Protein 4K84 (pdb70)

Radius of gyration: 23.3 Å; Cα contacts (8 Å, |Δi|>4): 494; chains: 2; bounding box: 47×51×69 Å

Organism: Homo sapiens (NCBI:txid9606)

CATH classification: 1.10.3520.10

Solvent-accessible surface area: 20834 Å² total; per-residue (Å²): 109,25,79,94,20,3,24,20,0,105,111,0,30,47,187,145,91,17,0,35,0,73,25,1,12,55,1,12,84,2,18,11,148,64,30,90,95,66,27,125,88,12,36,83,45,8,148,76,14,38,49,26,6,137,13,1,68,154,46,55,64,24,139,80,30,125,78,3,102,2,0,54,32,1,0,58,11,2,62,86,79,205,56,18,22,101,160,174,107,47,159,58,57,91,9,0,0,20,0,0,1,56,5,2,28,22,0,35,48,18,24,37,11,6,61,22,0,74,56,14,76,84,131,14,147,0,19,23,24,4,28,92,10,5,100,50,10,25,13,91,110,51,82,162,97,52,85,102,44,9,48,86,2,14,89,72,24,51,63,18,99,79,18,0,115,80,13,129,27,35,76,42,107,88,0,25,109,10,0,26,47,0,21,74,77,0,88,134,0,32,69,20,0,20,53,16,0,9,94,76,102,2,58,117,5,36,159,57,21,77,92,16,2,31,20,0,99,113,0,28,47,181,149,63,18,0,36,1,70,27,1,9,56,3,14,76,3,20,10,96,63,29,86,77,71,27,122,77,12,38,86,44,8,146,71,13,30,54,27,5,34,16,0,58,128,46,64,20,3,64,81,13,111,79,6,94,2,0,53,32,0,2,57,17,2,61,84,77,202,53,15,21,98,164,173,108,46,160,58,56,93,8,0,0,21,1,0,1,55,3,2,27,20,0,50,46,17,27,55,10,5,72,23,0,80,96,14,91,75,127,10,138,0,21,26,23,2,34,95,7,8,102,76,8,25,11,89,110,52,82,163,99,50,82,105,43,9,60,79,1,16,87,76,28,52,70,20,97,80,17,0,109,78,9,134,31,33,71,34,103,87,0,24,115,9,0,28,50,0,14,70,66,0,86,125,0,28,77,23,0,55,126,17,0,42,117,83,101,2,60,117,4,35

Structure (mmCIF, N/CA/C/O backbone):
data_4K84
#
_entry.id   4K84
#
_cell.length_a   62.604
_cell.length_b   50.291
_cell.length_c   62.870
_cell.angle_alpha   90.00
_cell.angle_beta   100.11
_cell.angle_gamma   90.00
#
_symmetry.space_group_name_H-M   'P 1 21 1'
#
loop_
_entity.id
_entity.type
_entity.pdbx_description
1 polymer 'Glycolipid transfer protein domain-containing protein 1'
2 non-polymer '(2S,3R,4E)-2-(hexadecanoylamino)-3-hydroxyoctadec-4-en-1-yl dihydrogen phosphate'
3 water water
#
loop_
_atom_site.group_PDB
_atom_site.id
_atom_site.type_symbol
_atom_site.label_atom_id
_atom_site.label_alt_id
_atom_site.label_comp_id
_atom_site.label_asym_id
_atom_site.label_entity_id
_atom_site.label_seq_id
_atom_site.pdbx_PDB_ins_code
_atom_site.Cartn_x
_atom_site.Cartn_y
_atom_site.Cartn_z
_atom_site.occupancy
_atom_site.B_iso_or_equiv
_atom_site.auth_seq_id
_atom_site.auth_comp_id
_atom_site.auth_asym_id
_atom_site.auth_atom_id
_atom_site.pdbx_PDB_model_num
ATOM 1 N N . ASN A 1 10 ? 1.152 53.086 70.895 1.00 41.80 9 ASN A N 1
ATOM 2 C CA . ASN A 1 10 ? 1.687 53.462 69.594 1.00 36.52 9 ASN A CA 1
ATOM 3 C C . ASN A 1 10 ? 2.102 52.260 68.743 1.00 35.52 9 ASN A C 1
ATOM 4 O O . ASN A 1 10 ? 2.843 51.390 69.199 1.00 31.81 9 ASN A O 1
ATOM 9 N N . LEU A 1 11 ? 1.640 52.224 67.499 1.00 33.66 10 LEU A N 1
ATOM 10 C CA . LEU A 1 11 ? 1.964 51.121 66.600 1.00 33.69 10 LEU A CA 1
ATOM 11 C C . LEU A 1 11 ? 3.392 51.213 66.072 1.00 33.50 10 LEU A C 1
ATOM 12 O O . LEU A 1 11 ? 4.037 50.195 65.811 1.00 27.95 10 LEU A O 1
ATOM 17 N N . LYS A 1 12 ? 3.875 52.435 65.893 1.00 33.23 11 LYS A N 1
ATOM 18 C CA . LYS A 1 12 ? 5.226 52.645 65.393 1.00 28.38 11 LYS A CA 1
ATOM 19 C C . LYS A 1 12 ? 6.245 52.080 66.380 1.00 29.60 11 LYS A C 1
ATOM 20 O O . LYS A 1 12 ? 7.196 51.405 65.985 1.00 19.88 11 LYS A O 1
ATOM 26 N N . VAL A 1 13 ? 6.035 52.360 67.662 1.00 25.88 12 VAL A N 1
ATOM 27 C CA . VAL A 1 13 ? 6.909 51.863 68.713 1.00 23.65 12 VAL A CA 1
ATOM 28 C C . VAL A 1 13 ? 6.978 50.332 68.724 1.00 21.97 12 VAL A C 1
ATOM 29 O O . VAL A 1 13 ? 8.057 49.757 68.871 1.00 15.21 12 VAL A O 1
ATOM 33 N N . VAL A 1 14 ? 5.833 49.676 68.551 1.00 20.10 13 VAL A N 1
ATOM 34 C CA . VAL A 1 14 ? 5.804 48.212 68.490 1.00 17.70 13 VAL A CA 1
ATOM 35 C C . VAL A 1 14 ? 6.579 47.685 67.282 1.00 18.72 13 VAL A C 1
ATOM 36 O O . VAL A 1 14 ? 7.455 46.825 67.418 1.00 15.60 13 VAL A O 1
ATOM 40 N N . LEU A 1 15 ? 6.281 48.217 66.104 1.00 14.26 14 LEU A N 1
ATOM 41 C CA . LEU A 1 15 ? 6.905 47.721 64.885 1.00 15.09 14 LEU A CA 1
ATOM 42 C C . LEU A 1 15 ? 8.421 47.952 64.870 1.00 21.14 14 LEU A C 1
ATOM 43 O O . LEU A 1 15 ? 9.176 47.073 64.454 1.00 20.08 14 LEU A O 1
ATOM 48 N N . VAL A 1 16 ? 8.877 49.118 65.329 1.00 15.84 15 VAL A N 1
ATOM 49 C CA . VAL A 1 16 ? 10.314 49.395 65.313 1.00 16.67 15 VAL A CA 1
ATOM 50 C C . VAL A 1 16 ? 11.065 48.702 66.457 1.00 14.95 15 VAL A C 1
ATOM 51 O O . VAL A 1 16 ? 12.293 48.601 66.445 1.00 19.82 15 VAL A O 1
ATOM 55 N N . SER A 1 17 ? 10.335 48.248 67.461 1.00 16.60 16 SER A N 1
ATOM 56 C CA . SER A 1 17 ? 10.964 47.544 68.569 1.00 15.35 16 SER A CA 1
ATOM 57 C C . SER A 1 17 ? 11.628 46.235 68.105 1.00 14.65 16 SER A C 1
ATOM 58 O O . SER A 1 17 ? 12.431 45.668 68.837 1.00 14.83 16 SER A O 1
ATOM 61 N N . PHE A 1 18 ? 11.307 45.761 66.900 1.00 12.37 17 PHE A N 1
ATOM 62 C CA . PHE A 1 18 ? 12.022 44.590 66.373 1.00 14.65 17 PHE A CA 1
ATOM 63 C C . PHE A 1 18 ? 13.517 44.864 66.189 1.00 14.29 17 PHE A C 1
ATOM 64 O O . PHE A 1 18 ? 14.326 43.928 66.134 1.00 15.94 17 PHE A O 1
ATOM 72 N N . LYS A 1 19 ? 13.879 46.145 66.128 1.00 14.20 18 LYS A N 1
ATOM 73 C CA . LYS A 1 19 ? 15.288 46.537 66.066 1.00 16.77 18 LYS A CA 1
ATOM 74 C C . LYS A 1 19 ? 16.102 45.969 67.225 1.00 20.60 18 LYS A C 1
ATOM 75 O O . LYS A 1 19 ? 17.307 45.741 67.091 1.00 20.13 18 LYS A O 1
ATOM 81 N N . GLN A 1 20 ? 15.449 45.740 68.362 1.00 13.85 19 GLN A N 1
ATOM 82 C CA . GLN A 1 20 ? 16.142 45.282 69.564 1.00 17.48 19 GLN A CA 1
ATOM 83 C C . GLN A 1 20 ? 16.430 43.767 69.566 1.00 19.97 19 GLN A C 1
ATOM 84 O O . GLN A 1 20 ? 17.128 43.262 70.442 1.00 18.11 19 GLN A O 1
ATOM 90 N N . CYS A 1 21 ? 15.891 43.045 68.594 1.00 14.32 20 CYS A N 1
ATOM 91 C CA . CYS A 1 21 ? 16.045 41.591 68.567 1.00 14.11 20 CYS A CA 1
ATOM 92 C C . CYS A 1 21 ? 17.415 41.118 68.107 1.00 17.47 20 CYS A C 1
ATOM 93 O O . CYS A 1 21 ? 17.812 40.007 68.420 1.00 17.98 20 CYS A O 1
ATOM 96 N N . LEU A 1 22 ? 18.132 41.943 67.356 1.00 11.74 21 LEU A N 1
ATOM 97 C CA . LEU A 1 22 ? 19.431 41.518 66.831 1.00 13.50 21 LEU A CA 1
ATOM 98 C C . LEU A 1 22 ? 20.589 42.165 67.585 1.00 17.00 21 LEU A C 1
ATOM 99 O O . LEU A 1 22 ? 20.449 43.244 68.163 1.00 15.82 21 LEU A O 1
ATOM 104 N N . ASP A 1 23 ? 21.733 41.496 67.592 1.00 14.93 22 ASP A N 1
ATOM 105 C CA . ASP A 1 23 ? 22.939 42.094 68.154 1.00 14.39 22 ASP A CA 1
ATOM 106 C C . ASP A 1 23 ? 24.095 41.999 67.168 1.00 16.49 22 ASP A C 1
ATOM 107 O O . ASP A 1 23 ? 23.925 41.514 66.056 1.00 15.16 22 ASP A O 1
ATOM 112 N N . GLU A 1 24 ? 25.274 42.463 67.569 1.00 12.01 23 GLU A N 1
ATOM 113 C CA . GLU A 1 24 ? 26.420 42.461 66.652 1.00 17.02 23 GLU A CA 1
ATOM 114 C C . GLU A 1 24 ? 26.803 41.090 66.096 1.00 21.60 23 GLU A C 1
ATOM 115 O O . GLU A 1 24 ? 27.421 41.002 65.042 1.00 26.07 23 GLU A O 1
ATOM 121 N N . LYS A 1 25 ? 26.464 40.028 66.815 1.00 24.43 24 LYS A N 1
ATOM 122 C CA . LYS A 1 25 ? 26.725 38.671 66.339 1.00 30.74 24 LYS A CA 1
ATOM 123 C C . LYS A 1 25 ? 25.561 38.147 65.492 1.00 30.32 24 LYS A C 1
ATOM 124 O O . LYS A 1 25 ? 25.540 36.983 65.105 1.00 28.55 24 LYS A O 1
ATOM 130 N N . GLU A 1 26 ? 24.610 39.024 65.198 1.00 21.54 25 GLU A N 1
ATOM 131 C CA . GLU A 1 26 ? 23.322 38.654 64.582 1.00 23.53 25 GLU A CA 1
ATOM 132 C C . GLU A 1 26 ? 22.623 37.454 65.236 1.00 20.57 25 GLU A C 1
ATOM 133 O O . GLU A 1 26 ? 22.011 36.622 64.570 1.00 19.55 25 GLU A O 1
ATOM 139 N N . GLU A 1 27 ? 22.701 37.392 66.561 1.00 12.88 26 GLU A N 1
ATOM 140 C CA . GLU A 1 27 ? 21.857 36.488 67.321 1.00 13.07 26 GLU A CA 1
ATOM 141 C C . GLU A 1 27 ? 20.474 37.094 67.334 1.00 12.93 26 GLU A C 1
ATOM 142 O O . GLU A 1 27 ? 20.346 38.320 67.412 1.00 13.91 26 GLU A O 1
ATOM 148 N N . VAL A 1 28 ? 19.441 36.260 67.280 1.00 8.77 27 VAL A N 1
ATOM 149 C CA . VAL A 1 28 ? 18.073 36.765 67.473 1.00 9.15 27 VAL A CA 1
ATOM 150 C C . VAL A 1 28 ? 17.748 36.549 68.935 1.00 8.34 27 VAL A C 1
ATOM 151 O O . VAL A 1 28 ? 17.574 35.412 69.372 1.00 10.33 27 VAL A O 1
ATOM 155 N N . LEU A 1 29 ? 17.686 37.636 69.691 1.00 6.78 28 LEU A N 1
ATOM 156 C CA . LEU A 1 29 ? 17.555 37.543 71.143 1.00 10.61 28 LEU A CA 1
ATOM 157 C C . LEU A 1 29 ? 16.098 37.305 71.516 1.00 12.03 28 LEU A C 1
ATOM 158 O O . LEU A 1 29 ? 15.214 38.005 71.035 1.00 9.68 28 LEU A O 1
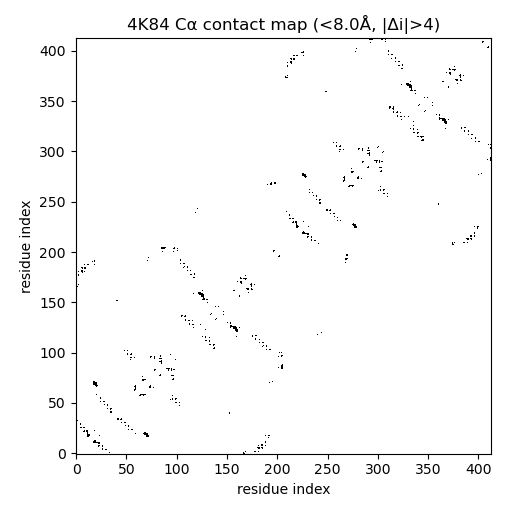ATOM 163 N N . LEU A 1 30 ? 15.841 36.316 72.368 1.00 10.43 29 LEU A N 1
ATOM 164 C CA . LEU A 1 30 ? 14.461 35.930 72.644 1.00 12.57 29 LEU A CA 1
ATOM 165 C C . LEU A 1 30 ? 13.663 36.940 73.501 1.00 11.39 29 LEU A C 1
ATOM 166 O O . LEU A 1 30 ? 12.479 37.179 73.247 1.00 11.18 29 LEU A O 1
ATOM 171 N N . ASP A 1 31 ? 14.294 37.517 74.514 1.00 12.76 30 ASP A N 1
ATOM 172 C CA . ASP A 1 31 ? 13.602 38.496 75.359 1.00 14.35 30 ASP A CA 1
ATOM 173 C C . ASP A 1 31 ? 12.958 39.622 74.533 1.00 11.71 30 ASP A C 1
ATOM 174 O O . ASP A 1 31 ? 11.760 39.878 74.672 1.00 12.95 30 ASP A O 1
ATOM 179 N N . PRO A 1 32 ? 13.748 40.286 73.667 1.00 10.78 31 PRO A N 1
ATOM 180 C CA . PRO A 1 32 ? 13.210 41.354 72.817 1.00 11.13 31 PRO A CA 1
ATOM 181 C C . PRO A 1 32 ? 12.200 40.818 71.804 1.00 13.92 31 PRO A C 1
ATOM 182 O O . PRO A 1 32 ? 11.264 41.524 71.443 1.00 9.25 31 PRO A O 1
ATOM 186 N N . TYR A 1 33 ? 12.384 39.577 71.364 1.00 10.12 32 TYR A N 1
ATOM 187 C CA . TYR A 1 33 ? 11.467 38.971 70.398 1.00 11.76 32 TYR A CA 1
ATOM 188 C C . TYR A 1 33 ? 10.087 38.780 71.043 1.00 10.91 32 TYR A C 1
ATOM 189 O O . TYR A 1 33 ? 9.053 39.086 70.442 1.00 10.25 32 TYR A O 1
ATOM 198 N N . ILE A 1 34 ? 10.076 38.295 72.281 1.00 8.36 33 ILE A N 1
ATOM 199 C CA . ILE A 1 34 ? 8.826 38.148 73.022 1.00 9.83 33 ILE A CA 1
ATOM 200 C C . ILE A 1 34 ? 8.210 39.524 73.308 1.00 10.18 33 ILE A C 1
ATOM 201 O O . ILE A 1 34 ? 6.999 39.708 73.184 1.00 12.92 33 ILE A O 1
ATOM 206 N N . ALA A 1 35 ? 9.042 40.493 73.670 1.00 9.37 34 ALA A N 1
ATOM 207 C CA . ALA A 1 35 ? 8.559 41.856 73.906 1.00 10.76 34 ALA A CA 1
ATOM 208 C C . ALA A 1 35 ? 7.821 42.423 72.689 1.00 12.94 34 ALA A C 1
ATOM 209 O O . ALA A 1 35 ? 6.735 43.005 72.819 1.00 12.24 34 ALA A O 1
ATOM 211 N N . SER A 1 36 ? 8.424 42.271 71.514 1.00 11.43 35 SER A N 1
ATOM 212 C CA . SER A 1 36 ? 7.818 42.778 70.287 1.00 12.60 35 SER A CA 1
ATOM 213 C C . SER A 1 36 ? 6.494 42.084 70.013 1.00 13.01 35 SER A C 1
ATOM 214 O O . SER A 1 36 ? 5.514 42.741 69.663 1.00 12.37 35 SER A O 1
ATOM 217 N N . TRP A 1 37 ? 6.460 40.759 70.168 1.00 13.12 36 TRP A N 1
ATOM 218 C CA . TRP A 1 37 ? 5.214 40.014 69.960 1.00 11.16 36 TRP A CA 1
ATOM 219 C C . TRP A 1 37 ? 4.128 40.423 70.957 1.00 13.08 36 TRP A C 1
ATOM 220 O O . TRP A 1 37 ? 2.951 40.449 70.622 1.00 14.09 36 TRP A O 1
ATOM 231 N N . LYS A 1 38 ? 4.518 40.738 72.186 1.00 12.55 37 LYS A N 1
ATOM 232 C CA . LYS A 1 38 ? 3.534 41.214 73.158 1.00 11.58 37 LYS A CA 1
ATOM 233 C C . LYS A 1 38 ? 2.902 42.520 72.683 1.00 12.33 37 LYS A C 1
ATOM 234 O O . LYS A 1 38 ? 1.698 42.734 72.857 1.00 15.79 37 LYS A O 1
ATOM 240 N N . GLY A 1 39 ? 3.711 43.376 72.063 1.00 14.89 38 GLY A N 1
ATOM 241 C CA . GLY A 1 39 ? 3.215 44.579 71.405 1.00 14.61 38 GLY A CA 1
ATOM 242 C C . GLY A 1 39 ? 2.178 44.282 70.334 1.00 19.01 38 GLY A C 1
ATOM 243 O O . GLY A 1 39 ? 1.144 44.961 70.241 1.00 16.53 38 GLY A O 1
ATOM 244 N N . LEU A 1 40 ? 2.445 43.262 69.522 1.00 15.13 39 LEU A N 1
ATOM 245 C CA . LEU A 1 40 ? 1.518 42.862 68.468 1.00 13.59 39 LEU A CA 1
ATOM 246 C C . LEU A 1 40 ? 0.234 42.289 69.073 1.00 17.36 39 LEU A C 1
ATOM 247 O O . LEU A 1 40 ? -0.868 42.554 68.582 1.00 17.19 39 LEU A O 1
ATOM 252 N N . VAL A 1 41 ? 0.368 41.531 70.158 1.00 15.05 40 VAL A N 1
ATOM 253 C CA . VAL A 1 41 ? -0.805 41.052 70.880 1.00 14.24 40 VAL A CA 1
ATOM 254 C C . VAL A 1 41 ? -1.663 42.220 71.384 1.00 16.17 40 VAL A C 1
ATOM 255 O O . VAL A 1 41 ? -2.882 42.175 71.278 1.00 16.92 40 VAL A O 1
ATOM 259 N N . ARG A 1 42 ? -1.035 43.260 71.928 1.00 17.04 41 ARG A N 1
ATOM 260 C CA . ARG A 1 42 ? -1.794 44.430 72.392 1.00 19.16 41 ARG A CA 1
ATOM 261 C C . ARG A 1 42 ? -2.577 45.051 71.230 1.00 16.68 41 ARG A C 1
ATOM 262 O O . ARG A 1 42 ? -3.736 45.462 71.377 1.00 17.51 41 ARG A O 1
ATOM 270 N N . PHE A 1 43 ? -1.951 45.116 70.065 1.00 15.39 42 PHE A N 1
ATOM 271 C CA . PHE A 1 43 ? -2.677 45.580 68.887 1.00 20.92 42 PHE A CA 1
ATOM 272 C C . PHE A 1 43 ? -3.894 44.697 68.614 1.00 22.18 42 PHE A C 1
ATOM 273 O O . PHE A 1 43 ? -5.004 45.204 68.419 1.00 22.29 42 PHE A O 1
ATOM 281 N N . LEU A 1 44 ? -3.681 43.379 68.598 1.00 19.02 43 LEU A N 1
ATOM 282 C CA . LEU A 1 44 ? -4.747 42.427 68.289 1.00 18.63 43 LEU A CA 1
ATOM 283 C C . LEU A 1 44 ? -5.915 42.538 69.249 1.00 22.75 43 LEU A C 1
ATOM 284 O O . LEU A 1 44 ? -7.077 42.453 68.844 1.00 24.07 43 LEU A O 1
ATOM 289 N N . ASN A 1 45 ? -5.601 42.699 70.530 1.00 20.53 44 ASN A N 1
ATOM 290 C CA . ASN A 1 45 ? -6.626 42.837 71.547 1.00 19.48 44 ASN A CA 1
ATOM 291 C C . ASN A 1 45 ? -7.431 44.104 71.316 1.00 23.28 44 ASN A C 1
ATOM 292 O O . ASN A 1 45 ? -8.649 44.126 71.500 1.00 21.70 44 ASN A O 1
ATOM 297 N N . SER A 1 46 ? -6.739 45.158 70.908 1.00 19.79 45 SER A N 1
ATOM 298 C CA . SER A 1 46 ? -7.392 46.426 70.614 1.00 30.33 45 SER A CA 1
ATOM 299 C C . SER A 1 46 ? -8.426 46.290 69.499 1.00 30.65 45 SER A C 1
ATOM 300 O O . SER A 1 46 ? -9.517 46.856 69.589 1.00 32.30 45 SER A O 1
ATOM 303 N N . LEU A 1 47 ? -8.087 45.533 68.459 1.00 25.36 46 LEU A N 1
ATOM 304 C CA . LEU A 1 47 ? -8.998 45.340 67.330 1.00 24.85 46 LEU A CA 1
ATOM 305 C C . LEU A 1 47 ? -10.362 44.778 67.741 1.00 29.07 46 LEU A C 1
ATOM 306 O O . LEU A 1 47 ? -11.358 45.018 67.063 1.00 28.16 46 LEU A O 1
ATOM 311 N N . GLY A 1 48 ? -10.410 44.022 68.834 1.00 27.58 47 GLY A N 1
ATOM 312 C CA . GLY A 1 48 ? -11.687 43.568 69.365 1.00 27.63 47 GLY A CA 1
ATOM 313 C C . GLY A 1 48 ? -11.903 42.067 69.428 1.00 26.04 47 GLY A C 1
ATOM 314 O O . GLY A 1 48 ? -11.024 41.284 69.068 1.00 25.38 47 GLY A O 1
ATOM 315 N N . THR A 1 49 ? -13.094 41.662 69.868 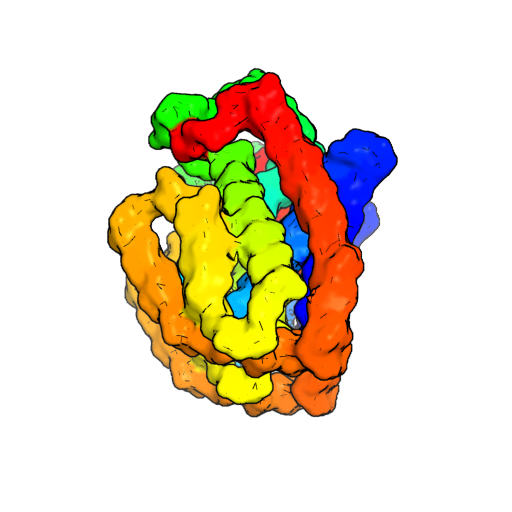1.00 26.67 48 THR A N 1
ATOM 316 C CA . THR A 1 49 ? -13.365 40.253 70.165 1.00 23.23 48 THR A CA 1
ATOM 317 C C . THR A 1 49 ? -13.330 39.345 68.940 1.00 22.81 48 THR A C 1
ATOM 318 O O . THR A 1 49 ? -13.098 38.143 69.053 1.00 22.00 48 THR A O 1
ATOM 322 N N . ILE A 1 50 ? -13.569 39.919 67.769 1.00 24.46 49 ILE A N 1
ATOM 323 C CA . ILE A 1 50 ? -13.558 39.148 66.529 1.00 20.49 49 ILE A CA 1
ATOM 324 C C . ILE A 1 50 ? -12.184 38.536 66.235 1.00 22.25 49 ILE A C 1
ATOM 325 O O . ILE A 1 50 ? -12.074 37.510 65.548 1.00 19.73 49 ILE A O 1
ATOM 330 N N . PHE A 1 51 ? -11.141 39.157 66.776 1.00 16.58 50 PHE A N 1
ATOM 331 C CA . PHE A 1 51 ? -9.774 38.677 66.561 1.00 18.44 50 PHE A CA 1
ATOM 332 C C . PHE A 1 51 ? -9.206 37.923 67.762 1.00 17.38 50 PHE A C 1
ATOM 333 O O . PHE A 1 51 ? -8.008 37.614 67.810 1.00 17.23 50 PHE A O 1
ATOM 341 N N . SER A 1 52 ? -10.064 37.634 68.732 1.00 18.92 51 SER A N 1
ATOM 342 C CA . SER A 1 52 ? -9.615 37.060 69.997 1.00 19.42 51 SER A CA 1
ATOM 343 C C . SER A 1 52 ? -9.004 35.672 69.826 1.00 17.67 51 SER A C 1
ATOM 344 O O . SER A 1 52 ? -8.059 35.313 70.542 1.00 13.87 51 SER A O 1
ATOM 347 N N . PHE A 1 53 ? -9.521 34.896 68.878 1.00 18.95 52 PHE A N 1
ATOM 348 C CA . PHE A 1 53 ? -8.955 33.565 68.655 1.00 18.76 52 PHE A CA 1
ATOM 349 C C . PHE A 1 53 ? -7.487 33.637 68.199 1.00 17.69 52 PHE A C 1
ATOM 350 O O . PHE A 1 53 ? -6.684 32.759 68.525 1.00 14.80 52 PHE A O 1
ATOM 358 N N . ILE A 1 54 ? -7.148 34.692 67.460 1.00 14.65 53 ILE A N 1
ATOM 359 C CA . ILE A 1 54 ? -5.771 34.903 67.011 1.00 15.53 53 ILE A CA 1
ATOM 360 C C . ILE A 1 54 ? -4.868 35.342 68.170 1.00 14.76 53 ILE A C 1
ATOM 361 O O . ILE A 1 54 ? -3.763 34.824 68.353 1.00 13.86 53 ILE A O 1
ATOM 366 N N . SER A 1 55 ? -5.336 36.313 68.942 1.00 14.91 54 SER A N 1
ATOM 367 C CA . SER A 1 55 ? -4.601 36.732 70.120 1.00 16.11 54 SER A CA 1
ATOM 368 C C . SER A 1 55 ? -4.324 35.542 71.037 1.00 17.06 54 SER A C 1
ATOM 369 O O . SER A 1 55 ? -3.195 35.365 71.498 1.00 14.88 54 SER A O 1
ATOM 372 N N . LYS A 1 56 ? -5.352 34.733 71.297 1.00 13.14 55 LYS A N 1
ATOM 373 C CA . LYS A 1 56 ? -5.218 33.585 72.195 1.00 14.02 55 LYS A CA 1
ATOM 374 C C . LYS A 1 56 ? -4.151 32.597 71.715 1.00 15.96 55 LYS A C 1
ATOM 375 O O . LYS A 1 56 ? -3.400 32.035 72.521 1.00 14.06 55 LYS A O 1
ATOM 381 N N . ASP A 1 57 ? -4.079 32.369 70.409 1.00 13.16 56 ASP A N 1
ATOM 382 C CA . ASP A 1 57 ? -3.062 31.451 69.917 1.00 13.19 56 ASP A CA 1
ATOM 383 C C . ASP A 1 57 ? -1.660 32.021 70.092 1.00 12.15 56 ASP A C 1
ATOM 384 O O . ASP A 1 57 ? -0.722 31.287 70.434 1.00 12.62 56 ASP A O 1
ATOM 389 N N . VAL A 1 58 ? -1.512 33.320 69.841 1.00 13.31 57 VAL A N 1
ATOM 390 C CA . VAL A 1 58 ? -0.220 33.972 69.995 1.00 12.98 57 VAL A CA 1
ATOM 391 C C . VAL A 1 58 ? 0.193 33.928 71.459 1.00 14.65 57 VAL A C 1
ATOM 392 O O . VAL A 1 58 ? 1.311 33.532 71.789 1.00 14.08 57 VAL A O 1
ATOM 396 N N . VAL A 1 59 ? -0.726 34.310 72.339 1.00 11.44 58 VAL A N 1
ATOM 397 C CA . VAL A 1 59 ? -0.435 34.324 73.758 1.00 12.90 58 VAL A CA 1
ATOM 398 C C . VAL A 1 59 ? -0.023 32.941 74.240 1.00 13.82 58 VAL A C 1
ATOM 399 O O . VAL A 1 59 ? 0.917 32.810 75.023 1.00 13.92 58 VAL A O 1
ATOM 403 N N . SER A 1 60 ? -0.715 31.914 73.753 1.00 11.87 59 SER A N 1
ATOM 404 C CA . SER A 1 60 ? -0.409 30.539 74.120 1.00 13.07 59 SER A CA 1
ATOM 405 C C . SER A 1 60 ? 1.047 30.193 73.799 1.00 14.40 59 SER A C 1
ATOM 406 O O . SER A 1 60 ? 1.758 29.582 74.603 1.00 12.51 59 SER A O 1
ATOM 409 N N . LYS A 1 61 ? 1.486 30.599 72.616 1.00 13.02 60 LYS A N 1
ATOM 410 C CA . LYS A 1 61 ? 2.860 30.370 72.180 1.00 9.97 60 LYS A CA 1
ATOM 411 C C . LYS A 1 61 ? 3.880 31.232 72.927 1.00 10.80 60 LYS A C 1
ATOM 412 O O . LYS A 1 61 ? 4.946 30.745 73.271 1.00 11.78 60 LYS A O 1
ATOM 418 N N . LEU A 1 62 ? 3.571 32.509 73.162 1.00 11.58 61 LEU A N 1
ATOM 419 C CA . LEU A 1 62 ? 4.453 33.344 73.982 1.00 9.99 61 LEU A CA 1
ATOM 420 C C . LEU A 1 62 ? 4.626 32.760 75.393 1.00 13.66 61 LEU A C 1
ATOM 421 O O . LEU A 1 62 ? 5.715 32.829 75.973 1.00 12.14 61 LEU A O 1
ATOM 426 N N . ARG A 1 63 ? 3.559 32.193 75.954 1.00 9.84 62 ARG A N 1
ATOM 427 C CA . ARG A 1 63 ? 3.674 31.578 77.283 1.00 14.95 62 ARG A CA 1
ATOM 428 C C . ARG A 1 63 ? 4.612 30.375 77.319 1.00 11.45 62 ARG A C 1
ATOM 429 O O . ARG A 1 63 ? 5.349 30.179 78.292 1.00 12.98 62 ARG A O 1
ATOM 437 N N . ILE A 1 64 ? 4.547 29.544 76.284 1.00 11.78 63 ILE A N 1
ATOM 438 C CA . ILE A 1 64 ? 5.487 28.443 76.139 1.00 11.22 63 ILE A CA 1
ATOM 439 C C . ILE A 1 64 ? 6.917 28.978 76.165 1.00 13.40 63 ILE A C 1
ATOM 440 O O . ILE A 1 64 ? 7.777 28.441 76.869 1.00 11.16 63 ILE A O 1
ATOM 445 N N . MET A 1 65 ? 7.168 30.031 75.386 1.00 11.00 64 MET A N 1
ATOM 446 C CA . MET A 1 65 ? 8.518 30.589 75.265 1.00 11.18 64 MET A CA 1
ATOM 447 C C . MET A 1 65 ? 8.977 31.246 76.564 1.00 10.41 64 MET A C 1
ATOM 448 O O . MET A 1 65 ? 10.139 31.107 76.958 1.00 9.48 64 MET A O 1
ATOM 453 N N . GLU A 1 66 ? 8.069 31.949 77.233 1.00 9.09 65 GLU A N 1
ATOM 454 C CA . GLU A 1 66 ? 8.418 32.563 78.519 1.00 14.22 65 GLU A CA 1
ATOM 455 C C . GLU A 1 66 ? 8.732 31.521 79.587 1.00 13.14 65 GLU A C 1
ATOM 456 O O . GLU A 1 66 ? 9.594 31.751 80.440 1.00 15.62 65 GLU A O 1
ATOM 462 N N . ARG A 1 67 ? 8.033 30.391 79.558 1.00 12.10 66 ARG A N 1
ATOM 463 C CA . ARG A 1 67 ? 8.310 29.330 80.537 1.00 13.90 66 ARG A CA 1
ATOM 464 C C . ARG A 1 67 ? 9.697 28.723 80.309 1.00 14.25 66 ARG A C 1
ATOM 465 O O . ARG A 1 67 ? 10.426 28.447 81.256 1.00 11.75 66 ARG A O 1
ATOM 473 N N . LEU A 1 68 ? 10.048 28.512 79.045 1.00 10.64 67 LEU A N 1
ATOM 474 C CA . LEU A 1 68 ? 11.368 27.993 78.686 1.00 11.24 67 LEU A CA 1
ATOM 475 C C . LEU A 1 68 ? 12.464 29.002 79.033 1.00 10.38 67 LEU A C 1
ATOM 476 O O . LEU A 1 68 ? 13.523 28.654 79.583 1.00 12.22 67 LEU A O 1
ATOM 481 N N . ARG A 1 69 ? 12.225 30.260 78.687 1.00 10.43 68 ARG A N 1
ATOM 482 C CA . ARG A 1 69 ? 13.217 31.298 78.932 1.00 11.65 68 ARG A CA 1
ATOM 483 C C . ARG A 1 69 ? 13.395 31.608 80.431 1.00 16.53 68 ARG A C 1
ATOM 484 O O . ARG A 1 69 ? 14.485 31.999 80.863 1.00 12.11 68 ARG A O 1
ATOM 492 N N . GLY A 1 70 ? 12.345 31.395 81.224 1.00 14.50 69 GLY A N 1
ATOM 493 C CA . GLY A 1 70 ? 12.405 31.688 82.649 1.00 15.34 69 GLY A CA 1
ATOM 494 C C . GLY A 1 70 ? 12.819 30.531 83.546 1.00 13.05 69 GLY A C 1
ATOM 495 O O . GLY A 1 70 ? 13.148 30.731 84.706 1.00 16.11 69 GLY A O 1
ATOM 496 N N . GLY A 1 71 ? 12.821 29.317 83.013 1.00 13.95 70 GLY A N 1
ATOM 497 C CA . GLY A 1 71 ? 13.023 28.141 83.841 1.00 11.00 70 GLY A CA 1
ATOM 498 C C . GLY A 1 71 ? 14.485 27.776 84.046 1.00 12.71 70 GLY A C 1
ATOM 499 O O . GLY A 1 71 ? 15.373 28.593 83.831 1.00 12.29 70 GLY A O 1
ATOM 500 N N . PRO A 1 72 ? 14.731 26.538 84.488 1.00 11.87 71 PRO A N 1
ATOM 501 C CA . PRO A 1 72 ? 16.084 26.059 84.778 1.00 16.41 71 PRO A CA 1
ATOM 502 C C . PRO A 1 72 ? 17.012 26.128 83.556 1.00 17.70 71 PRO A C 1
ATOM 503 O O . PRO A 1 72 ? 18.217 26.276 83.740 1.00 16.09 71 PRO A O 1
ATOM 507 N N . GLN A 1 73 ? 16.453 26.052 82.349 1.00 15.12 72 GLN A N 1
ATOM 508 C CA . GLN A 1 73 ? 17.243 26.063 81.113 1.00 15.29 72 GLN A CA 1
ATOM 509 C C . GLN A 1 73 ? 17.412 27.446 80.504 1.00 14.30 72 GLN A C 1
ATOM 510 O O . GLN A 1 73 ? 17.837 27.557 79.351 1.00 11.53 72 GLN A O 1
ATOM 516 N N . SER A 1 74 ? 17.080 28.484 81.269 1.00 12.31 73 SER A N 1
ATOM 517 C CA . SER A 1 74 ? 17.000 29.858 80.762 1.00 13.55 73 SER A CA 1
ATOM 518 C C . SER A 1 74 ? 18.126 30.263 79.825 1.00 13.23 73 SER A C 1
ATOM 519 O O . SER A 1 74 ? 17.869 30.860 78.778 1.00 13.47 73 SER A O 1
ATOM 522 N N . GLU A 1 75 ? 19.366 29.943 80.202 1.00 10.25 74 GLU A N 1
ATOM 523 C CA . GLU A 1 75 ? 20.538 30.352 79.426 1.00 14.70 74 GLU A CA 1
ATOM 524 C C . GLU A 1 75 ? 20.475 29.842 77.978 1.00 15.40 74 GLU A C 1
ATOM 525 O O . GLU A 1 75 ? 20.859 30.550 77.049 1.00 14.03 74 GLU A O 1
ATOM 531 N N . HIS A 1 76 ? 19.965 28.627 77.797 1.00 11.99 75 HIS A N 1
ATOM 532 C CA . HIS A 1 76 ? 19.860 28.026 76.461 1.00 13.18 75 HIS A CA 1
ATOM 533 C C . HIS A 1 76 ? 18.850 28.720 75.548 1.00 12.31 75 HIS A C 1
ATOM 534 O O . HIS A 1 76 ? 18.840 28.489 74.335 1.00 13.24 75 HIS A O 1
ATOM 541 N N . TYR A 1 77 ? 18.012 29.571 76.132 1.00 9.93 76 TYR A N 1
ATOM 542 C CA . TYR A 1 77 ? 16.966 30.265 75.388 1.00 8.09 76 TYR A CA 1
ATOM 543 C C . TYR A 1 77 ? 17.214 31.765 75.241 1.00 10.25 76 TYR A C 1
ATOM 544 O O . TYR A 1 77 ? 16.304 32.511 74.883 1.00 9.22 76 TYR A O 1
ATOM 553 N N . ARG A 1 78 ? 18.453 32.192 75.468 1.00 8.98 77 ARG A N 1
ATOM 554 C CA . ARG A 1 78 ? 18.795 33.607 75.370 1.00 12.22 77 ARG A CA 1
ATOM 555 C C . ARG A 1 78 ? 18.643 34.066 73.923 1.00 12.98 77 ARG A C 1
ATOM 556 O O . ARG A 1 78 ? 18.263 35.206 73.659 1.00 10.51 77 ARG A O 1
ATOM 564 N N . SER A 1 79 ? 18.956 33.172 72.989 1.00 9.06 78 SER A N 1
ATOM 565 C CA . SER A 1 79 ? 18.806 33.458 71.571 1.00 8.57 78 SER A CA 1
ATOM 566 C C . SER A 1 79 ? 18.192 32.265 70.854 1.00 8.99 78 SER A C 1
ATOM 567 O O . SER A 1 79 ? 18.196 31.125 71.364 1.00 8.68 78 SER A O 1
ATOM 570 N N . LEU A 1 80 ? 17.657 32.527 69.667 1.00 5.53 79 LEU A N 1
ATOM 571 C CA . LEU A 1 80 ? 17.125 31.454 68.830 1.00 7.21 79 LEU A CA 1
ATOM 572 C C . LEU A 1 80 ? 18.242 30.492 68.449 1.00 9.10 79 LEU A C 1
ATOM 573 O O . LEU A 1 80 ? 18.032 29.285 68.390 1.00 11.15 79 LEU A O 1
ATOM 578 N N . GLN A 1 81 ? 19.436 31.027 68.211 1.00 9.23 80 GLN A N 1
ATOM 579 C CA . GLN A 1 81 ? 20.600 30.193 67.885 1.00 10.53 80 GLN A CA 1
ATOM 580 C C . GLN A 1 81 ? 20.938 29.219 69.026 1.00 10.84 80 GLN A C 1
ATOM 581 O O . GLN A 1 81 ? 21.197 28.027 68.809 1.00 7.53 80 GLN A O 1
ATOM 587 N N . ALA A 1 82 ? 20.939 29.725 70.247 1.00 9.96 81 ALA A N 1
ATOM 588 C CA . ALA A 1 82 ? 21.202 28.872 71.399 1.00 11.55 81 ALA A CA 1
ATOM 589 C C . ALA A 1 82 ? 20.095 27.840 71.595 1.00 8.15 81 ALA A C 1
ATOM 590 O O . ALA A 1 82 ? 20.363 26.679 71.938 1.00 9.07 81 ALA A O 1
ATOM 592 N N . MET A 1 83 ? 18.851 28.259 71.369 1.00 6.83 82 MET A N 1
ATOM 593 C CA . MET A 1 83 ? 17.713 27.362 71.520 1.00 9.79 82 MET A CA 1
ATOM 594 C C . MET A 1 83 ? 17.794 26.172 70.543 1.00 10.20 82 MET A C 1
ATOM 595 O O . MET A 1 83 ? 17.575 25.017 70.923 1.00 7.45 82 MET A O 1
ATOM 600 N N . VAL A 1 84 ? 18.116 26.456 69.281 1.00 7.50 83 VAL A N 1
ATOM 601 C CA . VAL A 1 84 ? 18.230 25.394 68.293 1.00 8.32 83 VAL A CA 1
ATOM 602 C C . VAL A 1 84 ? 19.349 24.399 68.638 1.00 9.25 83 VAL A C 1
ATOM 603 O O . VAL A 1 84 ? 19.143 23.191 68.620 1.00 9.54 83 VAL A O 1
ATOM 607 N N . ALA A 1 85 ? 20.530 24.905 68.963 1.00 10.28 84 ALA A N 1
ATOM 608 C CA . ALA A 1 85 ? 21.637 24.036 69.328 1.00 14.12 84 ALA A CA 1
ATOM 609 C C . ALA A 1 85 ? 21.253 23.190 70.549 1.00 13.13 84 ALA A C 1
ATOM 610 O O . ALA A 1 85 ? 21.505 21.988 70.596 1.00 9.53 84 ALA A O 1
ATOM 612 N N . HIS A 1 86 ? 20.619 23.821 71.532 1.00 10.56 85 HIS A N 1
ATOM 613 C CA . HIS A 1 86 ? 20.265 23.117 72.758 1.00 9.16 85 HIS A CA 1
ATOM 614 C C . HIS A 1 86 ? 19.200 22.047 72.502 1.00 8.97 85 HIS A C 1
ATOM 615 O O . HIS A 1 86 ? 19.361 20.892 72.890 1.00 8.81 85 HIS A O 1
ATOM 622 N N . GLU A 1 87 ? 18.102 22.422 71.856 1.00 7.55 86 GLU A N 1
ATOM 623 C CA . GLU A 1 87 ? 17.011 21.456 71.680 1.00 11.41 86 GLU A CA 1
ATOM 624 C C . GLU A 1 87 ? 17.399 20.302 70.759 1.00 11.60 86 GLU A C 1
ATOM 625 O O . GLU A 1 87 ? 16.954 19.169 70.947 1.00 12.35 86 GLU A O 1
ATOM 631 N N . LEU A 1 88 ? 18.238 20.581 69.771 1.00 10.34 87 LEU A N 1
ATOM 632 C CA . LEU A 1 88 ? 18.734 19.501 68.916 1.00 11.11 87 LEU A CA 1
ATOM 633 C C . LEU A 1 88 ? 19.706 18.591 69.677 1.00 14.37 87 LEU A C 1
ATOM 634 O O . LEU A 1 88 ? 19.59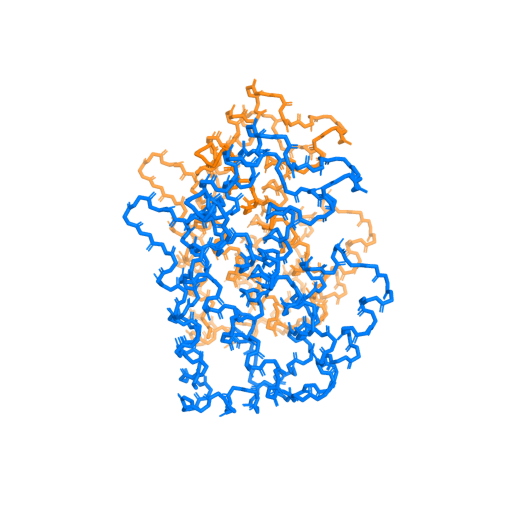7 17.369 69.605 1.00 12.90 87 LEU A O 1
ATOM 639 N N . SER A 1 89 ? 20.626 19.183 70.433 1.00 13.42 88 SER A N 1
ATOM 640 C CA . SER A 1 89 ? 21.627 18.401 71.174 1.00 13.94 88 SER A CA 1
ATOM 641 C C . SER A 1 89 ? 20.979 17.501 72.206 1.00 14.53 88 SER A C 1
ATOM 642 O O . SER A 1 89 ? 21.456 16.386 72.476 1.00 13.17 88 SER A O 1
ATOM 645 N N . ASN A 1 90 ? 19.905 18.004 72.805 1.00 11.54 89 ASN A N 1
ATOM 646 C CA . ASN A 1 90 ? 19.271 17.319 73.919 1.00 14.01 89 ASN A CA 1
ATOM 647 C C . ASN A 1 90 ? 18.053 16.507 73.516 1.00 11.18 89 ASN A C 1
ATOM 648 O O . ASN A 1 90 ? 17.361 15.974 74.376 1.00 11.89 89 ASN A O 1
ATOM 653 N N . ARG A 1 91 ? 17.813 16.416 72.208 1.00 9.47 90 ARG A N 1
ATOM 654 C CA . ARG A 1 91 ? 16.750 15.589 71.650 1.00 13.98 90 ARG A CA 1
ATOM 655 C C . ARG A 1 91 ? 15.380 16.034 72.168 1.00 18.12 90 ARG A C 1
ATOM 656 O O . ARG A 1 91 ? 14.588 15.229 72.657 1.00 12.73 90 ARG A O 1
ATOM 664 N N . LEU A 1 92 ? 15.110 17.335 72.059 1.00 11.43 91 LEU A N 1
ATOM 665 C CA . LEU A 1 92 ? 13.876 17.903 72.578 1.00 12.03 91 LEU A CA 1
ATOM 666 C C . LEU A 1 92 ? 12.926 18.353 71.469 1.00 12.59 91 LEU A C 1
ATOM 667 O O . LEU A 1 92 ? 11.940 19.024 71.743 1.00 11.74 91 LEU A O 1
ATOM 672 N N . VAL A 1 93 ? 13.228 17.970 70.230 1.00 15.98 92 VAL A N 1
ATOM 673 C CA . VAL A 1 93 ? 12.425 18.375 69.072 1.00 15.74 92 VAL A CA 1
ATOM 674 C C . VAL A 1 93 ? 11.826 17.178 68.343 1.00 15.58 92 VAL A C 1
ATOM 675 O O . VAL A 1 93 ? 12.544 16.245 67.984 1.00 16.45 92 VAL A O 1
ATOM 679 N N . ASP A 1 94 ? 10.515 17.189 68.123 1.00 14.26 93 ASP A N 1
ATOM 680 C CA . ASP A 1 94 ? 9.888 16.133 67.328 1.00 15.45 93 ASP A CA 1
ATOM 681 C C . ASP A 1 94 ? 9.975 16.511 65.843 1.00 15.92 93 ASP A C 1
ATOM 682 O O . ASP A 1 94 ? 9.344 17.470 65.411 1.00 15.99 93 ASP A O 1
ATOM 687 N N . LEU A 1 95 ? 10.757 15.773 65.065 1.00 14.48 94 LEU A N 1
ATOM 688 C CA . LEU A 1 95 ? 11.015 16.182 63.683 1.00 18.04 94 LEU A CA 1
ATOM 689 C C . LEU A 1 95 ? 9.910 15.799 62.704 1.00 21.79 94 LEU A C 1
ATOM 690 O O . LEU A 1 95 ? 9.678 16.501 61.716 1.00 25.29 94 LEU A O 1
ATOM 695 N N . GLU A 1 96 ? 9.218 14.701 62.978 1.00 26.23 95 GLU A N 1
ATOM 696 C CA . GLU A 1 96 ? 8.299 14.134 61.991 1.00 30.61 95 GLU A CA 1
ATOM 697 C C . GLU A 1 96 ? 6.831 14.202 62.417 1.00 23.58 95 GLU A C 1
ATOM 698 O O . GLU A 1 96 ? 5.973 14.620 61.643 1.00 29.90 95 GLU A O 1
ATOM 704 N N . ARG A 1 97 ? 6.545 13.776 63.641 1.00 20.84 96 ARG A N 1
ATOM 705 C CA . ARG A 1 97 ? 5.217 13.951 64.211 1.00 26.72 96 ARG A CA 1
ATOM 706 C C . ARG A 1 97 ? 5.325 14.277 65.695 1.00 20.06 96 ARG A C 1
ATOM 707 O O . ARG A 1 97 ? 6.268 13.863 66.363 1.00 21.18 96 ARG A O 1
ATOM 715 N N . ARG A 1 98 ? 4.363 15.033 66.213 1.00 18.02 97 ARG A N 1
ATOM 716 C CA . ARG A 1 98 ? 4.409 15.419 67.619 1.00 23.53 97 ARG A CA 1
ATOM 717 C C . ARG A 1 98 ? 4.048 14.370 68.648 1.00 27.15 97 ARG A C 1
ATOM 718 O O . ARG A 1 98 ? 2.885 13.986 68.788 1.00 26.91 97 ARG A O 1
ATOM 726 N N . SER A 1 99 ? 5.062 13.935 69.382 1.00 18.24 98 SER A N 1
ATOM 727 C CA . SER A 1 99 ? 4.911 12.898 70.376 1.00 26.42 98 SER A CA 1
ATOM 728 C C . SER A 1 99 ? 5.228 13.368 71.786 1.00 23.01 98 SER A C 1
ATOM 729 O O . SER A 1 99 ? 4.358 13.884 72.488 1.00 23.95 98 SER A O 1
ATOM 732 N N . HIS A 1 100 ? 6.474 13.188 72.204 1.00 20.60 99 HIS A N 1
ATOM 733 C CA . HIS A 1 100 ? 6.851 13.527 73.571 1.00 24.29 99 HIS A CA 1
ATOM 734 C C . HIS A 1 100 ? 7.262 14.986 73.708 1.00 20.83 99 HIS A C 1
ATOM 735 O O . HIS A 1 100 ? 7.382 15.495 74.821 1.00 22.45 99 HIS A O 1
ATOM 742 N N . HIS A 1 101 ? 7.436 15.666 72.580 1.00 15.89 100 HIS A N 1
ATOM 743 C CA . HIS A 1 101 ? 7.880 17.066 72.604 1.00 19.73 100 HIS A CA 1
ATOM 744 C C . HIS A 1 101 ? 7.000 17.982 71.761 1.00 19.47 100 HIS A C 1
ATOM 745 O O . HIS A 1 101 ? 7.493 18.675 70.870 1.00 18.18 100 HIS A O 1
ATOM 752 N N . PRO A 1 102 ? 5.694 18.008 72.070 1.00 19.69 101 PRO A N 1
ATOM 753 C CA . PRO A 1 102 ? 4.657 18.739 71.331 1.00 17.75 101 PRO A CA 1
ATOM 754 C C . PRO A 1 102 ? 4.903 20.237 71.329 1.00 16.46 101 PRO A C 1
ATOM 755 O O . PRO A 1 102 ? 4.443 20.942 70.429 1.00 16.24 101 PRO A O 1
ATOM 759 N N . GLU A 1 103 ? 5.586 20.728 72.355 1.00 15.75 102 GLU A N 1
ATOM 760 C CA . GLU A 1 103 ? 5.708 22.169 72.533 1.00 15.31 102 GLU A CA 1
ATOM 761 C C . GLU A 1 103 ? 7.150 22.660 72.685 1.00 16.01 102 GLU A C 1
ATOM 762 O O . GLU A 1 103 ? 7.438 23.555 73.500 1.00 14.36 102 GLU A O 1
ATOM 768 N N . SER A 1 104 ? 8.049 22.091 71.884 1.00 12.00 103 SER A N 1
ATOM 769 C CA . SER A 1 104 ? 9.436 22.566 71.850 1.00 14.35 103 SER A CA 1
ATOM 770 C C . SER A 1 104 ? 9.479 24.053 71.500 1.00 11.67 103 SER A C 1
ATOM 771 O O . SER A 1 104 ? 8.584 24.563 70.828 1.00 9.42 103 SER A O 1
ATOM 774 N N . GLY A 1 105 ? 10.520 24.735 71.962 1.00 11.54 104 GLY A N 1
ATOM 775 C CA . GLY A 1 105 ? 10.756 26.111 71.567 1.00 10.36 104 GLY A CA 1
ATOM 776 C C . GLY A 1 105 ? 10.886 26.196 70.063 1.00 8.96 104 GLY A C 1
ATOM 777 O O . GLY A 1 105 ? 10.351 27.116 69.450 1.00 10.92 104 GLY A O 1
ATOM 778 N N . CYS A 1 106 ? 11.584 25.229 69.458 1.00 10.49 105 CYS A N 1
ATOM 779 C CA . CYS A 1 106 ? 11.789 25.232 67.999 1.00 11.35 105 CYS A CA 1
ATOM 780 C C . CYS A 1 106 ? 10.473 25.232 67.212 1.00 12.14 105 CYS A C 1
ATOM 781 O O . CYS A 1 106 ? 10.261 26.072 66.329 1.00 9.23 105 CYS A O 1
ATOM 784 N N . ARG A 1 107 ? 9.570 24.312 67.529 1.00 9.46 106 ARG A N 1
ATOM 785 C CA . ARG A 1 107 ? 8.332 24.247 66.751 1.00 8.81 106 ARG A CA 1
ATOM 786 C C . ARG A 1 107 ? 7.415 25.436 67.072 1.00 10.08 106 ARG A C 1
ATOM 787 O O . ARG A 1 107 ? 6.605 25.861 66.247 1.00 8.73 106 ARG A O 1
ATOM 795 N N . THR A 1 108 ? 7.545 25.955 68.285 1.00 7.79 107 THR A N 1
ATOM 796 C CA . THR A 1 108 ? 6.698 27.047 68.744 1.00 10.02 107 THR A CA 1
ATOM 797 C C . THR A 1 108 ? 7.083 28.355 68.055 1.00 11.17 107 THR A C 1
ATOM 798 O O . THR A 1 108 ? 6.229 29.055 67.498 1.00 10.36 107 THR A O 1
ATOM 802 N N . VAL A 1 109 ? 8.376 28.663 68.075 1.00 6.99 108 VAL A N 1
ATOM 803 C CA . VAL A 1 109 ? 8.895 29.862 67.409 1.00 11.65 108 VAL A CA 1
ATOM 804 C C . VAL A 1 109 ? 8.649 29.802 65.893 1.00 13.01 108 VAL A C 1
ATOM 805 O O . VAL A 1 109 ? 8.404 30.829 65.252 1.00 9.90 108 VAL A O 1
ATOM 809 N N . LEU A 1 110 ? 8.675 28.599 65.322 1.00 10.61 109 LEU A N 1
ATOM 810 C CA . LEU A 1 110 ? 8.428 28.459 63.895 1.00 10.41 109 LEU A CA 1
ATOM 811 C C . LEU A 1 110 ? 7.066 29.064 63.507 1.00 10.45 109 LEU A C 1
ATOM 812 O O . LEU A 1 110 ? 6.943 29.728 62.479 1.00 9.59 109 LEU A O 1
ATOM 817 N N . ARG A 1 111 ? 6.049 28.835 64.328 1.00 10.47 110 ARG A N 1
ATOM 818 C CA . ARG A 1 111 ? 4.721 29.395 64.051 1.00 9.88 110 ARG A CA 1
ATOM 819 C C . ARG A 1 111 ? 4.692 30.927 64.098 1.00 13.65 110 ARG A C 1
ATOM 820 O O . ARG A 1 111 ? 4.015 31.562 63.282 1.00 11.37 110 ARG A O 1
ATOM 828 N N . LEU A 1 112 ? 5.398 31.509 65.067 1.00 10.39 111 LEU A N 1
ATOM 829 C CA . LEU A 1 112 ? 5.527 32.964 65.135 1.00 10.56 111 LEU A CA 1
ATOM 830 C C . LEU A 1 112 ? 6.340 33.493 63.966 1.00 11.35 111 LEU A C 1
ATOM 831 O O . LEU A 1 112 ? 5.998 34.517 63.379 1.00 11.29 111 LEU A O 1
ATOM 836 N N . HIS A 1 113 ? 7.433 32.801 63.645 1.00 9.79 112 HIS A N 1
ATOM 837 C CA . HIS A 1 113 ? 8.246 33.126 62.472 1.00 9.32 112 HIS A CA 1
ATOM 838 C C . HIS A 1 113 ? 7.448 33.205 61.160 1.00 11.69 112 HIS A C 1
ATOM 839 O O . HIS A 1 113 ? 7.569 34.174 60.397 1.00 10.49 112 HIS A O 1
ATOM 846 N N . ARG A 1 114 ? 6.639 32.182 60.886 1.00 10.41 113 ARG A N 1
ATOM 847 C CA . ARG A 1 114 ? 5.811 32.181 59.684 1.00 10.72 113 ARG A CA 1
ATOM 848 C C . ARG A 1 114 ? 4.865 33.372 59.689 1.00 11.08 113 ARG A C 1
ATOM 849 O O . ARG A 1 114 ? 4.637 33.979 58.651 1.00 11.66 113 ARG A O 1
ATOM 857 N N . ALA A 1 115 ? 4.323 33.712 60.853 1.00 11.37 114 ALA A N 1
ATOM 858 C CA . ALA A 1 115 ? 3.390 34.841 60.944 1.00 16.91 114 ALA A CA 1
ATOM 859 C C . ALA A 1 115 ? 4.103 36.177 60.722 1.00 15.81 114 ALA A C 1
ATOM 860 O O . ALA A 1 115 ? 3.491 37.149 60.279 1.00 12.80 114 ALA A O 1
ATOM 862 N N . LEU A 1 116 ? 5.402 36.226 61.011 1.00 13.25 115 LEU A N 1
ATOM 863 C CA . LEU A 1 116 ? 6.178 37.435 60.742 1.00 15.15 115 LEU A CA 1
ATOM 864 C C . LEU A 1 116 ? 6.312 37.678 59.242 1.00 14.26 115 LEU A C 1
ATOM 865 O O . LEU A 1 116 ? 6.330 38.818 58.782 1.00 15.83 115 LEU A O 1
ATOM 870 N N . HIS A 1 117 ? 6.454 36.606 58.480 1.00 11.54 116 HIS A N 1
ATOM 871 C CA . HIS A 1 117 ? 6.485 36.738 57.030 1.00 14.74 116 HIS A CA 1
ATOM 872 C C . HIS A 1 117 ? 5.155 37.322 56.535 1.00 14.57 116 HIS A C 1
ATOM 873 O O . HIS A 1 117 ? 5.136 38.244 55.721 1.00 12.42 116 HIS A O 1
ATOM 880 N N . TRP A 1 118 ? 4.048 36.794 57.046 1.00 15.52 117 TRP A N 1
ATOM 881 C CA . TRP A 1 118 ? 2.742 37.360 56.714 1.00 14.18 117 TRP A CA 1
ATOM 882 C C . TRP A 1 118 ? 2.683 38.856 57.067 1.00 14.66 117 TRP A C 1
ATOM 883 O O . TRP A 1 118 ? 2.203 39.666 56.272 1.00 13.26 117 TRP A O 1
ATOM 894 N N . LEU A 1 119 ? 3.170 39.215 58.254 1.00 13.13 118 LEU A N 1
ATOM 895 C CA . LEU A 1 119 ? 3.107 40.608 58.710 1.00 18.02 118 LEU A CA 1
ATOM 896 C C . LEU A 1 119 ? 3.880 41.520 57.765 1.00 17.82 118 LEU A C 1
ATOM 897 O O . LEU A 1 119 ? 3.425 42.618 57.412 1.00 13.61 118 LEU A O 1
ATOM 902 N N . GLN A 1 120 ? 5.053 41.053 57.354 1.00 14.66 119 GLN A N 1
ATOM 903 C CA . GLN A 1 120 ? 5.838 41.732 56.334 1.00 17.96 119 GLN A CA 1
ATOM 904 C C . GLN A 1 120 ? 5.020 41.963 55.072 1.00 14.67 119 GLN A C 1
ATOM 905 O O . GLN A 1 120 ? 4.973 43.077 54.550 1.00 19.29 119 GLN A O 1
ATOM 911 N N . LEU A 1 121 ? 4.404 40.900 54.560 1.00 16.19 120 LEU A N 1
ATOM 912 C CA . LEU A 1 121 ? 3.654 40.986 53.312 1.00 16.71 120 LEU A CA 1
ATOM 913 C C . LEU A 1 121 ? 2.497 41.961 53.451 1.00 19.89 120 LEU A C 1
ATOM 914 O O . LEU A 1 121 ? 2.218 42.750 52.541 1.00 19.50 120 LEU A O 1
ATOM 919 N N . PHE A 1 122 ? 1.817 41.900 54.588 1.00 12.23 121 PHE A N 1
ATOM 920 C CA . PHE A 1 122 ? 0.694 42.805 54.845 1.00 15.25 121 PHE A CA 1
ATOM 921 C C . PHE A 1 122 ? 1.136 44.265 54.918 1.00 13.14 121 PHE A C 1
ATOM 922 O O . PHE A 1 122 ? 0.515 45.133 54.299 1.00 16.53 121 PHE A O 1
ATOM 930 N N . LEU A 1 123 ? 2.197 44.547 55.670 1.00 15.32 122 LEU A N 1
ATOM 931 C CA . LEU A 1 123 ? 2.732 45.913 55.748 1.00 17.20 122 LEU A CA 1
ATOM 932 C C . LEU A 1 123 ? 3.166 46.464 54.388 1.00 17.82 122 LEU A C 1
ATOM 933 O O . LEU A 1 123 ? 2.954 47.638 54.105 1.00 18.34 122 LEU A O 1
ATOM 938 N N . GLU A 1 124 ? 3.787 45.638 53.549 1.00 15.86 123 GLU A N 1
ATOM 939 C CA A GLU A 1 124 ? 4.154 46.109 52.216 0.44 21.22 123 GLU A CA 1
ATOM 940 C CA B GLU A 1 124 ? 4.156 46.051 52.195 0.56 21.19 123 GLU A CA 1
ATOM 941 C C . GLU A 1 124 ? 2.917 46.328 51.338 1.00 20.18 123 GLU A C 1
ATOM 942 O O . GLU A 1 124 ? 2.878 47.275 50.545 1.00 20.03 123 GLU A O 1
ATOM 953 N N . GLY A 1 125 ? 1.900 45.487 51.501 1.00 23.11 124 GLY A N 1
ATOM 954 C CA . GLY A 1 125 ? 0.634 45.674 50.807 1.00 21.32 124 GLY A CA 1
ATOM 955 C C . GLY A 1 125 ? -0.028 46.991 51.176 1.00 22.63 124 GLY A C 1
ATOM 956 O O . GLY A 1 125 ? -0.475 47.734 50.298 1.00 20.26 124 GLY A O 1
ATOM 957 N N . LEU A 1 126 ? -0.090 47.283 52.474 1.00 14.21 125 LEU A N 1
ATOM 958 C CA . LEU A 1 126 ? -0.592 48.573 52.947 1.00 18.13 125 LEU A CA 1
ATOM 959 C C . LEU A 1 126 ? 0.193 49.729 52.333 1.00 23.65 125 LEU A C 1
ATOM 960 O O . LEU A 1 126 ? -0.381 50.740 51.910 1.00 21.38 125 LEU A O 1
ATOM 965 N N . ARG A 1 127 ? 1.513 49.595 52.321 1.00 16.20 126 ARG A N 1
ATOM 966 C CA . ARG A 1 127 ? 2.373 50.643 51.777 1.00 21.89 126 ARG A CA 1
ATOM 967 C C . ARG A 1 127 ? 2.147 50.930 50.290 1.00 23.95 126 ARG A C 1
ATOM 968 O O . ARG A 1 127 ? 2.175 52.088 49.867 1.00 29.53 126 ARG A O 1
ATOM 976 N N . THR A 1 128 ? 1.926 49.887 49.498 1.00 22.84 127 THR A N 1
ATOM 977 C CA . THR A 1 128 ? 1.919 50.037 48.045 1.00 28.04 127 THR A CA 1
ATOM 978 C C . THR A 1 128 ? 0.516 50.082 47.455 1.00 32.90 127 THR A C 1
ATOM 979 O O . THR A 1 128 ? 0.345 50.218 46.241 1.00 35.51 127 THR A O 1
ATOM 983 N N . SER A 1 129 ? -0.478 49.978 48.327 1.00 23.76 128 SER A N 1
ATOM 984 C CA . SER A 1 129 ? -1.872 49.851 47.925 1.00 32.57 128 SER A CA 1
ATOM 985 C C . SER A 1 129 ? -2.481 51.167 47.425 1.00 34.69 128 SER A C 1
ATOM 986 O O . SER A 1 129 ? -2.097 52.242 47.882 1.00 28.73 128 SER A O 1
ATOM 989 N N . PRO A 1 130 ? -3.447 51.076 46.490 1.00 34.72 129 PRO A N 1
ATOM 990 C CA . PRO A 1 130 ? -4.257 52.226 46.072 1.00 34.50 129 PRO A CA 1
ATOM 991 C C . PRO A 1 130 ? -4.919 52.914 47.262 1.00 35.80 129 PRO A C 1
ATOM 992 O O . PRO A 1 130 ? -5.140 52.286 48.301 1.00 34.53 129 PRO A O 1
ATOM 996 N N . GLU A 1 131 ? -5.246 54.192 47.106 1.00 34.40 130 GLU A N 1
ATOM 997 C CA . GLU A 1 131 ? -5.833 54.959 48.198 1.00 30.39 130 GLU A CA 1
ATOM 998 C C . GLU A 1 131 ? -7.203 54.412 48.582 1.00 31.89 130 GLU A C 1
ATOM 999 O O . GLU A 1 131 ? -7.623 54.530 49.737 1.00 32.38 130 GLU A O 1
ATOM 1001 N N . ASP A 1 132 ? -7.890 53.804 47.617 1.00 34.48 131 ASP A N 1
ATOM 1002 C CA . ASP A 1 132 ? -9.249 53.310 47.840 1.00 32.85 131 ASP A CA 1
ATOM 1003 C C . ASP A 1 132 ? -9.325 51.800 48.081 1.00 34.88 131 ASP A C 1
ATOM 1004 O O . ASP A 1 132 ? -10.318 51.161 47.738 1.00 40.78 131 ASP A O 1
ATOM 1009 N N . ALA A 1 133 ? -8.285 51.228 48.680 1.00 36.61 132 ALA A N 1
ATOM 1010 C CA . ALA A 1 133 ? -8.268 49.786 48.938 1.00 25.72 132 ALA A CA 1
ATOM 1011 C C . ALA A 1 133 ? -9.008 49.397 50.216 1.00 17.39 132 ALA A C 1
ATOM 1012 O O . ALA A 1 133 ? -9.162 50.205 51.127 1.00 24.05 132 ALA A O 1
ATOM 1014 N N . ARG A 1 134 ? -9.467 48.149 50.266 1.00 23.39 133 ARG A N 1
ATOM 1015 C CA . ARG A 1 134 ? -10.077 47.588 51.463 1.00 27.40 133 ARG A CA 1
ATOM 1016 C C . ARG A 1 134 ? -9.028 46.778 52.222 1.00 20.59 133 ARG A C 1
ATOM 1017 O O . ARG A 1 134 ? -8.307 45.972 51.626 1.00 18.91 133 ARG A O 1
ATOM 1025 N N . THR A 1 135 ? -8.938 46.987 53.531 1.00 19.83 134 THR A N 1
ATOM 1026 C CA . THR A 1 135 ? -7.951 46.252 54.327 1.00 19.78 134 THR A CA 1
ATOM 1027 C C . THR A 1 135 ? -8.224 44.740 54.325 1.00 18.29 134 THR A C 1
ATOM 1028 O O . THR A 1 135 ? -7.298 43.934 54.456 1.00 17.43 134 THR A O 1
ATOM 1032 N N . SER A 1 136 ? -9.491 44.362 54.157 1.00 18.83 135 SER A N 1
ATOM 1033 C CA . SER A 1 136 ? -9.860 42.948 54.087 1.00 19.44 135 SER A CA 1
ATOM 1034 C C . SER A 1 136 ? -9.157 42.252 52.941 1.00 19.70 135 SER A C 1
ATOM 1035 O O . SER A 1 136 ? -8.645 41.140 53.095 1.00 18.85 135 SER A O 1
ATOM 1038 N N . ALA A 1 137 ? -9.145 42.913 51.787 1.00 20.49 136 ALA A N 1
ATOM 1039 C CA . ALA A 1 137 ? -8.492 42.386 50.602 1.00 21.85 136 ALA A CA 1
ATOM 1040 C C . ALA A 1 137 ? -6.970 42.331 50.767 1.00 26.20 136 ALA A C 1
ATOM 1041 O O . ALA A 1 137 ? -6.329 41.382 50.320 1.00 19.71 136 ALA A O 1
ATOM 1043 N N . LEU A 1 138 ? -6.394 43.351 51.403 1.00 16.51 137 LEU A N 1
ATOM 1044 C CA . LEU A 1 138 ? -4.950 43.371 51.617 1.00 18.50 137 LEU A CA 1
ATOM 1045 C C . LEU A 1 138 ? -4.517 42.229 52.533 1.00 17.40 137 LEU A C 1
ATOM 1046 O O . LEU A 1 138 ? -3.462 41.614 52.323 1.00 18.80 137 LEU A O 1
ATOM 1051 N N . CYS A 1 139 ? -5.331 41.957 53.549 1.00 16.50 138 CYS A N 1
ATOM 1052 C CA . CYS A 1 139 ? -5.100 40.833 54.452 1.00 19.84 138 CYS A CA 1
ATOM 1053 C C . CYS A 1 139 ? -5.276 39.496 53.743 1.00 18.40 138 CYS A C 1
ATOM 1054 O O . CYS A 1 139 ? -4.435 38.606 53.859 1.00 17.93 138 CYS A O 1
ATOM 1057 N N . ALA A 1 140 ? -6.381 39.363 53.023 1.00 20.08 139 ALA A N 1
ATOM 1058 C CA . ALA A 1 140 ? -6.676 38.131 52.295 1.00 18.88 139 ALA A CA 1
ATOM 1059 C C . ALA A 1 140 ? -5.568 37.787 51.311 1.00 27.61 139 ALA A C 1
ATOM 1060 O O . ALA A 1 140 ? -5.094 36.655 51.290 1.00 26.48 139 ALA A O 1
ATOM 1062 N N . ASP A 1 141 ? -5.161 38.759 50.495 1.00 25.04 140 ASP A N 1
ATOM 1063 C CA . ASP A 1 141 ? -4.112 38.533 49.502 1.00 24.16 140 ASP A CA 1
ATOM 1064 C C . ASP A 1 141 ? -2.811 38.099 50.167 1.00 26.70 140 ASP A C 1
ATOM 1065 O O . ASP A 1 141 ? -2.216 37.095 49.776 1.00 23.72 140 ASP A O 1
ATOM 1070 N N . SER A 1 142 ? -2.373 38.846 51.179 1.00 21.18 141 SER A N 1
ATOM 1071 C CA . SER A 1 142 ? -1.151 38.499 51.899 1.00 20.15 141 SER A CA 1
ATOM 1072 C C . SER A 1 142 ? -1.253 37.137 52.608 1.00 18.95 141 SER A C 1
ATOM 1073 O O . SER A 1 142 ? -0.300 36.360 52.590 1.00 22.73 141 SER A O 1
ATOM 1076 N N . TYR A 1 143 ? -2.409 36.853 53.210 1.00 15.86 142 TYR A N 1
ATOM 1077 C CA . TYR A 1 143 ? -2.640 35.584 53.927 1.00 19.58 142 TYR A CA 1
ATOM 1078 C C . TYR A 1 143 ? -2.665 34.401 52.970 1.00 19.67 142 TYR A C 1
ATOM 1079 O O . TYR A 1 143 ? -2.003 33.385 53.189 1.00 16.67 142 TYR A O 1
ATOM 1088 N N . ASN A 1 144 ? -3.440 34.537 51.900 1.00 21.30 143 ASN A N 1
ATOM 1089 C CA . ASN A 1 144 ? -3.560 33.467 50.920 1.00 23.01 143 ASN A CA 1
ATOM 1090 C C . ASN A 1 144 ? -2.231 33.191 50.253 1.00 25.85 143 ASN A C 1
ATOM 1091 O O . ASN A 1 144 ? -2.014 32.113 49.700 1.00 30.99 143 ASN A O 1
ATOM 1096 N N . ALA A 1 145 ? -1.330 34.166 50.322 1.00 24.45 144 ALA A N 1
ATOM 1097 C CA . ALA A 1 145 ? -0.015 34.031 49.715 1.00 26.67 144 ALA A CA 1
ATOM 1098 C C . ALA A 1 145 ? 1.018 33.428 50.677 1.00 30.09 144 ALA A C 1
ATOM 1099 O O . ALA A 1 145 ? 2.074 32.970 50.240 1.00 29.89 144 ALA A O 1
ATOM 1101 N N . SER A 1 146 ? 0.723 33.430 51.977 1.00 24.22 145 SER A N 1
ATOM 1102 C CA . SER A 1 146 ? 1.690 32.944 52.966 1.00 20.27 145 SER A CA 1
ATOM 1103 C C . SER A 1 146 ? 1.163 31.917 53.980 1.00 24.15 145 SER A C 1
ATOM 1104 O O . SER A 1 146 ? 1.234 30.708 53.738 1.00 24.84 145 SER A O 1
ATOM 1107 N N . LEU A 1 147 ? 0.626 32.400 55.101 1.00 18.70 146 LEU A N 1
ATOM 1108 C CA . LEU A 1 147 ? 0.156 31.539 56.187 1.00 17.92 146 LEU A CA 1
ATOM 1109 C C . LEU A 1 147 ? -0.907 30.509 55.784 1.00 19.25 146 LEU A C 1
ATOM 1110 O O . LEU A 1 147 ? -0.961 29.420 56.352 1.00 18.95 146 LEU A O 1
ATOM 1115 N N . ALA A 1 148 ? -1.760 30.861 54.823 1.00 19.78 147 ALA A N 1
ATOM 1116 C CA . ALA A 1 148 ? -2.841 29.974 54.398 1.00 20.16 147 ALA A CA 1
ATOM 1117 C C . ALA A 1 148 ? -2.352 28.555 54.115 1.00 21.52 147 ALA A C 1
ATOM 1118 O O . ALA A 1 148 ? -3.082 27.583 54.317 1.00 22.36 147 ALA A O 1
ATOM 1120 N N . ALA A 1 149 ? -1.119 28.444 53.640 1.00 23.27 148 ALA A N 1
ATOM 1121 C CA . ALA A 1 149 ? -0.569 27.152 53.250 1.00 23.48 148 ALA A CA 1
ATOM 1122 C C . ALA A 1 149 ? -0.396 26.199 54.436 1.00 24.34 148 ALA A C 1
ATOM 1123 O O . ALA A 1 149 ? -0.259 24.993 54.245 1.00 22.51 148 ALA A O 1
ATOM 1125 N N . TYR A 1 150 ? -0.407 26.735 55.655 1.00 18.05 149 TYR A N 1
ATOM 1126 C CA . TYR A 1 150 ? -0.149 25.919 56.839 1.00 13.17 149 TYR A CA 1
ATOM 1127 C C . TYR A 1 150 ? -1.403 25.704 57.674 1.00 20.70 149 TYR A C 1
ATOM 1128 O O . TYR A 1 150 ? -1.360 25.026 58.700 1.00 18.33 149 TYR A O 1
ATOM 1137 N N . HIS A 1 151 ? -2.514 26.300 57.254 1.00 17.61 150 HIS A N 1
ATOM 1138 C CA . HIS A 1 151 ? -3.744 26.229 58.034 1.00 16.50 150 HIS A CA 1
ATOM 1139 C C . HIS A 1 151 ? -4.789 25.367 57.346 1.00 19.42 150 HIS A C 1
ATOM 1140 O O . HIS A 1 151 ? -4.936 25.435 56.137 1.00 20.47 150 HIS A O 1
ATOM 1147 N N . PRO A 1 152 ? -5.520 24.555 58.122 1.00 18.10 151 PRO A N 1
ATOM 1148 C CA . PRO A 1 152 ? -6.633 23.779 57.567 1.00 22.30 151 PRO A CA 1
ATOM 1149 C C . PRO A 1 152 ? -7.817 24.678 57.177 1.00 21.61 151 PRO A C 1
ATOM 1150 O O . PRO A 1 152 ? -7.884 25.837 57.596 1.00 15.77 151 PRO A O 1
ATOM 1154 N N . TRP A 1 153 ? -8.734 24.140 56.376 1.00 19.97 152 TRP A N 1
ATOM 1155 C CA . TRP A 1 153 ? -9.844 24.921 55.835 1.00 20.99 152 TRP A CA 1
ATOM 1156 C C . TRP A 1 153 ? -10.636 25.672 56.898 1.00 17.46 152 TRP A C 1
ATOM 1157 O O . TRP A 1 153 ? -10.990 26.850 56.709 1.00 19.97 152 TRP A O 1
ATOM 1168 N N . VAL A 1 154 ? -10.921 25.016 58.020 1.00 16.44 153 VAL A N 1
ATOM 1169 C CA . VAL A 1 154 ? -11.780 25.642 59.021 1.00 16.95 153 VAL A CA 1
ATOM 1170 C C . VAL A 1 154 ? -11.104 26.869 59.628 1.00 15.84 153 VAL A C 1
ATOM 1171 O O . VAL A 1 154 ? -11.769 27.845 59.965 1.00 15.38 153 VAL A O 1
ATOM 1175 N N . VAL A 1 155 ? -9.781 26.818 59.757 1.00 17.28 154 VAL A N 1
ATOM 1176 C CA . VAL A 1 155 ? -9.029 27.964 60.270 1.00 15.04 154 VAL A CA 1
ATOM 1177 C C . VAL A 1 155 ? -8.976 29.057 59.219 1.00 12.62 154 VAL A C 1
ATOM 1178 O O . VAL A 1 155 ? -9.199 30.223 59.527 1.00 17.28 154 VAL A O 1
ATOM 1182 N N . ARG A 1 156 ? -8.708 28.680 57.972 1.00 12.78 155 ARG A N 1
ATOM 1183 C CA . ARG A 1 156 ? -8.726 29.650 56.879 1.00 20.72 155 ARG A CA 1
ATOM 1184 C C . ARG A 1 156 ? -10.075 30.393 56.776 1.00 19.97 155 ARG A C 1
ATOM 1185 O O . ARG A 1 156 ? -10.104 31.592 56.508 1.00 15.24 155 ARG A O 1
ATOM 1193 N N . ARG A 1 157 ? -11.179 29.689 57.017 1.00 19.37 156 ARG A N 1
ATOM 1194 C CA . ARG A 1 157 ? -12.503 30.313 57.007 1.00 20.54 156 ARG A CA 1
ATOM 11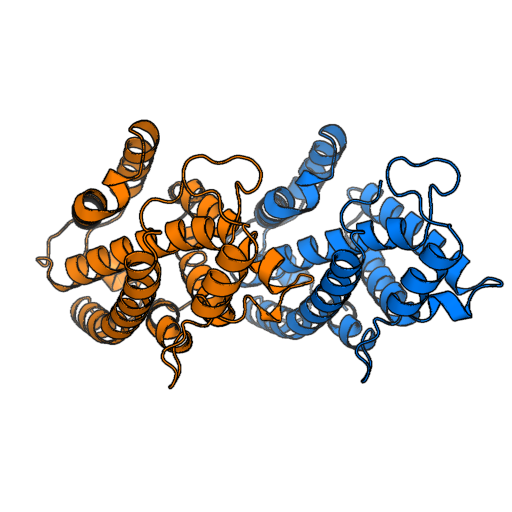95 C C . ARG A 1 157 ? -12.695 31.310 58.153 1.00 16.62 156 ARG A C 1
ATOM 1196 O O . ARG A 1 157 ? -13.154 32.420 57.938 1.00 20.00 156 ARG A O 1
ATOM 1204 N N . ALA A 1 158 ? -12.350 30.906 59.370 1.00 14.11 157 ALA A N 1
ATOM 1205 C CA . ALA A 1 158 ? -12.428 31.795 60.518 1.00 17.44 157 ALA A CA 1
ATOM 1206 C C . ALA A 1 158 ? -11.597 33.068 60.308 1.00 16.57 157 ALA A C 1
ATOM 1207 O O . ALA A 1 158 ? -12.044 34.167 60.637 1.00 15.52 157 ALA A O 1
ATOM 1209 N N . VAL A 1 159 ? -10.391 32.904 59.772 1.00 14.34 158 VAL A N 1
ATOM 1210 C CA . VAL A 1 159 ? -9.519 34.029 59.459 1.00 19.42 158 VAL A CA 1
ATOM 1211 C C . VAL A 1 159 ? -10.152 34.960 58.421 1.00 20.95 158 VAL A C 1
ATOM 1212 O O . VAL A 1 159 ? -10.206 36.180 58.602 1.00 18.02 158 VAL A O 1
ATOM 1216 N N . THR A 1 160 ? -10.635 34.373 57.336 1.00 19.09 159 THR A N 1
ATOM 1217 C CA . THR A 1 160 ? -11.288 35.137 56.283 1.00 22.54 159 THR A CA 1
ATOM 1218 C C . THR A 1 160 ? -12.462 35.945 56.826 1.00 24.33 159 THR A C 1
ATOM 1219 O O . THR A 1 160 ? -12.610 37.134 56.515 1.00 23.06 159 THR A O 1
ATOM 1223 N N . VAL A 1 161 ? -13.290 35.301 57.645 1.00 21.36 160 VAL A N 1
ATOM 1224 C CA . VAL A 1 161 ? -14.412 35.977 58.278 1.00 22.00 160 VAL A CA 1
ATOM 1225 C C . VAL A 1 161 ? -13.948 37.183 59.091 1.00 22.43 160 VAL A C 1
ATOM 1226 O O . VAL A 1 161 ? -14.526 38.269 59.000 1.00 25.74 160 VAL A O 1
ATOM 1230 N N . ALA A 1 162 ? -12.899 36.997 59.886 1.00 16.32 161 ALA A N 1
ATOM 1231 C CA . ALA A 1 162 ? -12.361 38.095 60.680 1.00 20.45 161 ALA A CA 1
ATOM 1232 C C . ALA A 1 162 ? -11.894 39.244 59.791 1.00 19.50 161 ALA A C 1
ATOM 1233 O O . ALA A 1 162 ? -12.213 40.409 60.054 1.00 15.62 161 ALA A O 1
ATOM 1235 N N . PHE A 1 163 ? -11.133 38.906 58.750 1.00 18.90 162 PHE A N 1
ATOM 1236 C CA . PHE A 1 163 ? -10.616 39.888 57.796 1.00 21.23 162 PHE A CA 1
ATOM 1237 C C . PHE A 1 163 ? -11.698 40.789 57.224 1.00 21.53 162 PHE A C 1
ATOM 1238 O O . PHE A 1 163 ? -11.471 41.976 57.023 1.00 19.38 162 PHE A O 1
ATOM 1246 N N . CYS A 1 164 ? -12.863 40.216 56.943 1.00 19.78 163 CYS A N 1
ATOM 1247 C CA . CYS A 1 164 ? -13.930 40.955 56.266 1.00 23.19 163 CYS A CA 1
ATOM 1248 C C . CYS A 1 164 ? -14.544 42.046 57.129 1.00 19.74 163 CYS A C 1
ATOM 1249 O O . CYS A 1 164 ? -15.273 42.902 56.627 1.00 23.04 163 CYS A O 1
ATOM 1252 N N . THR A 1 165 ? -14.246 42.016 58.423 1.00 16.57 164 THR A N 1
ATOM 1253 C CA . THR A 1 165 ? -14.745 43.045 59.332 1.00 18.32 164 THR A CA 1
ATOM 1254 C C . THR A 1 165 ? -13.829 44.273 59.373 1.00 18.40 164 THR A C 1
ATOM 1255 O O . THR A 1 165 ? -14.187 45.301 59.945 1.00 19.62 164 THR A O 1
ATOM 1259 N N . LEU A 1 166 ? -12.647 44.162 58.775 1.00 15.95 165 LEU A N 1
ATOM 1260 C CA . LEU A 1 166 ? -11.699 45.272 58.758 1.00 15.98 165 LEU A CA 1
ATOM 1261 C C . LEU A 1 166 ? -12.198 46.431 57.881 1.00 19.73 165 LEU A C 1
ATOM 1262 O O . LEU A 1 166 ? -12.981 46.217 56.963 1.00 18.57 165 LEU A O 1
ATOM 1267 N N . PRO A 1 167 ? -11.738 47.664 58.160 1.00 20.41 166 PRO A N 1
ATOM 1268 C CA . PRO A 1 167 ? -12.233 48.830 57.428 1.00 17.93 166 PRO A CA 1
ATOM 1269 C C . PRO A 1 167 ? -11.399 49.127 56.181 1.00 20.19 166 PRO A C 1
ATOM 1270 O O . PRO A 1 167 ? -10.508 48.356 55.825 1.00 16.38 166 PRO A O 1
ATOM 1274 N N . THR A 1 168 ? -11.666 50.257 55.533 1.00 14.92 167 THR A N 1
ATOM 1275 C CA . THR A 1 168 ? -10.883 50.631 54.365 1.00 19.50 167 THR A CA 1
ATOM 1276 C C . THR A 1 168 ? -9.443 50.886 54.798 1.00 16.47 167 THR A C 1
ATOM 1277 O O . THR A 1 168 ? -9.177 51.136 55.976 1.00 14.33 167 THR A O 1
ATOM 1281 N N . ARG A 1 169 ? -8.531 50.839 53.833 1.00 15.52 168 ARG A N 1
ATOM 1282 C CA . ARG A 1 169 ? -7.121 51.134 54.071 1.00 15.37 168 ARG A CA 1
ATOM 1283 C C . ARG A 1 169 ? -6.954 52.527 54.649 1.00 21.29 168 ARG A C 1
ATOM 1284 O O . ARG A 1 169 ? -6.132 52.755 55.541 1.00 18.81 168 ARG A O 1
ATOM 1292 N N . GLU A 1 170 ? -7.721 53.470 54.117 1.00 20.05 169 GLU A N 1
ATOM 1293 C CA . GLU A 1 170 ? -7.644 54.844 54.587 1.00 18.57 169 GLU A CA 1
ATOM 1294 C C . GLU A 1 170 ? -7.887 54.898 56.096 1.00 20.96 169 GLU A C 1
ATOM 1295 O O . GLU A 1 170 ? -7.076 55.449 56.852 1.00 23.45 169 GLU A O 1
ATOM 1301 N N . VAL A 1 171 ? -8.993 54.305 56.535 1.00 15.82 170 VAL A N 1
ATOM 1302 C CA . VAL A 1 171 ? -9.325 54.243 57.958 1.00 16.27 170 VAL A CA 1
ATOM 1303 C C . VAL A 1 171 ? -8.264 53.512 58.785 1.00 18.26 170 VAL A C 1
ATOM 1304 O O . VAL A 1 171 ? -7.890 53.952 59.878 1.00 19.19 170 VAL A O 1
ATOM 1308 N N . PHE A 1 172 ? -7.793 52.383 58.270 1.00 20.14 171 PHE A N 1
ATOM 1309 C CA . PHE A 1 172 ? -6.799 51.579 58.977 1.00 18.68 171 PHE A CA 1
ATOM 1310 C C . PHE A 1 172 ? -5.490 52.365 59.203 1.00 15.90 171 PHE A C 1
ATOM 1311 O O . PHE A 1 172 ? -4.901 52.326 60.283 1.00 23.01 171 PHE A O 1
ATOM 1319 N N . LEU A 1 173 ? -5.046 53.079 58.183 1.00 18.57 172 LEU A N 1
ATOM 1320 C CA . LEU A 1 173 ? -3.849 53.900 58.305 1.00 22.01 172 LEU A CA 1
ATOM 1321 C C . LEU A 1 173 ? -4.085 55.065 59.272 1.00 25.27 172 LEU A C 1
ATOM 1322 O O . LEU A 1 173 ? -3.321 55.268 60.214 1.00 23.75 172 LEU A O 1
ATOM 1327 N N . GLU A 1 174 ? -5.165 55.806 59.049 1.00 25.76 173 GLU A N 1
ATOM 1328 C CA . GLU A 1 174 ? -5.515 56.944 59.895 1.00 23.44 173 GLU A CA 1
ATOM 1329 C C . GLU A 1 174 ? -5.587 56.525 61.373 1.00 25.77 173 GLU A C 1
ATOM 1330 O O . GLU A 1 174 ? -5.193 57.279 62.262 1.00 25.78 173 GLU A O 1
ATOM 1336 N N . ALA A 1 175 ? -6.051 55.304 61.634 1.00 21.63 174 ALA A N 1
ATOM 1337 C CA . ALA A 1 175 ? -6.160 54.806 63.009 1.00 20.91 174 ALA A CA 1
ATOM 1338 C C . ALA A 1 175 ? -4.809 54.584 63.704 1.00 31.71 174 ALA A C 1
ATOM 1339 O O . ALA A 1 175 ? -4.742 54.533 64.934 1.00 33.48 174 ALA A O 1
ATOM 1341 N N . MET A 1 176 ? -3.739 54.446 62.925 1.00 26.93 175 MET A N 1
ATOM 1342 C CA . MET A 1 176 ? -2.401 54.263 63.497 1.00 27.78 175 MET A CA 1
ATOM 1343 C C . MET A 1 176 ? -1.904 55.537 64.191 1.00 29.11 175 MET A C 1
ATOM 1344 O O . MET A 1 176 ? -0.926 55.508 64.943 1.00 28.02 175 MET A O 1
ATOM 1349 N N . ASN A 1 177 ? -2.573 56.654 63.920 1.00 25.83 176 ASN A N 1
ATOM 1350 C CA . ASN A 1 177 ? -2.288 57.914 64.598 1.00 24.87 176 ASN A CA 1
ATOM 1351 C C . ASN A 1 177 ? -0.837 58.365 64.427 1.00 30.44 176 ASN A C 1
ATOM 1352 O O . ASN A 1 177 ? -0.162 58.702 65.401 1.00 32.60 176 ASN A O 1
ATOM 1357 N N . VAL A 1 178 ? -0.364 58.356 63.187 1.00 30.32 177 VAL A N 1
ATOM 1358 C CA . VAL A 1 178 ? 0.956 58.883 62.860 1.00 35.45 177 VAL A CA 1
ATOM 1359 C C . VAL A 1 178 ? 0.863 59.857 61.684 1.00 39.71 177 VAL A C 1
ATOM 1360 O O . VAL A 1 178 ? 1.813 60.011 60.918 1.00 36.02 177 VAL A O 1
ATOM 1364 N N . GLY A 1 179 ? -0.294 60.507 61.548 1.00 32.62 178 GLY A N 1
ATOM 1365 C CA . GLY A 1 179 ? -0.501 61.507 60.515 1.00 34.88 178 GLY A CA 1
ATOM 1366 C C . GLY A 1 179 ? -1.279 61.003 59.310 1.00 43.26 178 GLY A C 1
ATOM 1367 O O . GLY A 1 179 ? -1.939 59.963 59.376 1.00 40.94 178 GLY A O 1
ATOM 1368 N N . PRO A 1 180 ? -1.212 61.749 58.196 1.00 41.98 179 PRO A N 1
ATOM 1369 C CA . PRO A 1 180 ? -1.886 61.365 56.950 1.00 46.68 179 PRO A CA 1
ATOM 1370 C C . PRO A 1 180 ? -1.384 60.009 56.465 1.00 47.77 179 PRO A C 1
ATOM 1371 O O . PRO A 1 180 ? -0.258 59.629 56.791 1.00 40.45 179 PRO A O 1
ATOM 1375 N N . PRO A 1 181 ? -2.210 59.282 55.697 1.00 49.55 180 PRO A N 1
ATOM 1376 C CA . PRO A 1 181 ? -1.778 57.975 55.191 1.00 41.79 180 PRO A CA 1
ATOM 1377 C C . PRO A 1 181 ? -0.378 58.034 54.584 1.00 46.35 180 PRO A C 1
ATOM 1378 O O . PRO A 1 181 ? 0.391 57.089 54.751 1.00 40.84 180 PRO A O 1
ATOM 1382 N N . GLU A 1 182 ? -0.051 59.130 53.904 1.00 42.95 181 GLU A N 1
ATOM 1383 C CA . GLU A 1 182 ? 1.274 59.297 53.317 1.00 45.02 181 GLU A CA 1
ATOM 1384 C C . GLU A 1 182 ? 2.369 59.199 54.377 1.00 48.86 181 GLU A C 1
ATOM 1385 O O . GLU A 1 182 ? 3.477 58.741 54.099 1.00 43.40 181 GLU A O 1
ATOM 1391 N N . GLN A 1 183 ? 2.054 59.624 55.594 1.00 43.87 182 GLN A N 1
ATOM 1392 C CA . GLN A 1 183 ? 3.021 59.574 56.682 1.00 39.75 182 GLN A CA 1
ATOM 1393 C C . GLN A 1 183 ? 3.025 58.205 57.367 1.00 30.68 182 GLN A C 1
ATOM 1394 O O . GLN A 1 183 ? 4.070 57.714 57.799 1.00 22.61 182 GLN A O 1
ATOM 1400 N N . ALA A 1 184 ? 1.851 57.590 57.467 1.00 32.45 183 ALA A N 1
ATOM 1401 C CA . ALA A 1 184 ? 1.759 56.238 58.001 1.00 27.17 183 ALA A CA 1
ATOM 1402 C C . ALA A 1 184 ? 2.521 55.289 57.082 1.00 29.52 183 ALA A C 1
ATOM 1403 O O . ALA A 1 184 ? 3.170 54.346 57.542 1.00 24.85 183 ALA A O 1
ATOM 1405 N N . VAL A 1 185 ? 2.444 55.553 55.782 1.00 21.38 184 VAL A N 1
ATOM 1406 C CA . VAL A 1 185 ? 3.199 54.787 54.799 1.00 30.68 184 VAL A CA 1
ATOM 1407 C C . VAL A 1 185 ? 4.701 54.936 55.026 1.00 26.90 184 VAL A C 1
ATOM 1408 O O . VAL A 1 185 ? 5.434 53.954 54.959 1.00 23.72 184 VAL A O 1
ATOM 1412 N N . GLN A 1 186 ? 5.156 56.158 55.306 1.00 27.09 185 GLN A N 1
ATOM 1413 C CA . GLN A 1 186 ? 6.565 56.401 55.636 1.00 28.06 185 GLN A CA 1
ATOM 1414 C C . GLN A 1 186 ? 6.989 55.611 56.862 1.00 26.44 185 GLN A C 1
ATOM 1415 O O . GLN A 1 186 ? 8.059 54.998 56.884 1.00 23.83 185 GLN A O 1
ATOM 1421 N N . MET A 1 187 ? 6.149 55.663 57.892 1.00 18.34 186 MET A N 1
ATOM 1422 C CA . MET A 1 187 ? 6.408 54.972 59.147 1.00 20.66 186 MET A CA 1
ATOM 1423 C C . MET A 1 187 ? 6.585 53.469 58.930 1.00 25.04 186 MET A C 1
ATOM 1424 O O . MET A 1 187 ? 7.506 52.859 59.471 1.00 21.60 186 MET A O 1
ATOM 1429 N N . LEU A 1 188 ? 5.689 52.867 58.155 1.00 22.38 187 LEU A N 1
ATOM 1430 C CA . LEU A 1 188 ? 5.797 51.440 57.857 1.00 19.64 187 LEU A CA 1
ATOM 1431 C C . LEU A 1 188 ? 7.107 51.155 57.133 1.00 23.81 187 LEU A C 1
ATOM 1432 O O . LEU A 1 188 ? 7.744 50.120 57.357 1.00 21.23 187 LEU A O 1
ATOM 1437 N N . GLY A 1 189 ? 7.517 52.081 56.269 1.00 16.37 188 GLY A N 1
ATOM 1438 C CA . GLY A 1 189 ? 8.756 51.922 55.533 1.00 21.87 188 GLY A CA 1
ATOM 1439 C C . GLY A 1 189 ? 9.967 51.897 56.450 1.00 26.30 188 GLY A C 1
ATOM 1440 O O . GLY A 1 189 ? 10.987 51.293 56.120 1.00 20.05 188 GLY A O 1
ATOM 1441 N N . GLU A 1 190 ? 9.848 52.545 57.606 1.00 21.87 189 GLU A N 1
ATOM 1442 C CA . GLU A 1 190 ? 10.937 52.606 58.573 1.00 21.61 189 GLU A CA 1
ATOM 1443 C C . GLU A 1 190 ? 11.046 51.348 59.426 1.00 24.36 189 GLU A C 1
ATOM 1444 O O . GLU A 1 190 ? 12.151 50.927 59.770 1.00 22.83 189 GLU A O 1
ATOM 1446 N N . ALA A 1 191 ? 9.904 50.765 59.784 1.00 18.02 190 ALA A N 1
ATOM 1447 C CA . ALA A 1 191 ? 9.880 49.553 60.604 1.00 20.90 190 ALA A CA 1
ATOM 1448 C C . ALA A 1 191 ? 10.238 48.306 59.802 1.00 19.23 190 ALA A C 1
ATOM 1449 O O . ALA A 1 191 ? 10.899 47.387 60.304 1.00 14.40 190 ALA A O 1
ATOM 1451 N N . LEU A 1 192 ? 9.796 48.272 58.551 1.00 17.13 191 LEU A N 1
ATOM 1452 C CA . LEU A 1 192 ? 9.912 47.054 57.743 1.00 17.24 191 LEU A CA 1
ATOM 1453 C C . LEU A 1 192 ? 11.308 46.429 57.676 1.00 17.66 191 LEU A C 1
ATOM 1454 O O . LEU A 1 192 ? 11.448 45.215 57.826 1.00 15.66 191 LEU A O 1
ATOM 1459 N N . PRO A 1 193 ? 12.345 47.248 57.450 1.00 14.34 192 PRO A N 1
ATOM 1460 C CA . PRO A 1 193 ? 13.684 46.658 57.379 1.00 15.38 192 PRO A CA 1
ATOM 1461 C C . PRO A 1 193 ? 14.052 45.891 58.651 1.00 14.88 192 PRO A C 1
ATOM 1462 O O . PRO A 1 193 ? 14.755 44.875 58.569 1.00 12.67 192 PRO A O 1
ATOM 1466 N N . PHE A 1 194 ? 13.591 46.351 59.809 1.00 11.81 193 PHE A N 1
ATOM 1467 C CA . PHE A 1 194 ? 13.942 45.666 61.055 1.00 12.90 193 PHE A CA 1
ATOM 1468 C C . PHE A 1 194 ? 13.228 44.313 61.123 1.00 11.70 193 PHE A C 1
ATOM 1469 O O . PHE A 1 194 ? 13.818 43.309 61.499 1.00 11.68 193 PHE A O 1
ATOM 1477 N N . ILE A 1 195 ? 11.950 44.300 60.774 1.00 11.95 194 ILE A N 1
ATOM 1478 C CA . ILE A 1 195 ? 11.193 43.054 60.751 1.00 10.26 194 ILE A CA 1
ATOM 1479 C C . ILE A 1 195 ? 11.779 42.093 59.723 1.00 13.05 194 ILE A C 1
ATOM 1480 O O . ILE A 1 195 ? 11.990 40.921 60.021 1.00 11.65 194 ILE A O 1
ATOM 1485 N N . GLN A 1 196 ? 12.043 42.599 58.515 1.00 10.52 195 GLN A N 1
ATOM 1486 C CA . GLN A 1 196 ? 12.637 41.792 57.449 1.00 14.73 195 GLN A CA 1
ATOM 1487 C C . GLN A 1 196 ? 13.949 41.145 57.889 1.00 11.94 195 GLN A C 1
ATOM 1488 O O . GLN A 1 196 ? 14.197 39.965 57.602 1.00 10.86 195 GLN A O 1
ATOM 1494 N N . ARG A 1 197 ? 14.790 41.910 58.581 1.00 9.64 196 ARG A N 1
ATOM 1495 C CA . ARG A 1 197 ? 16.082 41.388 58.991 1.00 12.04 196 ARG A CA 1
ATOM 1496 C C . ARG A 1 197 ? 15.940 40.299 60.069 1.00 12.70 196 ARG A C 1
ATOM 1497 O O . ARG A 1 197 ? 16.594 39.263 59.993 1.00 9.79 196 ARG A O 1
ATOM 1505 N N . VAL A 1 198 ? 15.086 40.532 61.063 1.00 8.24 197 VAL A N 1
ATOM 1506 C CA . VAL A 1 198 ? 14.840 39.509 62.066 1.00 12.00 197 VAL A CA 1
ATOM 1507 C C . VAL A 1 198 ? 14.310 38.245 61.379 1.00 13.53 197 VAL A C 1
ATOM 1508 O O . VAL A 1 198 ? 14.777 37.137 61.654 1.00 8.48 197 VAL A O 1
ATOM 1512 N N . TYR A 1 199 ? 13.355 38.420 60.477 1.00 9.43 198 TYR A N 1
ATOM 1513 C CA . TYR A 1 199 ? 12.837 37.285 59.698 1.00 12.12 198 TYR A CA 1
ATOM 1514 C C . TYR A 1 199 ? 13.948 36.542 58.936 1.00 12.93 198 TYR A C 1
ATOM 1515 O O . TYR A 1 199 ? 14.080 35.321 59.056 1.00 8.71 198 TYR A O 1
ATOM 1524 N N . ASN A 1 200 ? 14.732 37.279 58.147 1.00 10.83 199 ASN A N 1
ATOM 1525 C CA . ASN A 1 200 ? 15.782 36.675 57.332 1.00 10.98 199 ASN A CA 1
ATOM 1526 C C . ASN A 1 200 ? 16.770 35.865 58.150 1.00 10.87 199 ASN A C 1
ATOM 1527 O O . ASN A 1 200 ? 17.161 34.766 57.746 1.00 11.63 199 ASN A O 1
ATOM 1532 N N . VAL A 1 201 ? 17.183 36.410 59.291 1.00 8.14 200 VAL A N 1
ATOM 1533 C CA . VAL A 1 201 ? 18.169 35.728 60.133 1.00 9.86 200 VAL A CA 1
ATOM 1534 C C . VAL A 1 201 ? 17.559 34.449 60.719 1.00 10.80 200 VAL A C 1
ATOM 1535 O O . VAL A 1 201 ? 18.213 33.394 60.758 1.00 10.32 200 VAL A O 1
ATOM 1539 N N . SER A 1 202 ? 16.306 34.540 61.161 1.00 8.72 201 SER A N 1
ATOM 1540 C CA . SER A 1 202 ? 15.604 33.373 61.722 1.00 9.44 201 SER A CA 1
ATOM 1541 C C . SER A 1 202 ? 15.379 32.311 60.646 1.00 7.56 201 SER A C 1
ATOM 1542 O O . SER A 1 202 ? 15.506 31.114 60.892 1.00 8.91 201 SER A O 1
ATOM 1545 N N . GLN A 1 203 ? 15.020 32.768 59.455 1.00 7.96 202 GLN A N 1
ATOM 1546 C CA . GLN A 1 203 ? 14.734 31.871 58.351 1.00 8.72 202 GLN A CA 1
ATOM 1547 C C . GLN A 1 203 ? 15.965 31.084 57.959 1.00 7.79 202 GLN A C 1
ATOM 1548 O O . GLN A 1 203 ? 15.875 29.888 57.685 1.00 7.15 202 GLN A O 1
ATOM 1554 N N . LYS A 1 204 ? 17.115 31.752 57.917 1.00 8.27 203 LYS A N 1
ATOM 1555 C CA . LYS A 1 204 ? 18.355 31.061 57.568 1.00 13.56 203 LYS A CA 1
ATOM 1556 C C . LYS A 1 204 ? 18.771 30.048 58.643 1.00 10.43 203 LYS A C 1
ATOM 1557 O O . LYS A 1 204 ? 19.254 28.957 58.333 1.00 10.14 203 LYS A O 1
ATOM 1563 N N . LEU A 1 205 ? 18.576 30.422 59.899 1.00 11.33 204 LEU A N 1
ATOM 1564 C CA . LEU A 1 205 ? 18.851 29.522 61.020 1.00 11.42 204 LEU A CA 1
ATOM 1565 C C . LEU A 1 205 ? 18.018 28.230 60.915 1.00 9.67 204 LEU A C 1
ATOM 1566 O O . LEU A 1 205 ? 18.557 27.119 60.955 1.00 11.58 204 LEU A O 1
ATOM 1571 N N . TYR A 1 206 ? 16.707 28.372 60.778 1.00 8.30 205 TYR A N 1
ATOM 1572 C CA . TYR A 1 206 ? 15.829 27.196 60.662 1.00 10.26 205 TYR A CA 1
ATOM 1573 C C . TYR A 1 206 ? 16.142 26.380 59.411 1.00 9.98 205 TYR A C 1
ATOM 1574 O O . TYR A 1 206 ? 16.140 25.139 59.452 1.00 10.57 205 TYR A O 1
ATOM 1583 N N . ALA A 1 207 ? 16.415 27.070 58.306 1.00 10.66 206 ALA A N 1
ATOM 1584 C CA . ALA A 1 207 ? 16.725 26.385 57.038 1.00 13.57 206 ALA A CA 1
ATOM 1585 C C . ALA A 1 207 ? 17.998 25.553 57.126 1.00 13.50 206 ALA A C 1
ATOM 1586 O O . ALA A 1 207 ? 18.046 24.417 56.654 1.00 13.51 206 ALA A O 1
ATOM 1588 N N . GLU A 1 208 ? 19.030 26.127 57.723 1.00 10.45 207 GLU A N 1
ATOM 1589 C CA . GLU A 1 208 ? 20.317 25.445 57.836 1.00 13.22 207 GLU A CA 1
ATOM 1590 C C . GLU A 1 208 ? 20.267 24.237 58.750 1.00 16.90 207 GLU A C 1
ATOM 1591 O O . GLU A 1 208 ? 21.138 23.372 58.676 1.00 14.48 207 GLU A O 1
ATOM 1597 N N . HIS A 1 209 ? 19.257 24.182 59.614 1.00 13.20 208 HIS A N 1
ATOM 1598 C CA . HIS A 1 209 ? 19.055 23.005 60.452 1.00 12.80 208 HIS A CA 1
ATOM 1599 C C . HIS A 1 209 ? 17.903 22.102 59.975 1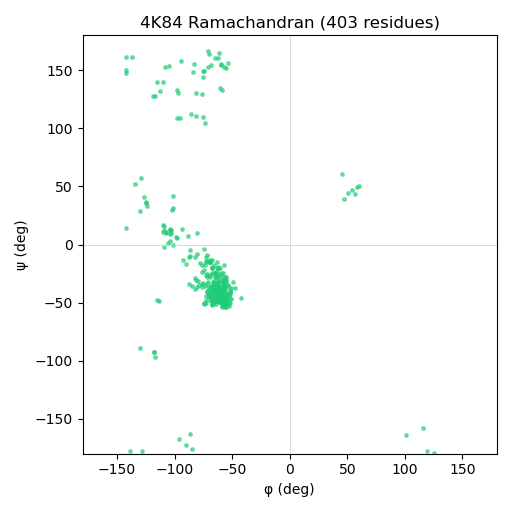.00 11.60 208 HIS A C 1
ATOM 1600 O O . HIS A 1 209 ? 17.492 21.191 60.696 1.00 11.98 208 HIS A O 1
ATOM 1607 N N . SER A 1 210 ? 17.409 22.346 58.761 1.00 11.18 209 SER A N 1
ATOM 1608 C CA . SER A 1 210 ? 16.266 21.609 58.192 1.00 13.79 209 SER A CA 1
ATOM 1609 C C . SER A 1 210 ? 15.055 21.537 59.127 1.00 13.41 209 SER A C 1
ATOM 1610 O O . SER A 1 210 ? 14.426 20.479 59.281 1.00 13.03 209 SER A O 1
ATOM 1613 N N . LEU A 1 211 ? 14.732 22.675 59.741 1.00 13.91 210 LEU A N 1
ATOM 1614 C CA . LEU A 1 211 ? 13.635 22.773 60.699 1.00 9.75 210 LEU A CA 1
ATOM 1615 C C . LEU A 1 211 ? 12.408 23.526 60.170 1.00 12.21 210 LEU A C 1
ATOM 1616 O O . LEU A 1 211 ? 11.500 23.834 60.933 1.00 12.66 210 LEU A O 1
ATOM 1621 N N . LEU A 1 212 ? 12.364 23.809 58.869 1.00 10.50 211 LEU A N 1
ATOM 1622 C CA . LEU A 1 212 ? 11.290 24.646 58.319 1.00 13.33 211 LEU A CA 1
ATOM 1623 C C . LEU A 1 212 ? 9.913 23.985 58.326 1.00 12.74 211 LEU A C 1
ATOM 1624 O O . LEU A 1 212 ? 8.896 24.655 58.157 1.00 14.85 211 LEU A O 1
ATOM 1629 N N . ASP A 1 213 ? 9.876 22.675 58.514 1.00 13.91 212 ASP A N 1
ATOM 1630 C CA . ASP A 1 213 ? 8.593 21.976 58.496 1.00 15.28 212 ASP A CA 1
ATOM 1631 C C . ASP A 1 213 ? 8.297 21.146 59.748 1.00 17.46 212 ASP A C 1
ATOM 1632 O O . ASP A 1 213 ? 7.690 20.070 59.664 1.00 16.48 212 ASP A O 1
ATOM 1637 N N . LEU A 1 214 ? 8.720 21.648 60.904 1.00 13.32 213 LEU A N 1
ATOM 1638 C CA . LEU A 1 214 ? 8.431 20.988 62.175 1.00 15.75 213 LEU A CA 1
ATOM 1639 C C . LEU A 1 214 ? 6.925 20.876 62.428 1.00 18.30 213 LEU A C 1
ATOM 1640 O O . LEU A 1 214 ? 6.178 21.847 62.235 1.00 15.92 213 LEU A O 1
ATOM 1645 N N . PRO A 1 215 ? 6.476 19.691 62.874 1.00 17.54 214 PRO A N 1
ATOM 1646 C CA . PRO A 1 215 ? 5.053 19.457 63.155 1.00 16.66 214 PRO A CA 1
ATOM 1647 C C . PRO A 1 215 ? 4.615 20.138 64.442 1.00 24.59 214 PRO A C 1
ATOM 1648 O O . PRO A 1 215 ? 5.450 20.587 65.250 1.00 17.73 214 PRO A O 1
ATOM 1653 N N . PHE B 1 9 ? 3.896 56.222 42.929 1.00 44.12 8 PHE B N 1
ATOM 1654 C CA . PHE B 1 9 ? 4.574 55.159 42.196 1.00 53.95 8 PHE B CA 1
ATOM 1655 C C . PHE B 1 9 ? 4.957 55.620 40.793 1.00 53.12 8 PHE B C 1
ATOM 1656 O O . PHE B 1 9 ? 4.119 56.120 40.039 1.00 49.15 8 PHE B O 1
ATOM 1658 N N . ASN B 1 10 ? 6.229 55.442 40.450 1.00 47.79 9 ASN B N 1
ATOM 1659 C CA . ASN B 1 10 ? 6.739 55.828 39.140 1.00 43.27 9 ASN B CA 1
ATOM 1660 C C . ASN B 1 10 ? 7.140 54.613 38.300 1.00 38.73 9 ASN B C 1
ATOM 1661 O O . ASN B 1 10 ? 7.844 53.729 38.782 1.00 34.58 9 ASN B O 1
ATOM 1666 N N . LEU B 1 11 ? 6.699 54.578 37.044 1.00 37.20 10 LEU B N 1
ATOM 1667 C CA . LEU B 1 11 ? 7.034 53.471 36.152 1.00 35.98 10 LEU B CA 1
ATOM 1668 C C . LEU B 1 11 ? 8.461 53.585 35.649 1.00 32.39 10 LEU B C 1
ATOM 1669 O O . LEU B 1 11 ? 9.132 52.577 35.416 1.00 26.85 10 LEU B O 1
ATOM 1674 N N . LYS B 1 12 ? 8.919 54.818 35.462 1.00 29.58 11 LYS B N 1
ATOM 1675 C CA . LYS B 1 12 ? 10.295 55.058 35.046 1.00 30.96 11 LYS B CA 1
ATOM 1676 C C . LYS B 1 12 ? 11.274 54.484 36.067 1.00 26.84 11 LYS B C 1
ATOM 1677 O O . LYS B 1 12 ? 12.261 53.849 35.699 1.00 19.77 11 LYS B O 1
ATOM 1683 N N . VAL B 1 13 ? 10.999 54.714 37.349 1.00 26.09 12 VAL B N 1
ATOM 1684 C CA . VAL B 1 13 ? 11.845 54.183 38.413 1.00 25.46 12 VAL B CA 1
ATOM 1685 C C . VAL B 1 13 ? 11.932 52.654 38.333 1.00 22.36 12 VAL B C 1
ATOM 1686 O O . VAL B 1 13 ? 13.022 52.073 38.418 1.00 19.62 12 VAL B O 1
ATOM 1690 N N . VAL B 1 14 ? 10.789 52.005 38.151 1.00 21.12 13 VAL B N 1
ATOM 1691 C CA . VAL B 1 14 ? 10.772 50.551 38.029 1.00 24.52 13 VAL B CA 1
ATOM 1692 C C . VAL B 1 14 ? 11.592 50.096 36.823 1.00 21.82 13 VAL B C 1
ATOM 1693 O O . VAL B 1 14 ? 12.444 49.222 36.939 1.00 17.54 13 VAL B O 1
ATOM 1697 N N . LEU B 1 15 ? 11.351 50.703 35.669 1.00 18.16 14 LEU B N 1
ATOM 1698 C CA . LEU B 1 15 ? 11.986 50.244 34.439 1.00 19.52 14 LEU B CA 1
ATOM 1699 C C . LEU B 1 15 ? 13.505 50.427 34.457 1.00 19.90 14 LEU B C 1
ATOM 1700 O O . LEU B 1 15 ? 14.236 49.526 34.068 1.00 18.84 14 LEU B O 1
ATOM 1705 N N . VAL B 1 16 ? 13.984 51.578 34.925 1.00 15.38 15 VAL B N 1
ATOM 1706 C CA . VAL B 1 16 ? 15.428 51.831 34.975 1.00 20.07 15 VAL B CA 1
ATOM 1707 C C . VAL B 1 16 ? 16.151 51.073 36.088 1.00 15.53 15 VAL B C 1
ATOM 1708 O O . VAL B 1 16 ? 17.361 50.862 36.008 1.00 17.66 15 VAL B O 1
ATOM 1712 N N . SER B 1 17 ? 15.419 50.664 37.121 1.00 19.71 16 SER B N 1
ATOM 1713 C CA . SER B 1 17 ? 16.012 49.870 38.195 1.00 17.61 16 SER B CA 1
ATOM 1714 C C . SER B 1 17 ? 16.672 48.565 37.712 1.00 17.45 16 SER B C 1
ATOM 1715 O O . SER B 1 17 ? 17.478 47.982 38.435 1.00 13.94 16 SER B O 1
ATOM 1718 N N . PHE B 1 18 ? 16.353 48.100 36.506 1.00 11.86 17 PHE B N 1
ATOM 1719 C CA . PHE B 1 18 ? 17.068 46.922 35.993 1.00 14.90 17 PHE B CA 1
ATOM 1720 C C . PHE B 1 18 ? 18.565 47.213 35.842 1.00 15.11 17 PHE B C 1
ATOM 1721 O O . PHE B 1 18 ? 19.391 46.299 35.849 1.00 12.44 17 PHE B O 1
ATOM 1729 N N . LYS B 1 19 ? 18.915 48.492 35.748 1.00 13.13 18 LYS B N 1
ATOM 1730 C CA . LYS B 1 19 ? 20.323 48.879 35.691 1.00 11.48 18 LYS B CA 1
ATOM 1731 C C . LYS B 1 19 ? 21.085 48.329 36.889 1.00 11.64 18 LYS B C 1
ATOM 1732 O O . LYS B 1 19 ? 22.269 48.034 36.786 1.00 12.74 18 LYS B O 1
ATOM 1738 N N . GLN B 1 20 ? 20.393 48.185 38.018 1.00 14.70 19 GLN B N 1
ATOM 1739 C CA . GLN B 1 20 ? 21.017 47.742 39.265 1.00 14.39 19 GLN B CA 1
ATOM 1740 C C . GLN B 1 20 ? 21.384 46.244 39.288 1.00 15.74 19 GLN B C 1
ATOM 1741 O O . GLN B 1 20 ? 22.097 45.798 40.184 1.00 16.41 19 GLN B O 1
ATOM 1747 N N . CYS B 1 21 ? 20.910 45.476 38.307 1.00 11.54 20 CYS B N 1
ATOM 1748 C CA . CYS B 1 21 ? 21.179 44.035 38.257 1.00 12.48 20 CYS B CA 1
ATOM 1749 C C . CYS B 1 21 ? 22.599 43.692 37.788 1.00 19.52 20 CYS B C 1
ATOM 1750 O O . CYS B 1 21 ? 23.066 42.580 38.003 1.00 16.92 20 CYS B O 1
ATOM 1753 N N . LEU B 1 22 ? 23.286 44.644 37.157 1.00 11.60 21 LEU B N 1
ATOM 1754 C CA . LEU B 1 22 ? 24.569 44.353 36.510 1.00 14.35 21 LEU B CA 1
ATOM 1755 C C . LEU B 1 22 ? 25.766 44.945 37.247 1.00 14.36 21 LEU B C 1
ATOM 1756 O O . LEU B 1 22 ? 25.642 45.961 37.925 1.00 13.90 21 LEU B O 1
ATOM 1761 N N . ASP B 1 23 ? 26.929 44.318 37.102 1.00 20.20 22 ASP B N 1
ATOM 1762 C CA . ASP B 1 23 ? 28.171 44.883 37.653 1.00 19.62 22 ASP B CA 1
ATOM 1763 C C . ASP B 1 23 ? 29.339 44.724 36.690 1.00 17.71 22 ASP B C 1
ATOM 1764 O O . ASP B 1 23 ? 29.148 44.235 35.590 1.00 19.44 22 ASP B O 1
ATOM 1769 N N . GLU B 1 24 ? 30.539 45.152 37.086 1.00 13.03 23 GLU B N 1
ATOM 1770 C CA . GLU B 1 24 ? 31.700 45.033 36.198 1.00 22.92 23 GLU B CA 1
ATOM 1771 C C . GLU B 1 24 ? 31.971 43.599 35.738 1.00 26.74 23 GLU B C 1
ATOM 1772 O O . GLU B 1 24 ? 32.451 43.381 34.630 1.00 29.73 23 GLU B O 1
ATOM 1778 N N . LYS B 1 25 ? 31.678 42.623 36.590 1.00 25.01 24 LYS B N 1
ATOM 1779 C CA . LYS B 1 25 ? 31.898 41.227 36.222 1.00 29.31 24 LYS B CA 1
ATOM 1780 C C . LYS B 1 25 ? 30.754 40.708 35.340 1.00 24.47 24 LYS B C 1
ATOM 1781 O O . LYS B 1 25 ? 30.668 39.515 35.063 1.00 31.62 24 LYS B O 1
ATOM 1787 N N . GLU B 1 26 ? 29.897 41.622 34.896 1.00 23.26 25 GLU B N 1
ATOM 1788 C CA A GLU B 1 26 ? 28.742 41.249 34.086 0.50 25.37 25 GLU B CA 1
ATOM 1789 C CA B GLU B 1 26 ? 28.701 41.298 34.113 0.50 25.35 25 GLU B CA 1
ATOM 1790 C C . GLU B 1 26 ? 27.899 40.143 34.709 1.00 20.07 25 GLU B C 1
ATOM 1791 O O . GLU B 1 26 ? 27.350 39.311 33.996 1.00 21.26 25 GLU B O 1
ATOM 1802 N N . GLU B 1 27 ? 27.824 40.119 36.032 1.00 12.97 26 GLU B N 1
ATOM 1803 C CA . GLU B 1 27 ? 26.982 39.152 36.718 1.00 14.49 26 GLU B CA 1
ATOM 1804 C C . GLU B 1 27 ? 25.584 39.738 36.754 1.00 15.51 26 GLU B C 1
ATOM 1805 O O . GLU B 1 27 ? 25.437 40.953 36.836 1.00 16.59 26 GLU B O 1
ATOM 1811 N N . VAL B 1 28 ? 24.559 38.895 36.710 1.00 8.91 27 VAL B N 1
ATOM 1812 C CA . VAL B 1 28 ? 23.208 39.378 36.975 1.00 11.05 27 VAL B CA 1
ATOM 1813 C C . VAL B 1 28 ? 22.879 39.074 38.434 1.00 12.64 27 VAL B C 1
ATOM 1814 O O . VAL B 1 28 ? 22.692 37.911 38.816 1.00 11.57 27 VAL B O 1
ATOM 1818 N N . LEU B 1 29 ? 22.827 40.122 39.249 1.00 9.55 28 LEU B N 1
ATOM 1819 C CA . LEU B 1 29 ? 22.617 39.967 40.689 1.00 10.60 28 LEU B CA 1
ATOM 1820 C C . LEU B 1 29 ? 21.158 39.663 40.977 1.00 8.49 28 LEU B C 1
ATOM 1821 O O . LEU B 1 29 ? 20.269 40.366 40.502 1.00 9.71 28 LEU B O 1
ATOM 1826 N N . LEU B 1 30 ? 20.913 38.615 41.762 1.00 7.24 29 LEU B N 1
ATOM 1827 C CA . LEU B 1 30 ? 19.551 38.179 42.036 1.00 9.20 29 LEU B CA 1
ATOM 1828 C C . LEU B 1 30 ? 18.722 39.150 42.878 1.00 10.36 29 LEU B C 1
ATOM 1829 O O . LEU B 1 30 ? 17.548 39.361 42.587 1.00 11.23 29 LEU B O 1
ATOM 1834 N N . ASP B 1 31 ? 19.313 39.726 43.927 1.00 9.30 30 ASP B N 1
ATOM 1835 C CA . ASP B 1 31 ? 18.547 40.637 44.788 1.00 11.97 30 ASP B CA 1
ATOM 1836 C C . ASP B 1 31 ? 17.893 41.802 44.013 1.00 10.18 30 ASP B C 1
ATOM 1837 O O . ASP B 1 31 ? 16.680 42.013 44.121 1.00 12.18 30 ASP B O 1
ATOM 1842 N N . PRO B 1 32 ? 18.691 42.562 43.241 1.00 11.37 31 PRO B N 1
ATOM 1843 C CA . PRO B 1 32 ? 18.141 43.644 42.408 1.00 10.83 31 PRO B CA 1
ATOM 1844 C C . PRO B 1 32 ? 17.162 43.128 41.348 1.00 11.05 31 PRO B C 1
ATOM 1845 O O . PRO B 1 32 ? 16.208 43.812 40.984 1.00 11.57 31 PRO B O 1
ATOM 1849 N N . TYR B 1 33 ? 17.416 41.935 40.832 1.00 9.66 32 TYR B N 1
ATOM 1850 C CA . TYR B 1 33 ? 16.522 41.335 39.838 1.00 10.37 32 TYR B CA 1
ATOM 1851 C C . TYR B 1 33 ? 15.143 41.108 40.446 1.00 10.07 32 TYR B C 1
ATOM 1852 O O . TYR B 1 33 ? 14.107 41.434 39.844 1.00 9.89 32 TYR B O 1
ATOM 1861 N N . ILE B 1 34 ? 15.125 40.562 41.660 1.00 9.56 33 ILE B N 1
ATOM 1862 C CA . ILE B 1 34 ? 13.877 40.349 42.375 1.00 10.51 33 ILE B CA 1
ATOM 1863 C C . ILE B 1 34 ? 13.201 41.693 42.669 1.00 10.91 33 ILE B C 1
ATOM 1864 O O . ILE B 1 34 ? 11.993 41.841 42.486 1.00 11.96 33 ILE B O 1
ATOM 1869 N N . ALA B 1 35 ? 13.989 42.669 43.106 1.00 11.16 34 ALA B N 1
ATOM 1870 C CA . ALA B 1 35 ? 13.445 43.990 43.444 1.00 11.82 34 ALA B CA 1
ATOM 1871 C C . ALA B 1 35 ? 12.777 44.643 42.229 1.00 13.89 34 ALA B C 1
ATOM 1872 O O . ALA B 1 35 ? 11.668 45.179 42.330 1.00 13.87 34 ALA B O 1
ATOM 1874 N N . SER B 1 36 ? 13.436 44.572 41.076 1.00 12.99 35 SER B N 1
ATOM 1875 C CA . SER B 1 36 ? 12.869 45.116 39.838 1.00 13.00 35 SER B CA 1
ATOM 1876 C C . SER B 1 36 ? 11.543 44.435 39.516 1.00 13.54 35 SER B C 1
ATOM 1877 O O . SER B 1 36 ? 10.552 45.092 39.196 1.00 11.75 35 SER B O 1
ATOM 1880 N N . TRP B 1 37 ? 11.526 43.109 39.599 1.00 13.35 36 TRP B N 1
ATOM 1881 C CA . TRP B 1 37 ? 10.307 42.362 39.321 1.00 12.00 36 TRP B CA 1
ATOM 1882 C C . TRP B 1 37 ? 9.184 42.719 40.298 1.00 14.41 36 TRP B C 1
ATOM 1883 O O . TRP B 1 37 ? 8.031 42.775 39.908 1.00 13.75 36 TRP B O 1
ATOM 1894 N N . LYS B 1 38 ? 9.515 42.975 41.565 1.00 12.59 37 LYS B N 1
ATOM 1895 C CA . LYS B 1 38 ? 8.490 43.454 42.506 1.00 12.30 37 LYS B CA 1
ATOM 1896 C C . LYS B 1 38 ? 7.903 44.797 42.070 1.00 12.52 37 LYS B C 1
ATOM 1897 O O . LYS B 1 38 ? 6.718 45.046 42.260 1.00 16.06 37 LYS B O 1
ATOM 1903 N N . GLY B 1 39 ? 8.735 45.664 41.510 1.00 14.57 38 GLY B N 1
ATOM 1904 C CA . GLY B 1 39 ? 8.263 46.914 40.922 1.00 16.17 38 GLY B CA 1
ATOM 1905 C C . GLY B 1 39 ? 7.275 46.650 39.794 1.00 19.31 38 GLY B C 1
ATOM 1906 O O . GLY B 1 39 ? 6.231 47.292 39.714 1.00 16.55 38 GLY B O 1
ATOM 1907 N N . LEU B 1 40 ? 7.589 45.694 38.919 1.00 17.90 39 LEU B N 1
ATOM 1908 C CA . LEU B 1 40 ? 6.642 45.302 37.863 1.00 16.13 39 LEU B CA 1
ATOM 1909 C C . LEU B 1 40 ? 5.337 44.709 38.424 1.00 19.51 39 LEU B C 1
ATOM 1910 O O . LEU B 1 40 ? 4.254 44.988 37.917 1.00 17.53 39 LEU B O 1
ATOM 1915 N N . VAL B 1 41 ? 5.432 43.910 39.485 1.00 17.57 40 VAL B N 1
ATOM 1916 C CA . VAL B 1 41 ? 4.228 43.381 40.128 1.00 19.67 40 VAL B CA 1
ATOM 1917 C C . VAL B 1 41 ? 3.353 44.519 40.682 1.00 19.72 40 VAL B C 1
ATOM 1918 O O . VAL B 1 41 ? 2.128 44.474 40.573 1.00 19.07 40 VAL B O 1
ATOM 1922 N N . ARG B 1 42 ? 3.978 45.540 41.264 1.00 17.54 41 ARG B N 1
ATOM 1923 C CA A ARG B 1 42 ? 3.234 46.699 41.756 0.40 21.01 41 ARG B CA 1
ATOM 1924 C CA B ARG B 1 42 ? 3.225 46.688 41.759 0.60 21.02 41 ARG B CA 1
ATOM 1925 C C . ARG B 1 42 ? 2.426 47.328 40.624 1.00 20.68 41 ARG B C 1
ATOM 1926 O O . ARG B 1 42 ? 1.255 47.684 40.793 1.00 20.43 41 ARG B O 1
ATOM 1941 N N . PHE B 1 43 ? 3.053 47.464 39.466 1.00 18.58 42 PHE B N 1
ATOM 1942 C CA . PHE B 1 43 ? 2.352 47.973 38.292 1.00 27.16 42 PHE B CA 1
ATOM 1943 C C . PHE B 1 43 ? 1.147 47.096 37.929 1.00 25.83 42 PHE B C 1
ATOM 1944 O O . PHE B 1 43 ? 0.032 47.598 37.784 1.00 26.51 42 PHE B O 1
ATOM 1952 N N . LEU B 1 44 ? 1.381 45.792 37.784 1.00 25.07 43 LEU B N 1
ATOM 1953 C CA . LEU B 1 44 ? 0.328 44.817 37.495 1.00 29.65 43 LEU B CA 1
ATOM 1954 C C . LEU B 1 44 ? -0.848 44.924 38.451 1.00 28.80 43 LEU B C 1
ATOM 1955 O O . LEU B 1 44 ? -2.010 44.896 38.030 1.00 24.35 43 LEU B O 1
ATOM 1960 N N . ASN B 1 45 ? -0.540 45.003 39.742 1.00 24.20 44 ASN B N 1
ATOM 1961 C CA . ASN B 1 45 ? -1.570 45.100 40.766 1.00 21.98 44 ASN B CA 1
ATOM 1962 C C . ASN B 1 45 ? -2.376 46.372 40.579 1.00 26.34 44 ASN B C 1
ATOM 1963 O O . ASN B 1 45 ? -3.601 46.366 40.698 1.00 31.24 44 ASN B O 1
ATOM 1968 N N . SER B 1 46 ? -1.680 47.460 40.279 1.00 27.28 45 SER B N 1
ATOM 1969 C CA . SER B 1 46 ? -2.345 48.726 40.003 1.00 31.46 45 SER B CA 1
ATOM 1970 C C . SER B 1 46 ? -3.356 48.591 38.864 1.00 32.36 45 SER B C 1
ATOM 1971 O O . SER B 1 46 ? -4.469 49.115 38.956 1.00 30.51 45 SER B O 1
ATOM 1974 N N . LEU B 1 47 ? -2.979 47.879 37.804 1.00 24.17 46 LEU B N 1
ATOM 1975 C CA . LEU B 1 47 ? -3.840 47.772 36.626 1.00 27.27 46 LEU B CA 1
ATOM 1976 C C . LEU B 1 47 ? -5.220 47.246 36.990 1.00 32.60 46 LEU B C 1
ATOM 1977 O O . LEU B 1 47 ? -6.214 47.585 36.352 1.00 30.23 46 LEU B O 1
ATOM 1982 N N . GLY B 1 48 ? -5.278 46.410 38.018 1.00 27.19 47 GLY B N 1
ATOM 1983 C CA . GLY B 1 48 ? -6.550 45.918 38.495 1.00 29.94 47 GLY B CA 1
ATOM 1984 C C . GLY B 1 48 ? -6.616 44.411 38.532 1.00 33.86 47 GLY B C 1
ATOM 1985 O O . GLY B 1 48 ? -5.661 43.722 38.159 1.00 28.69 47 GLY B O 1
ATOM 1986 N N . THR B 1 49 ? -7.767 43.904 38.959 1.00 29.01 48 THR B N 1
ATOM 1987 C CA . THR B 1 49 ? -7.937 42.487 39.265 1.00 29.98 48 THR B CA 1
ATOM 1988 C C . THR B 1 49 ? -8.002 41.551 38.064 1.00 29.56 48 THR B C 1
ATOM 1989 O O . THR B 1 49 ? -7.820 40.338 38.216 1.00 25.36 48 THR B O 1
ATOM 1993 N N . ILE B 1 50 ? -8.268 42.078 36.874 1.00 27.61 49 ILE B N 1
ATOM 1994 C CA . ILE B 1 50 ? -8.269 41.189 35.717 1.00 28.81 49 ILE B CA 1
ATOM 1995 C C . ILE B 1 50 ? -6.851 40.678 35.448 1.00 27.32 49 ILE B C 1
ATOM 1996 O O . ILE B 1 50 ? -6.669 39.645 34.802 1.00 24.50 49 ILE B O 1
ATOM 2001 N N . PHE B 1 51 ? -5.854 41.387 35.973 1.00 23.24 50 PHE B N 1
ATOM 2002 C CA . PHE B 1 51 ? -4.454 40.994 35.770 1.00 22.25 50 PHE B CA 1
ATOM 2003 C C . PHE B 1 51 ? -3.864 40.216 36.933 1.00 21.63 50 PHE B C 1
ATOM 2004 O O . PHE B 1 51 ? -2.671 39.889 36.933 1.00 22.87 50 PHE B O 1
ATOM 2012 N N . SER B 1 52 ? -4.711 39.899 37.906 1.00 22.06 51 SER B N 1
ATOM 2013 C CA . SER B 1 52 ? -4.293 39.224 39.134 1.00 23.03 51 SER B CA 1
ATOM 2014 C C . SER B 1 52 ? -3.597 37.881 38.932 1.00 18.77 51 SER B C 1
ATOM 2015 O O . SER B 1 52 ? -2.633 37.576 39.631 1.00 18.87 51 SER B O 1
ATOM 2018 N N . PHE B 1 53 ? -4.088 37.073 37.998 1.00 21.62 52 PHE B N 1
ATOM 2019 C CA . PHE B 1 53 ? -3.500 35.755 37.782 1.00 19.24 52 PHE B CA 1
ATOM 2020 C C . PHE B 1 53 ? -2.043 35.839 37.328 1.00 16.40 52 PHE B C 1
ATOM 2021 O O . PHE B 1 53 ? -1.256 34.945 37.598 1.00 15.54 52 PHE B O 1
ATOM 2029 N N . ILE B 1 54 ? -1.701 36.920 36.640 1.00 17.67 53 ILE B N 1
ATOM 2030 C CA . ILE B 1 54 ? -0.335 37.166 36.195 1.00 18.40 53 ILE B CA 1
ATOM 2031 C C . ILE B 1 54 ? 0.532 37.587 37.368 1.00 15.82 53 ILE B C 1
ATOM 2032 O O . ILE B 1 54 ? 1.617 37.047 37.590 1.00 17.15 53 ILE B O 1
ATOM 2037 N N . SER B 1 55 ? 0.038 38.563 38.118 1.00 15.94 54 SER B N 1
ATOM 2038 C CA . SER B 1 55 ? 0.701 39.013 39.324 1.00 15.06 54 SER B CA 1
ATOM 2039 C C . SER B 1 55 ? 0.956 37.852 40.286 1.00 13.42 54 SER B C 1
ATOM 2040 O O . SER B 1 55 ? 2.053 37.706 40.803 1.00 16.64 54 SER B O 1
ATOM 2043 N N . LYS B 1 56 ? -0.050 37.013 40.508 1.00 13.25 55 LYS B N 1
ATOM 2044 C CA . LYS B 1 56 ? 0.113 35.859 41.390 1.00 18.49 55 LYS B CA 1
ATOM 2045 C C . LYS B 1 56 ? 1.165 34.856 40.919 1.00 16.12 55 LYS B C 1
ATOM 2046 O O . LYS B 1 56 ? 1.861 34.261 41.744 1.00 12.46 55 LYS B O 1
ATOM 2052 N N . ASP B 1 57 ? 1.264 34.635 39.610 1.00 14.52 56 ASP B N 1
ATOM 2053 C CA . ASP B 1 57 ? 2.261 33.688 39.119 1.00 18.22 56 ASP B CA 1
ATOM 2054 C C . ASP B 1 57 ? 3.664 34.251 39.305 1.00 15.41 56 ASP B C 1
ATOM 2055 O O . ASP B 1 57 ? 4.569 33.540 39.737 1.00 14.91 56 ASP B O 1
ATOM 2060 N N . VAL B 1 58 ? 3.836 35.528 38.972 1.00 15.22 57 VAL B N 1
ATOM 2061 C CA . VAL B 1 58 ? 5.117 36.199 39.180 1.00 17.05 57 VAL B CA 1
ATOM 2062 C C . VAL B 1 58 ? 5.523 36.143 40.648 1.00 14.56 57 VAL B C 1
ATOM 2063 O O . VAL B 1 58 ? 6.625 35.706 40.969 1.00 12.28 57 VAL B O 1
ATOM 2067 N N . VAL B 1 59 ? 4.625 36.561 41.537 1.00 12.72 58 VAL B N 1
ATOM 2068 C CA . VAL B 1 59 ? 4.915 36.536 42.972 1.00 18.32 58 VAL B CA 1
ATOM 2069 C C . VAL B 1 59 ? 5.278 35.129 43.462 1.00 13.67 58 VAL B C 1
ATOM 2070 O O . VAL B 1 59 ? 6.162 34.971 44.300 1.00 16.13 58 VAL B O 1
ATOM 2074 N N . SER B 1 60 ? 4.594 34.117 42.939 1.00 11.94 59 SER B N 1
ATOM 2075 C CA . SER B 1 60 ? 4.905 32.724 43.255 1.00 14.60 59 SER B CA 1
ATOM 2076 C C . SER B 1 60 ? 6.372 32.402 42.956 1.00 14.37 59 SER B C 1
ATOM 2077 O O . SER B 1 60 ? 7.087 31.819 43.776 1.00 11.78 59 SER B O 1
ATOM 2080 N N . LYS B 1 61 ? 6.815 32.786 41.771 1.00 13.95 60 LYS B N 1
ATOM 2081 C CA . LYS B 1 61 ? 8.204 32.581 41.359 1.00 12.06 60 LYS B CA 1
ATOM 2082 C C . LYS B 1 61 ? 9.217 33.422 42.162 1.00 12.07 60 LYS B C 1
ATOM 2083 O O . LYS B 1 61 ? 10.329 32.959 42.478 1.00 10.04 60 LYS B O 1
ATOM 2089 N N . LEU B 1 62 ? 8.835 34.642 42.518 1.00 12.17 61 LEU B N 1
ATOM 2090 C CA . LEU B 1 62 ? 9.721 35.492 43.322 1.00 13.12 61 LEU B CA 1
ATOM 2091 C C . LEU B 1 62 ? 9.899 34.899 44.722 1.00 14.35 61 LEU B C 1
ATOM 2092 O O . LEU B 1 62 ? 10.984 34.964 45.297 1.00 14.63 61 LEU B O 1
ATOM 2097 N N . ARG B 1 63 ? 8.837 34.293 45.250 1.00 12.79 62 ARG B N 1
ATOM 2098 C CA A ARG B 1 63 ? 8.870 33.628 46.555 0.44 18.53 62 ARG B CA 1
ATOM 2099 C CA B ARG B 1 63 ? 8.913 33.657 46.561 0.56 18.54 62 ARG B CA 1
ATOM 2100 C C . ARG B 1 63 ? 9.839 32.443 46.547 1.00 14.91 62 ARG B C 1
ATOM 2101 O O . ARG B 1 63 ? 10.587 32.220 47.494 1.00 12.21 62 ARG B O 1
ATOM 2116 N N . ILE B 1 64 ? 9.809 31.673 45.468 1.00 13.32 63 ILE B N 1
ATOM 2117 C CA . ILE B 1 64 ? 10.755 30.575 45.312 1.00 10.19 63 ILE B CA 1
ATOM 2118 C C . ILE B 1 64 ? 12.186 31.099 45.390 1.00 9.45 63 ILE B C 1
ATOM 2119 O O . ILE B 1 64 ? 13.031 30.531 46.094 1.00 9.82 63 ILE B O 1
ATOM 2124 N N . MET B 1 65 ? 12.453 32.188 44.671 1.00 9.48 64 MET B N 1
ATOM 2125 C CA . MET B 1 65 ? 13.802 32.726 44.568 1.00 9.45 64 MET B CA 1
ATOM 2126 C C . MET B 1 65 ? 14.247 33.338 45.892 1.00 9.88 64 MET B C 1
ATOM 2127 O O . MET B 1 65 ? 15.406 33.236 46.261 1.00 10.51 64 MET B O 1
ATOM 2132 N N . GLU B 1 66 ? 13.318 33.967 46.606 1.00 10.11 65 GLU B N 1
ATOM 2133 C CA . GLU B 1 66 ? 13.623 34.520 47.924 1.00 14.23 65 GLU B CA 1
ATOM 2134 C C . GLU B 1 66 ? 13.931 33.423 48.936 1.00 11.60 65 GLU B C 1
ATOM 2135 O O . GLU B 1 66 ? 14.807 33.583 49.777 1.00 14.07 65 GLU B O 1
ATOM 2141 N N . ARG B 1 67 ? 13.203 32.312 48.874 1.00 13.77 66 ARG B N 1
ATOM 2142 C CA . ARG B 1 67 ? 13.532 31.186 49.735 1.00 13.30 66 ARG B CA 1
ATOM 2143 C C . ARG B 1 67 ? 14.930 30.651 49.461 1.00 12.38 66 ARG B C 1
ATOM 2144 O O . ARG B 1 67 ? 15.663 30.301 50.394 1.00 15.85 66 ARG B O 1
ATOM 2152 N N . LEU B 1 68 ? 15.299 30.573 48.183 1.00 11.15 67 LEU B N 1
ATOM 2153 C CA . LEU B 1 68 ? 16.625 30.076 47.816 1.00 14.71 67 LEU B CA 1
ATOM 2154 C C . LEU B 1 68 ? 17.698 31.051 48.274 1.00 13.60 67 LEU B C 1
ATOM 2155 O O . LEU B 1 68 ? 18.734 30.658 48.825 1.00 13.00 67 LEU B O 1
ATOM 2160 N N . ARG B 1 69 ? 17.445 32.330 48.027 1.00 11.37 68 ARG B N 1
ATOM 2161 C CA . ARG B 1 69 ? 18.403 33.370 48.351 1.00 11.93 68 ARG B CA 1
ATOM 2162 C C . ARG B 1 69 ? 18.569 33.516 49.865 1.00 17.90 68 ARG B C 1
ATOM 2163 O O . ARG B 1 69 ? 19.604 33.975 50.331 1.00 15.10 68 ARG B O 1
ATOM 2171 N N . GLY B 1 70 ? 17.553 33.117 50.629 1.00 16.25 69 GLY B N 1
ATOM 2172 C CA . GLY B 1 70 ? 17.606 33.251 52.079 1.00 14.76 69 GLY B CA 1
ATOM 2173 C C . GLY B 1 70 ? 17.876 31.943 52.809 1.00 16.28 69 GLY B C 1
ATOM 2174 O O . GLY B 1 70 ? 17.798 31.874 54.037 1.00 14.91 69 GLY B O 1
ATOM 2175 N N . GLY B 1 71 ? 18.208 30.902 52.050 1.00 13.56 70 GLY B N 1
ATOM 2176 C CA . GLY B 1 71 ? 18.376 29.566 52.597 1.00 15.78 70 GLY B CA 1
ATOM 2177 C C . GLY B 1 71 ? 19.818 29.229 52.913 1.00 17.94 70 GLY B C 1
ATOM 2178 O O . GLY B 1 71 ? 20.674 30.112 52.920 1.00 15.93 70 GLY B O 1
ATOM 2179 N N . PRO B 1 72 ? 20.091 27.938 53.166 1.00 20.45 71 PRO B N 1
ATOM 2180 C CA . PRO B 1 72 ? 21.407 27.420 53.563 1.00 17.69 71 PRO B CA 1
ATOM 2181 C C . PRO B 1 72 ? 22.469 27.703 52.508 1.00 25.67 71 PRO B C 1
ATOM 2182 O O . PRO B 1 72 ? 23.641 27.874 52.853 1.00 27.06 71 PRO B O 1
ATOM 2186 N N . GLN B 1 73 ? 22.059 27.745 51.241 1.00 14.59 72 GLN B N 1
ATOM 2187 C CA . GLN B 1 73 ? 22.979 28.002 50.140 1.00 20.80 72 GLN B CA 1
ATOM 2188 C C . GLN B 1 73 ? 22.907 29.425 49.620 1.00 16.11 72 GLN B C 1
ATOM 2189 O O . GLN B 1 73 ? 23.178 29.660 48.444 1.00 14.09 72 GLN B O 1
ATOM 2195 N N . SER B 1 74 ? 22.571 30.377 50.482 1.00 14.92 73 SER B N 1
ATOM 2196 C CA . SER B 1 74 ? 22.279 31.734 50.023 1.00 13.41 73 SER B CA 1
ATOM 2197 C C . SER B 1 74 ? 23.358 32.337 49.126 1.00 13.23 73 SER B C 1
ATOM 2198 O O . SER B 1 74 ? 23.056 33.010 48.133 1.00 14.00 73 SER B O 1
ATOM 2201 N N . GLU B 1 75 ? 24.616 32.095 49.482 1.00 11.40 74 GLU B N 1
ATOM 2202 C CA . GLU B 1 75 ? 25.753 32.640 48.759 1.00 13.95 74 GLU B CA 1
ATOM 2203 C C . GLU B 1 75 ? 25.738 32.218 47.286 1.00 15.43 74 GLU B C 1
ATOM 2204 O O . GLU B 1 75 ? 26.111 33.001 46.400 1.00 14.43 74 GLU B O 1
ATOM 2210 N N . HIS B 1 76 ? 25.305 30.984 47.030 1.00 12.35 75 HIS B N 1
ATOM 2211 C CA . HIS B 1 76 ? 25.257 30.456 45.668 1.00 12.66 75 HIS B CA 1
ATOM 2212 C C . HIS B 1 76 ? 24.158 31.072 44.815 1.00 11.95 75 HIS B C 1
ATOM 2213 O O . HIS B 1 76 ? 24.100 30.816 43.606 1.00 12.26 75 HIS B O 1
ATOM 2220 N N . TYR B 1 77 ? 23.271 31.849 45.433 1.00 10.20 76 TYR B N 1
ATOM 2221 C CA . TYR B 1 77 ? 22.200 32.505 44.683 1.00 9.48 76 TYR B CA 1
ATOM 2222 C C . TYR B 1 77 ? 22.393 34.020 44.583 1.00 11.09 76 TYR B C 1
ATOM 2223 O O . TYR B 1 77 ? 21.467 34.756 44.253 1.00 10.12 76 TYR B O 1
ATOM 2232 N N . ARG B 1 78 ? 23.597 34.493 44.868 1.00 9.37 77 ARG B N 1
ATOM 2233 C CA A ARG B 1 78 ? 23.903 35.916 44.779 0.36 11.88 77 ARG B CA 1
ATOM 2234 C CA B ARG B 1 78 ? 23.843 35.932 44.793 0.64 11.85 77 ARG B CA 1
ATOM 2235 C C . ARG B 1 78 ? 23.708 36.436 43.354 1.00 11.36 77 ARG B C 1
ATOM 2236 O O . ARG B 1 78 ? 23.350 37.593 43.131 1.00 10.59 77 ARG B O 1
ATOM 2251 N N . SER B 1 79 ? 23.975 35.566 42.387 1.00 9.51 78 SER B N 1
ATOM 2252 C CA . SER B 1 79 ? 23.864 35.933 40.980 1.00 9.47 78 SER B CA 1
ATOM 2253 C C . SER B 1 79 ? 23.308 34.763 40.174 1.00 11.55 78 SER B C 1
ATOM 2254 O O . SER B 1 79 ? 23.341 33.600 40.614 1.00 8.00 78 SER B O 1
ATOM 2257 N N . LEU B 1 80 ? 22.797 35.060 38.989 1.00 8.20 79 LEU B N 1
ATOM 2258 C CA . LEU B 1 80 ? 22.282 33.996 38.143 1.00 8.77 79 LEU B CA 1
ATOM 2259 C C . LEU B 1 80 ? 23.403 33.044 37.727 1.00 8.74 79 LEU B C 1
ATOM 2260 O O . LEU B 1 80 ? 23.171 31.852 37.561 1.00 10.37 79 LEU B O 1
ATOM 2265 N N . GLN B 1 81 ? 24.607 33.580 37.528 1.00 10.36 80 GLN B N 1
ATOM 2266 C CA . GLN B 1 81 ? 25.761 32.754 37.135 1.00 11.37 80 GLN B CA 1
ATOM 2267 C C . GLN B 1 81 ? 26.163 31.782 38.243 1.00 10.44 80 GLN B C 1
ATOM 2268 O O . GLN B 1 81 ? 26.462 30.612 37.987 1.00 9.52 80 GLN B O 1
ATOM 2274 N N . ALA B 1 82 ? 26.172 32.265 39.475 1.00 9.64 81 ALA B N 1
ATOM 2275 C CA . ALA B 1 82 ? 26.508 31.403 40.611 1.00 11.93 81 ALA B CA 1
ATOM 2276 C C . ALA B 1 82 ? 25.425 30.359 40.792 1.00 10.64 81 ALA B C 1
ATOM 2277 O O . ALA B 1 82 ? 25.704 29.198 41.100 1.00 9.66 81 ALA B O 1
ATOM 2279 N N . MET B 1 83 ? 24.178 30.786 40.615 1.00 8.39 82 MET B N 1
ATOM 2280 C CA . MET B 1 83 ? 23.050 29.885 40.732 1.00 9.75 82 MET B CA 1
ATOM 2281 C C . MET B 1 83 ? 23.171 28.718 39.738 1.00 12.39 82 MET B C 1
ATOM 2282 O O . MET B 1 83 ? 23.030 27.557 40.111 1.00 8.25 82 MET B O 1
ATOM 2287 N N . VAL B 1 84 ? 23.399 29.039 38.467 1.00 7.76 83 VAL B N 1
ATOM 2288 C CA . VAL B 1 84 ? 23.572 28.011 37.450 1.00 7.92 83 VAL B CA 1
ATOM 2289 C C . VAL B 1 84 ? 24.702 27.034 37.790 1.00 11.99 83 VAL B C 1
ATOM 2290 O O . VAL B 1 84 ? 24.502 25.814 37.756 1.00 10.66 83 VAL B O 1
ATOM 2294 N N . ALA B 1 85 ? 25.879 27.571 38.117 1.00 10.79 84 ALA B N 1
ATOM 2295 C CA . ALA B 1 85 ? 27.013 26.728 38.484 1.00 13.83 84 ALA B CA 1
ATOM 2296 C C . ALA B 1 85 ? 26.660 25.796 39.641 1.00 15.67 84 ALA B C 1
ATOM 2297 O O . ALA B 1 85 ? 26.966 24.609 39.605 1.00 11.89 84 ALA B O 1
ATOM 2299 N N . HIS B 1 86 ? 26.010 26.341 40.667 1.00 8.16 85 HIS B N 1
ATOM 2300 C CA . HIS B 1 86 ? 25.687 25.577 41.864 1.00 11.90 85 HIS B CA 1
ATO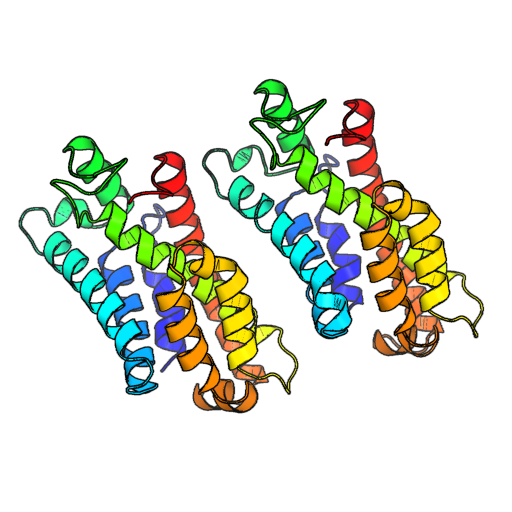M 2301 C C . HIS B 1 86 ? 24.691 24.472 41.561 1.00 13.43 85 HIS B C 1
ATOM 2302 O O . HIS B 1 86 ? 24.905 23.318 41.931 1.00 12.18 85 HIS B O 1
ATOM 2309 N N . GLU B 1 87 ? 23.609 24.822 40.873 1.00 8.25 86 GLU B N 1
ATOM 2310 C CA . GLU B 1 87 ? 22.554 23.853 40.613 1.00 10.76 86 GLU B CA 1
ATOM 2311 C C . GLU B 1 87 ? 22.958 22.793 39.586 1.00 10.30 86 GLU B C 1
ATOM 2312 O O . GLU B 1 87 ? 22.545 21.633 39.699 1.00 13.40 86 GLU B O 1
ATOM 2318 N N . LEU B 1 88 ? 23.769 23.173 38.600 1.00 9.82 87 LEU B N 1
ATOM 2319 C CA . LEU B 1 88 ? 24.314 22.165 37.682 1.00 16.01 87 LEU B CA 1
ATOM 2320 C C . LEU B 1 88 ? 25.271 21.210 38.389 1.00 16.01 87 LEU B C 1
ATOM 2321 O O . LEU B 1 88 ? 25.126 19.994 38.285 1.00 18.68 87 LEU B O 1
ATOM 2326 N N . SER B 1 89 ? 26.235 21.768 39.113 1.00 15.84 88 SER B N 1
ATOM 2327 C CA . SER B 1 89 ? 27.254 20.975 39.812 1.00 15.53 88 SER B CA 1
ATOM 2328 C C . SER B 1 89 ? 26.629 19.986 40.777 1.00 22.54 88 SER B C 1
ATOM 2329 O O . SER B 1 89 ? 27.136 18.875 40.957 1.00 20.74 88 SER B O 1
ATOM 2332 N N . ASN B 1 90 ? 25.530 20.389 41.409 1.00 15.04 89 ASN B N 1
ATOM 2333 C CA . ASN B 1 90 ? 24.925 19.565 42.445 1.00 14.61 89 ASN B CA 1
ATOM 2334 C C . ASN B 1 90 ? 23.666 18.840 41.995 1.00 19.15 89 ASN B C 1
ATOM 2335 O O . ASN B 1 90 ? 22.929 18.301 42.817 1.00 16.42 89 ASN B O 1
ATOM 2340 N N . ARG B 1 91 ? 23.438 18.830 40.685 1.00 18.57 90 ARG B N 1
ATOM 2341 C CA . ARG B 1 91 ? 22.320 18.112 40.083 1.00 15.99 90 ARG B CA 1
ATOM 2342 C C . ARG B 1 91 ? 20.978 18.496 40.691 1.00 20.41 90 ARG B C 1
ATOM 2343 O O . ARG B 1 91 ? 20.160 17.630 41.005 1.00 17.52 90 ARG B O 1
ATOM 2351 N N . LEU B 1 92 ? 20.748 19.798 40.842 1.00 12.91 91 LEU B N 1
ATOM 2352 C CA . LEU B 1 92 ? 19.495 20.296 41.407 1.00 17.54 91 LEU B CA 1
ATOM 2353 C C . LEU B 1 92 ? 18.551 20.840 40.337 1.00 16.55 91 LEU B C 1
ATOM 2354 O O . LEU B 1 92 ? 17.567 21.506 40.656 1.00 17.55 91 LEU B O 1
ATOM 2359 N N . VAL B 1 93 ? 18.853 20.558 39.072 1.00 16.56 92 VAL B N 1
ATOM 2360 C CA . VAL B 1 93 ? 17.987 20.970 37.969 1.00 19.35 92 VAL B CA 1
ATOM 2361 C C . VAL B 1 93 ? 17.437 19.771 37.215 1.00 18.50 92 VAL B C 1
ATOM 2362 O O . VAL B 1 93 ? 18.204 18.907 36.782 1.00 19.23 92 VAL B O 1
ATOM 2366 N N . ASP B 1 94 ? 16.117 19.720 37.036 1.00 15.76 93 ASP B N 1
ATOM 2367 C CA . ASP B 1 94 ? 15.517 18.693 36.192 1.00 19.81 93 ASP B CA 1
ATOM 2368 C C . ASP B 1 94 ? 15.608 19.105 34.728 1.00 21.24 93 ASP B C 1
ATOM 2369 O O . ASP B 1 94 ? 14.926 20.029 34.288 1.00 13.20 93 ASP B O 1
ATOM 2374 N N . LEU B 1 95 ? 16.436 18.408 33.965 1.00 17.74 94 LEU B N 1
ATOM 2375 C CA . LEU B 1 95 ? 16.715 18.847 32.605 1.00 21.69 94 LEU B CA 1
ATOM 2376 C C . LEU B 1 95 ? 15.653 18.421 31.597 1.00 20.29 94 LEU B C 1
ATOM 2377 O O . LEU B 1 95 ? 15.428 19.104 30.602 1.00 23.60 94 LEU B O 1
ATOM 2382 N N . GLU B 1 96 ? 14.987 17.306 31.852 1.00 25.35 95 GLU B N 1
ATOM 2383 C CA . GLU B 1 96 ? 14.108 16.731 30.839 1.00 27.71 95 GLU B CA 1
ATOM 2384 C C . GLU B 1 96 ? 12.649 16.744 31.281 1.00 25.67 95 GLU B C 1
ATOM 2385 O O . GLU B 1 96 ? 11.772 17.156 30.528 1.00 31.94 95 GLU B O 1
ATOM 2391 N N . ARG B 1 97 ? 12.389 16.290 32.503 1.00 22.36 96 ARG B N 1
ATOM 2392 C CA . ARG B 1 97 ? 11.051 16.381 33.070 1.00 25.20 96 ARG B CA 1
ATOM 2393 C C . ARG B 1 97 ? 11.130 16.706 34.548 1.00 24.20 96 ARG B C 1
ATOM 2394 O O . ARG B 1 97 ? 12.074 16.312 35.233 1.00 22.09 96 ARG B O 1
ATOM 2402 N N . ARG B 1 98 ? 10.144 17.449 35.037 1.00 28.43 97 ARG B N 1
ATOM 2403 C CA . ARG B 1 98 ? 10.125 17.835 36.441 1.00 28.77 97 ARG B CA 1
ATOM 2404 C C . ARG B 1 98 ? 9.783 16.824 37.521 1.00 31.25 97 ARG B C 1
ATOM 2405 O O . ARG B 1 98 ? 8.624 16.454 37.701 1.00 29.09 97 ARG B O 1
ATOM 2413 N N . SER B 1 99 ? 10.807 16.380 38.231 1.00 24.30 98 SER B N 1
ATOM 2414 C CA . SER B 1 99 ? 10.725 15.242 39.121 1.00 33.76 98 SER B CA 1
ATOM 2415 C C . SER B 1 99 ? 10.997 15.713 40.535 1.00 27.89 98 SER B C 1
ATOM 2416 O O . SER B 1 99 ? 10.108 16.228 41.214 1.00 24.03 98 SER B O 1
ATOM 2419 N N . HIS B 1 100 ? 12.237 15.553 40.971 1.00 21.80 99 HIS B N 1
ATOM 2420 C CA . HIS B 1 100 ? 12.588 15.880 42.342 1.00 27.99 99 HIS B CA 1
ATOM 2421 C C . HIS B 1 100 ? 12.962 17.345 42.515 1.00 22.92 99 HIS B C 1
ATOM 2422 O O . HIS B 1 100 ? 13.183 17.797 43.635 1.00 23.86 99 HIS B O 1
ATOM 2429 N N . HIS B 1 101 ? 13.018 18.086 41.410 1.00 23.41 100 HIS B N 1
ATOM 2430 C CA . HIS B 1 101 ? 13.412 19.494 41.473 1.00 18.86 100 HIS B CA 1
ATOM 2431 C C . HIS B 1 101 ? 12.509 20.413 40.662 1.00 22.34 100 HIS B C 1
ATOM 2432 O O . HIS B 1 101 ? 12.992 21.221 39.868 1.00 19.18 100 HIS B O 1
ATOM 2439 N N . PRO B 1 102 ? 11.191 20.320 40.897 1.00 21.11 101 PRO B N 1
ATOM 2440 C CA . PRO B 1 102 ? 10.164 21.067 40.157 1.00 20.76 101 PRO B CA 1
ATOM 2441 C C . PRO B 1 102 ? 10.322 22.586 40.272 1.00 18.35 101 PRO B C 1
ATOM 2442 O O . PRO B 1 102 ? 9.841 23.323 39.396 1.00 20.09 101 PRO B O 1
ATOM 2446 N N . GLU B 1 103 ? 10.969 23.043 41.341 1.00 18.98 102 GLU B N 1
ATOM 2447 C CA . GLU B 1 103 ? 11.104 24.480 41.599 1.00 21.37 102 GLU B CA 1
ATOM 2448 C C . GLU B 1 103 ? 12.550 24.977 41.774 1.00 17.57 102 GLU B C 1
ATOM 2449 O O . GLU B 1 103 ? 12.824 25.888 42.571 1.00 14.75 102 GLU B O 1
ATOM 2455 N N . SER B 1 104 ? 13.469 24.389 41.007 1.00 16.80 103 SER B N 1
ATOM 2456 C CA . SER B 1 104 ? 14.862 24.852 40.985 1.00 14.74 103 SER B CA 1
ATOM 2457 C C . SER B 1 104 ? 14.919 26.345 40.642 1.00 9.30 103 SER B C 1
ATOM 2458 O O . SER B 1 104 ? 14.046 26.872 39.947 1.00 8.73 103 SER B O 1
ATOM 2461 N N . GLY B 1 105 ? 15.951 27.021 41.131 1.00 11.40 104 GLY B N 1
ATOM 2462 C CA . GLY B 1 105 ? 16.208 28.395 40.734 1.00 9.49 104 GLY B CA 1
ATOM 2463 C C . GLY B 1 105 ? 16.316 28.534 39.226 1.00 8.55 104 GLY B C 1
ATOM 2464 O O . GLY B 1 105 ? 15.792 29.483 38.649 1.00 9.88 104 GLY B O 1
ATOM 2465 N N . CYS B 1 106 ? 17.004 27.598 38.575 1.00 10.33 105 CYS B N 1
ATOM 2466 C CA . CYS B 1 106 ? 17.222 27.694 37.122 1.00 12.04 105 CYS B CA 1
ATOM 2467 C C . CYS B 1 106 ? 15.917 27.687 36.335 1.00 10.07 105 CYS B C 1
ATOM 2468 O O . CYS B 1 106 ? 15.704 28.533 35.460 1.00 10.81 105 CYS B O 1
ATOM 2471 N N . ARG B 1 107 ? 15.023 26.751 36.643 1.00 10.59 106 ARG B N 1
ATOM 2472 C CA . ARG B 1 107 ? 13.784 26.682 35.868 1.00 9.97 106 ARG B CA 1
ATOM 2473 C C . ARG B 1 107 ? 12.840 27.836 36.222 1.00 10.93 106 ARG B C 1
ATOM 2474 O O . ARG B 1 107 ? 12.020 28.263 35.404 1.00 8.37 106 ARG B O 1
ATOM 2482 N N . THR B 1 108 ? 12.969 28.351 37.445 1.00 8.04 107 THR B N 1
ATOM 2483 C CA . THR B 1 108 ? 12.086 29.423 37.910 1.00 8.52 107 THR B CA 1
ATOM 2484 C C . THR B 1 108 ? 12.465 30.760 37.265 1.00 10.75 107 THR B C 1
ATOM 2485 O O . THR B 1 108 ? 11.618 31.455 36.695 1.00 9.24 107 THR B O 1
ATOM 2489 N N . VAL B 1 109 ? 13.746 31.105 37.340 1.00 7.51 108 VAL B N 1
ATOM 2490 C CA . VAL B 1 109 ? 14.241 32.314 36.692 1.00 8.92 108 VAL B CA 1
ATOM 2491 C C . VAL B 1 109 ? 13.993 32.293 35.177 1.00 12.49 108 VAL B C 1
ATOM 2492 O O . VAL B 1 109 ? 13.737 33.341 34.570 1.00 10.22 108 VAL B O 1
ATOM 2496 N N . LEU B 1 110 ? 14.047 31.107 34.575 1.00 8.05 109 LEU B N 1
ATOM 2497 C CA . LEU B 1 110 ? 13.776 30.983 33.144 1.00 8.56 109 LEU B CA 1
ATOM 2498 C C . LEU B 1 110 ? 12.404 31.550 32.760 1.00 7.26 109 LEU B C 1
ATOM 2499 O O . LEU B 1 110 ? 12.256 32.196 31.714 1.00 7.64 109 LEU B O 1
ATOM 2504 N N . ARG B 1 111 ? 11.393 31.301 33.588 1.00 8.13 110 ARG B N 1
ATOM 2505 C CA . ARG B 1 111 ? 10.064 31.831 33.297 1.00 9.80 110 ARG B CA 1
ATOM 2506 C C . ARG B 1 111 ? 10.035 33.365 33.404 1.00 10.26 110 ARG B C 1
ATOM 2507 O O . ARG B 1 111 ? 9.372 34.047 32.614 1.00 9.26 110 ARG B O 1
ATOM 2515 N N . LEU B 1 112 ? 10.771 33.909 34.363 1.00 9.60 111 LEU B N 1
ATOM 2516 C CA . LEU B 1 112 ? 10.857 35.370 34.495 1.00 10.15 111 LEU B CA 1
ATOM 2517 C C . LEU B 1 112 ? 11.655 35.962 33.339 1.00 9.81 111 LEU B C 1
ATOM 2518 O O . LEU B 1 112 ? 11.328 37.026 32.812 1.00 9.41 111 LEU B O 1
ATOM 2523 N N . HIS B 1 113 ? 12.702 35.253 32.937 1.00 9.84 112 HIS B N 1
ATOM 2524 C CA . HIS B 1 113 ? 13.556 35.699 31.848 1.00 8.64 112 HIS B CA 1
ATOM 2525 C C . HIS B 1 113 ? 12.793 35.809 30.527 1.00 11.02 112 HIS B C 1
ATOM 2526 O O . HIS B 1 113 ? 12.874 36.829 29.819 1.00 9.42 112 HIS B O 1
ATOM 2533 N N . ARG B 1 114 ? 12.050 34.761 30.197 1.00 8.54 113 ARG B N 1
ATOM 2534 C CA . ARG B 1 114 ? 11.188 34.773 29.022 1.00 10.39 113 ARG B CA 1
ATOM 2535 C C . ARG B 1 114 ? 10.192 35.947 29.064 1.00 11.72 113 ARG B C 1
ATOM 2536 O O . ARG B 1 114 ? 9.878 36.545 28.038 1.00 11.76 113 ARG B O 1
ATOM 2544 N N . ALA B 1 115 ? 9.683 36.253 30.250 1.00 8.93 114 ALA B N 1
ATOM 2545 C CA . ALA B 1 115 ? 8.733 37.358 30.407 1.00 12.71 114 ALA B CA 1
ATOM 2546 C C . ALA B 1 115 ? 9.427 38.706 30.222 1.00 13.19 114 ALA B C 1
ATOM 2547 O O . ALA B 1 115 ? 8.821 39.663 29.730 1.00 14.37 114 ALA B O 1
ATOM 2549 N N . LEU B 1 116 ? 10.703 38.780 30.607 1.00 11.39 115 LEU B N 1
ATOM 2550 C CA . LEU B 1 116 ? 11.490 39.998 30.397 1.00 10.37 115 LEU B CA 1
ATOM 2551 C C . LEU B 1 116 ? 11.648 40.280 28.902 1.00 14.37 115 LEU B C 1
ATOM 2552 O O . LEU B 1 116 ? 11.635 41.429 28.468 1.00 13.53 115 LEU B O 1
ATOM 2557 N N . HIS B 1 117 ? 11.781 39.224 28.108 1.00 11.55 116 HIS B N 1
ATOM 2558 C CA . HIS B 1 117 ? 11.850 39.381 26.664 1.00 12.21 116 HIS B CA 1
ATOM 2559 C C . HIS B 1 117 ? 10.533 39.929 26.115 1.00 13.90 116 HIS B C 1
ATOM 2560 O O . HIS B 1 117 ? 10.517 40.808 25.255 1.00 13.54 116 HIS B O 1
ATOM 2567 N N . TRP B 1 118 ? 9.422 39.422 26.623 1.00 13.53 117 TRP B N 1
ATOM 2568 C CA . TRP B 1 118 ? 8.135 39.961 26.221 1.00 14.43 117 TRP B CA 1
ATOM 2569 C C . TRP B 1 118 ? 8.063 41.457 26.542 1.00 17.95 117 TRP B C 1
ATOM 2570 O O . TRP B 1 118 ? 7.621 42.265 25.714 1.00 14.70 117 TRP B O 1
ATOM 2581 N N . LEU B 1 119 ? 8.502 41.826 27.744 1.00 15.53 118 LEU B N 1
ATOM 2582 C CA . LEU B 1 119 ? 8.426 43.218 28.179 1.00 17.26 118 LEU B CA 1
ATOM 2583 C C . LEU B 1 119 ? 9.259 44.095 27.253 1.00 19.31 118 LEU B C 1
ATOM 2584 O O . LEU B 1 119 ? 8.831 45.176 26.834 1.00 16.59 118 LEU B O 1
ATOM 2589 N N . GLN B 1 120 ? 10.450 43.610 26.924 1.00 14.07 119 GLN B N 1
ATOM 2590 C CA . GLN B 1 120 ? 11.331 44.297 25.992 1.00 18.66 119 GLN B CA 1
ATOM 2591 C C . GLN B 1 120 ? 10.595 44.566 24.667 1.00 16.04 119 GLN B C 1
ATOM 2592 O O . GLN B 1 120 ? 10.553 45.697 24.182 1.00 18.75 119 GLN B O 1
ATOM 2598 N N . LEU B 1 121 ? 9.992 43.529 24.103 1.00 15.46 120 LEU B N 1
ATOM 2599 C CA . LEU B 1 121 ? 9.296 43.646 22.829 1.00 16.05 120 LEU B CA 1
ATOM 2600 C C . LEU B 1 121 ? 8.089 44.577 22.941 1.00 17.50 120 LEU B C 1
ATOM 2601 O O . LEU B 1 121 ? 7.815 45.373 22.039 1.00 18.64 120 LEU B O 1
ATOM 2606 N N . PHE B 1 122 ? 7.362 44.472 24.045 1.00 16.09 121 PHE B N 1
ATOM 2607 C CA . PHE B 1 122 ? 6.198 45.328 24.256 1.00 18.55 121 PHE B CA 1
ATOM 2608 C C . PHE B 1 122 ? 6.614 46.799 24.323 1.00 20.18 121 PHE B C 1
ATOM 2609 O O . PHE B 1 122 ? 6.013 47.648 23.670 1.00 16.53 121 PHE B O 1
ATOM 2617 N N . LEU B 1 123 ? 7.650 47.085 25.105 1.00 16.44 122 LEU B N 1
ATOM 2618 C CA . LEU B 1 123 ? 8.186 48.441 25.233 1.00 20.62 122 LEU B CA 1
ATOM 2619 C C . LEU B 1 123 ? 8.635 49.014 23.891 1.00 19.02 122 LEU B C 1
ATOM 2620 O O . LEU B 1 123 ? 8.378 50.180 23.589 1.00 19.84 122 LEU B O 1
ATOM 2625 N N . GLU B 1 124 ? 9.321 48.206 23.088 1.00 20.27 123 GLU B N 1
ATOM 2626 C CA . GLU B 1 124 ? 9.755 48.685 21.782 1.00 25.82 123 GLU B CA 1
ATOM 2627 C C . GLU B 1 124 ? 8.552 48.886 20.864 1.00 27.40 123 GLU B C 1
ATOM 2628 O O . GLU B 1 124 ? 8.527 49.817 20.060 1.00 25.99 123 GLU B O 1
ATOM 2634 N N . GLY B 1 125 ? 7.554 48.017 20.997 1.00 25.00 124 GLY B N 1
ATOM 2635 C CA . GLY B 1 125 ? 6.298 48.167 20.276 1.00 24.65 124 GLY B CA 1
ATOM 2636 C C . GLY B 1 125 ? 5.581 49.463 20.614 1.00 20.64 124 GLY B C 1
ATOM 2637 O O . GLY B 1 125 ? 5.079 50.151 19.719 1.00 25.41 124 GLY B O 1
ATOM 2638 N N . LEU B 1 126 ? 5.532 49.804 21.900 1.00 14.60 125 LEU B N 1
ATOM 2639 C CA . LEU B 1 126 ? 4.972 51.085 22.338 1.00 20.19 125 LEU B CA 1
ATOM 2640 C C . LEU B 1 126 ? 5.763 52.255 21.767 1.00 24.79 125 LEU B C 1
ATOM 2641 O O . LEU B 1 126 ? 5.203 53.292 21.400 1.00 22.24 125 LEU B O 1
ATOM 2646 N N . ARG B 1 127 ? 7.078 52.095 21.725 1.00 19.53 126 ARG B N 1
ATOM 2647 C CA . ARG B 1 127 ? 7.952 53.165 21.270 1.00 25.71 126 ARG B CA 1
ATOM 2648 C C . ARG B 1 127 ? 7.776 53.491 19.790 1.00 23.88 126 ARG B C 1
ATOM 2649 O O . ARG B 1 127 ? 7.831 54.654 19.401 1.00 36.74 126 ARG B O 1
ATOM 2657 N N . THR B 1 128 ? 7.557 52.467 18.975 1.00 29.96 127 THR B N 1
ATOM 2658 C CA . THR B 1 128 ? 7.542 52.628 17.524 1.00 29.93 127 THR B CA 1
ATOM 2659 C C . THR B 1 128 ? 6.136 52.623 16.934 1.00 37.18 127 THR B C 1
ATOM 2660 O O . THR B 1 128 ? 5.963 52.681 15.717 1.00 39.44 127 THR B O 1
ATOM 2664 N N . SER B 1 129 ? 5.133 52.544 17.799 1.00 28.04 128 SER B N 1
ATOM 2665 C CA . SER B 1 129 ? 3.751 52.440 17.353 1.00 33.58 128 SER B CA 1
ATOM 2666 C C . SER B 1 129 ? 3.191 53.764 16.807 1.00 30.17 128 SER B C 1
ATOM 2667 O O . SER B 1 129 ? 3.582 54.843 17.252 1.00 25.74 128 SER B O 1
ATOM 2670 N N . PRO B 1 130 ? 2.262 53.675 15.839 1.00 37.26 129 PRO B N 1
ATOM 2671 C CA . PRO B 1 130 ? 1.538 54.861 15.357 1.00 41.70 129 PRO B CA 1
ATOM 2672 C C . PRO B 1 130 ? 0.772 55.513 16.502 1.00 38.76 129 PRO B C 1
ATOM 2673 O O . PRO B 1 130 ? 0.415 54.831 17.466 1.00 33.85 129 PRO B O 1
ATOM 2677 N N . GLU B 1 131 ? 0.503 56.809 16.390 1.00 38.99 130 GLU B N 1
ATOM 2678 C CA . GLU B 1 131 ? -0.168 57.536 17.461 1.00 33.29 130 GLU B CA 1
ATOM 2679 C C . GLU B 1 131 ? -1.511 56.909 17.835 1.00 36.72 130 GLU B C 1
ATOM 2680 O O . GLU B 1 131 ? -1.909 56.939 19.004 1.00 32.18 130 GLU B O 1
ATOM 2682 N N . ASP B 1 132 ? -2.194 56.326 16.850 1.00 36.03 131 ASP B N 1
ATOM 2683 C CA . ASP B 1 132 ? -3.548 55.807 17.053 1.00 33.64 131 ASP B CA 1
ATOM 2684 C C . ASP B 1 132 ? -3.623 54.293 17.237 1.00 36.52 131 ASP B C 1
ATOM 2685 O O . ASP B 1 132 ? -4.515 53.639 16.701 1.00 51.84 131 ASP B O 1
ATOM 2690 N N . ALA B 1 133 ? -2.701 53.730 18.004 1.00 38.52 132 ALA B N 1
ATOM 2691 C CA . ALA B 1 133 ? -2.684 52.284 18.197 1.00 31.12 132 ALA B CA 1
ATOM 2692 C C . ALA B 1 133 ? -3.442 51.852 19.451 1.00 23.44 132 ALA B C 1
ATOM 2693 O O . ALA B 1 133 ? -3.659 52.640 20.370 1.00 23.36 132 ALA B O 1
ATOM 2695 N N . ARG B 1 134 ? -3.861 50.594 19.470 1.00 26.47 133 ARG B N 1
ATOM 2696 C CA . ARG B 1 134 ? -4.469 50.013 20.653 1.00 26.09 133 ARG B CA 1
ATOM 2697 C C . ARG B 1 134 ? -3.401 49.244 21.423 1.00 24.82 133 ARG B C 1
ATOM 2698 O O . ARG B 1 134 ? -2.665 48.444 20.839 1.00 18.59 133 ARG B O 1
ATOM 2706 N N . THR B 1 135 ? -3.303 49.493 22.726 1.00 23.20 134 THR B N 1
ATOM 2707 C CA . THR B 1 135 ? -2.360 48.755 23.563 1.00 22.50 134 THR B CA 1
ATOM 2708 C C . THR B 1 135 ? -2.611 47.239 23.518 1.00 21.63 134 THR B C 1
ATOM 2709 O O . THR B 1 135 ? -1.683 46.447 23.648 1.00 21.32 134 THR B O 1
ATOM 2713 N N . SER B 1 136 ? -3.863 46.836 23.320 1.00 20.73 135 SER B N 1
ATOM 2714 C CA . SER B 1 136 ? -4.197 45.412 23.248 1.00 21.05 135 SER B CA 1
ATOM 2715 C C . SER B 1 136 ? -3.474 44.714 22.100 1.00 21.68 135 SER B C 1
ATOM 2716 O O . SER B 1 136 ? -3.005 43.584 22.249 1.00 21.87 135 SER B O 1
ATOM 2719 N N . ALA B 1 137 ? -3.391 45.396 20.961 1.00 23.93 136 ALA B N 1
ATOM 2720 C CA . ALA B 1 137 ? -2.739 44.858 19.775 1.00 26.53 136 ALA B CA 1
ATOM 2721 C C . ALA B 1 137 ? -1.214 44.854 19.923 1.00 26.90 136 ALA B C 1
ATOM 2722 O O . ALA B 1 137 ? -0.539 43.951 19.430 1.00 21.87 136 ALA B O 1
ATOM 2724 N N . LEU B 1 138 ? -0.682 45.878 20.588 1.00 20.46 137 LEU B N 1
ATOM 2725 C CA . LEU B 1 138 ? 0.745 45.947 20.876 1.00 25.11 137 LEU B CA 1
ATOM 2726 C C . LEU B 1 138 ? 1.152 44.785 21.777 1.00 18.75 137 LEU B C 1
ATOM 2727 O O . LEU B 1 138 ? 2.201 44.168 21.571 1.00 17.93 137 LEU B O 1
ATOM 2732 N N . CYS B 1 139 ? 0.310 44.486 22.765 1.00 18.71 138 CYS B N 1
ATOM 2733 C CA . CYS B 1 139 ? 0.514 43.336 23.645 1.00 20.06 138 CYS B CA 1
ATOM 2734 C C . CYS B 1 139 ? 0.387 42.025 22.894 1.00 18.50 138 CYS B C 1
ATOM 2735 O O . CYS B 1 139 ? 1.240 41.151 23.011 1.00 17.77 138 CYS B O 1
ATOM 2738 N N . ALA B 1 140 ? -0.691 41.884 22.131 1.00 22.60 139 ALA B N 1
ATOM 2739 C CA . ALA B 1 140 ? -0.888 40.677 21.335 1.00 22.53 139 ALA B CA 1
ATOM 2740 C C . ALA B 1 140 ? 0.338 40.375 20.476 1.00 23.13 139 ALA B C 1
ATOM 2741 O O . ALA B 1 140 ? 0.841 39.255 20.475 1.00 27.73 139 ALA B O 1
ATOM 2743 N N . ASP B 1 141 ? 0.814 41.376 19.743 1.00 26.18 140 ASP B N 1
ATOM 2744 C CA . ASP B 1 141 ? 1.932 41.175 18.829 1.00 26.98 140 ASP B CA 1
ATOM 2745 C C . ASP B 1 141 ? 3.188 40.736 19.566 1.00 23.41 140 ASP B C 1
ATOM 2746 O O . ASP B 1 141 ? 3.838 39.772 19.166 1.00 25.77 140 ASP B O 1
ATOM 2751 N N . SER B 1 142 ? 3.532 41.434 20.644 1.00 21.07 141 SER B N 1
ATOM 2752 C CA . SER B 1 142 ? 4.724 41.079 21.408 1.00 22.34 141 SER B CA 1
ATOM 2753 C C . SER B 1 142 ? 4.577 39.702 22.062 1.00 20.62 141 SER B C 1
ATOM 2754 O O . SER B 1 142 ? 5.506 38.891 22.039 1.00 20.25 141 SER B O 1
ATOM 2757 N N . TYR B 1 143 ? 3.400 39.438 22.623 1.00 17.86 142 TYR B N 1
ATOM 2758 C CA . TYR B 1 143 ? 3.104 38.154 23.250 1.00 17.92 142 TYR B CA 1
ATOM 2759 C C . TYR B 1 143 ? 3.221 37.016 22.244 1.00 16.73 142 TYR B C 1
ATOM 2760 O O . TYR B 1 143 ? 3.860 36.009 22.509 1.00 19.72 142 TYR B O 1
ATOM 2769 N N . ASN B 1 144 ? 2.609 37.183 21.080 1.00 18.59 143 ASN B N 1
ATOM 2770 C CA . ASN B 1 144 ? 2.653 36.132 20.071 1.00 23.17 143 ASN B CA 1
ATOM 2771 C C . ASN B 1 144 ? 4.057 35.889 19.554 1.00 29.32 143 ASN B C 1
ATOM 2772 O O . ASN B 1 144 ? 4.370 34.797 19.077 1.00 29.58 143 ASN B O 1
ATOM 2777 N N . ALA B 1 145 ? 4.898 36.915 19.667 1.00 29.98 144 ALA B N 1
ATOM 2778 C CA . ALA B 1 145 ? 6.274 36.858 19.196 1.00 28.70 144 ALA B CA 1
ATOM 2779 C C . ALA B 1 145 ? 7.116 36.119 20.231 1.00 33.88 144 ALA B C 1
ATOM 2780 O O . ALA B 1 145 ? 8.095 35.456 19.889 1.00 38.22 144 ALA B O 1
ATOM 2782 N N . SER B 1 146 ? 6.742 36.237 21.499 1.00 27.49 145 SER B N 1
ATOM 2783 C CA . SER B 1 146 ? 7.524 35.624 22.562 1.00 28.72 145 SER B CA 1
ATOM 2784 C C . SER B 1 146 ? 6.844 34.550 23.403 1.00 22.01 145 SER B C 1
ATOM 2785 O O . SER B 1 146 ? 6.846 33.371 23.042 1.00 29.98 145 SER B O 1
ATOM 2788 N N . LEU B 1 147 ? 6.256 34.971 24.516 1.00 20.15 146 LEU B N 1
ATOM 2789 C CA . LEU B 1 147 ? 5.695 34.078 25.521 1.00 21.10 146 LEU B CA 1
ATOM 2790 C C . LEU B 1 147 ? 4.692 33.045 25.000 1.00 19.55 146 LEU B C 1
ATOM 2791 O O . LEU B 1 147 ? 4.621 31.935 25.523 1.00 21.28 146 LEU B O 1
ATOM 2796 N N . ALA B 1 148 ? 3.897 33.425 24.002 1.00 19.38 147 ALA B N 1
ATOM 2797 C CA . ALA B 1 148 ? 2.826 32.562 23.502 1.00 19.41 147 ALA B CA 1
ATOM 2798 C C . ALA B 1 148 ? 3.322 31.155 23.177 1.00 19.76 147 ALA B C 1
ATOM 2799 O O . ALA B 1 148 ? 2.623 30.168 23.404 1.00 19.68 147 ALA B O 1
ATOM 2801 N N . ALA B 1 149 ? 4.536 31.067 22.646 1.00 23.60 148 ALA B N 1
ATOM 2802 C CA . ALA B 1 149 ? 5.116 29.781 22.267 1.00 22.78 148 ALA B CA 1
ATOM 2803 C C . ALA B 1 149 ? 5.268 28.816 23.457 1.00 23.98 148 ALA B C 1
ATOM 2804 O O . ALA B 1 149 ? 5.366 27.606 23.269 1.00 24.75 148 ALA B O 1
ATOM 2806 N N . TYR B 1 150 ? 5.279 29.340 24.683 1.00 19.64 149 TYR B N 1
ATOM 2807 C CA . TYR B 1 150 ? 5.517 28.485 25.849 1.00 16.56 149 TYR B CA 1
ATOM 2808 C C . TYR B 1 150 ? 4.265 28.199 26.671 1.00 19.28 149 TYR B C 1
ATOM 2809 O O . TYR B 1 150 ? 4.332 27.517 27.698 1.00 21.10 149 TYR B O 1
ATOM 2818 N N . HIS B 1 151 ? 3.135 28.732 26.227 1.00 20.45 150 HIS B N 1
ATOM 2819 C CA . HIS B 1 151 ? 1.901 28.683 26.999 1.00 19.23 150 HIS B CA 1
ATOM 2820 C C . HIS B 1 151 ? 0.844 27.850 26.280 1.00 19.10 150 HIS B C 1
ATOM 2821 O O . HIS B 1 151 ? 0.695 27.960 25.071 1.00 18.98 150 HIS B O 1
ATOM 2828 N N . PRO B 1 152 ? 0.091 27.036 27.031 1.00 23.68 151 PRO B N 1
ATOM 2829 C CA . PRO B 1 152 ? -1.008 26.259 26.442 1.00 23.04 151 PRO B CA 1
ATOM 2830 C C . PRO B 1 152 ? -2.178 27.156 26.047 1.00 20.67 151 PRO B C 1
ATOM 2831 O O . PRO B 1 152 ? -2.256 28.309 26.469 1.00 15.59 151 PRO B O 1
ATOM 2835 N N . TRP B 1 153 ? -3.095 26.612 25.258 1.00 20.28 152 TRP B N 1
ATOM 2836 C CA . TRP B 1 153 ? -4.194 27.397 24.716 1.00 21.15 152 TRP B CA 1
ATOM 2837 C C . TRP B 1 153 ? -5.006 28.123 25.786 1.00 16.89 152 TRP B C 1
ATOM 2838 O O . TRP B 1 153 ? -5.341 29.296 25.627 1.00 21.08 152 TRP B O 1
ATOM 2849 N N . VAL B 1 154 ? -5.323 27.443 26.880 1.00 17.88 153 VAL B N 1
ATOM 2850 C CA . VAL B 1 154 ? -6.175 28.055 27.891 1.00 20.21 153 VAL B CA 1
ATOM 2851 C C . VAL B 1 154 ? -5.504 29.288 28.502 1.00 22.63 153 VAL B C 1
ATOM 2852 O O . VAL B 1 154 ? -6.162 30.283 28.802 1.00 17.16 153 VAL B O 1
ATOM 2856 N N . VAL B 1 155 ? -4.187 29.225 28.667 1.00 15.95 154 VAL B N 1
ATOM 2857 C CA . VAL B 1 155 ? -3.445 30.378 29.169 1.00 16.04 154 VAL B CA 1
ATOM 2858 C C . VAL B 1 155 ? -3.426 31.503 28.141 1.00 15.03 154 VAL B C 1
ATOM 2859 O O . VAL B 1 155 ? -3.697 32.653 28.475 1.00 16.64 154 VAL B O 1
ATOM 2863 N N . ARG B 1 156 ? -3.113 31.173 26.893 1.00 14.74 155 ARG B N 1
ATOM 2864 C CA . ARG B 1 156 ? -3.088 32.185 25.846 1.00 16.55 155 ARG B CA 1
ATOM 2865 C C . ARG B 1 156 ? -4.443 32.907 25.737 1.00 21.50 155 ARG B C 1
ATOM 2866 O O . ARG B 1 156 ? -4.495 34.110 25.479 1.00 15.44 155 ARG B O 1
ATOM 2874 N N . ARG B 1 157 ? -5.532 32.175 25.951 1.00 20.77 156 ARG B N 1
ATOM 2875 C CA . ARG B 1 157 ? -6.868 32.779 25.925 1.00 20.20 156 ARG B CA 1
ATOM 2876 C C . ARG B 1 157 ? -7.113 33.744 27.080 1.00 22.31 156 ARG B C 1
ATOM 2877 O O . ARG B 1 157 ? -7.616 34.848 26.873 1.00 22.05 156 ARG B O 1
ATOM 2885 N N . ALA B 1 158 ? -6.781 33.335 28.300 1.00 16.32 157 ALA B N 1
ATOM 2886 C CA . ALA B 1 158 ? -6.947 34.239 29.422 1.00 20.07 157 ALA B CA 1
ATOM 2887 C C . ALA B 1 158 ? -6.094 35.500 29.226 1.00 23.26 157 ALA B C 1
ATOM 2888 O O . ALA B 1 158 ? -6.541 36.613 29.510 1.00 22.71 157 ALA B O 1
ATOM 2890 N N . VAL B 1 159 ? -4.873 35.323 28.725 1.00 20.28 158 VAL B N 1
ATOM 2891 C CA . VAL B 1 159 ? -3.979 36.448 28.490 1.00 21.29 158 VAL B CA 1
ATOM 2892 C C . VAL B 1 159 ? -4.600 37.420 27.485 1.00 24.51 158 VAL B C 1
ATOM 2893 O O . VAL B 1 159 ? -4.626 38.634 27.701 1.00 19.89 158 VAL B O 1
ATOM 2897 N N . THR B 1 160 ? -5.112 36.875 26.389 1.00 22.55 159 THR B N 1
ATOM 2898 C CA . THR B 1 160 ? -5.745 37.685 25.354 1.00 27.54 159 THR B CA 1
ATOM 2899 C C . THR B 1 160 ? -6.925 38.477 25.904 1.00 23.47 159 THR B C 1
ATOM 2900 O O . THR B 1 160 ? -7.072 39.663 25.618 1.00 25.45 159 THR B O 1
ATOM 2904 N N . VAL B 1 161 ? -7.761 37.816 26.697 1.00 24.25 160 VAL B N 1
ATOM 2905 C CA . VAL B 1 161 ? -8.898 38.474 27.332 1.00 24.56 160 VAL B CA 1
ATOM 2906 C C . VAL B 1 161 ? -8.452 39.623 28.231 1.00 26.47 160 VAL B C 1
ATOM 2907 O O . VAL B 1 161 ? -9.078 40.687 28.263 1.00 26.05 160 VAL B O 1
ATOM 2911 N N . ALA B 1 162 ? -7.367 39.413 28.967 1.00 21.56 161 ALA B N 1
ATOM 2912 C CA . ALA B 1 162 ? -6.809 40.475 29.793 1.00 23.83 161 ALA B CA 1
ATOM 2913 C C . ALA B 1 162 ? -6.316 41.647 28.943 1.00 23.70 161 ALA B C 1
ATOM 2914 O O . ALA B 1 162 ? -6.585 42.801 29.272 1.00 21.89 161 ALA B O 1
ATOM 2916 N N . PHE B 1 163 ? -5.598 41.342 27.860 1.00 22.97 162 PHE B N 1
ATOM 2917 C CA . PHE B 1 163 ? -5.006 42.354 26.983 1.00 25.19 162 PHE B CA 1
ATOM 2918 C C . PHE B 1 163 ? -6.070 43.267 26.424 1.00 24.82 162 PHE B C 1
ATOM 2919 O O . PHE B 1 163 ? -5.852 44.464 26.243 1.00 22.30 162 PHE B O 1
ATOM 2927 N N . CYS B 1 164 ? -7.219 42.679 26.126 1.00 23.52 163 CYS B N 1
ATOM 2928 C CA . CYS B 1 164 ? -8.273 43.391 25.421 1.00 28.75 163 CYS B CA 1
ATOM 2929 C C . CYS B 1 164 ? -8.936 44.457 26.286 1.00 22.90 163 CYS B C 1
ATOM 2930 O O . CYS B 1 164 ? -9.636 45.333 25.778 1.00 26.55 163 CYS B O 1
ATOM 2933 N N . THR B 1 165 ? -8.700 44.398 27.590 1.00 23.24 164 THR B N 1
ATOM 2934 C CA . THR B 1 165 ? -9.218 45.431 28.482 1.00 26.62 164 THR B CA 1
ATOM 2935 C C . THR B 1 165 ? -8.340 46.684 28.518 1.00 21.24 164 THR B C 1
ATOM 2936 O O . THR B 1 165 ? -8.754 47.703 29.052 1.00 21.82 164 THR B O 1
ATOM 2940 N N . LEU B 1 166 ? -7.138 46.616 27.942 1.00 19.80 165 LEU B N 1
ATOM 2941 C CA . LEU B 1 166 ? -6.221 47.760 27.974 1.00 19.11 165 LEU B CA 1
ATOM 2942 C C . LEU B 1 166 ? -6.688 48.925 27.082 1.00 21.48 165 LEU B C 1
ATOM 2943 O O . LEU B 1 166 ? -7.378 48.710 26.097 1.00 20.02 165 LEU B O 1
ATOM 2948 N N . PRO B 1 167 ? -6.295 50.163 27.423 1.00 21.53 166 PRO B N 1
ATOM 2949 C CA . PRO B 1 167 ? -6.770 51.335 26.673 1.00 21.41 166 PRO B CA 1
ATOM 2950 C C . PRO B 1 167 ? -5.921 51.594 25.431 1.00 20.38 166 PRO B C 1
ATOM 2951 O O . PRO B 1 167 ? -5.007 50.823 25.127 1.00 20.19 166 PRO B O 1
ATOM 2955 N N . THR B 1 168 ? -6.211 52.682 24.724 1.00 19.72 167 THR B N 1
ATOM 2956 C CA . THR B 1 168 ? -5.400 53.074 23.575 1.00 19.67 167 THR B CA 1
ATOM 2957 C C . THR B 1 168 ? -3.970 53.387 24.020 1.00 18.85 167 THR B C 1
ATOM 2958 O O . THR B 1 168 ? -3.732 53.642 25.195 1.00 16.71 167 THR B O 1
ATOM 2962 N N . ARG B 1 169 ? -3.038 53.367 23.070 1.00 21.19 168 ARG B N 1
ATOM 2963 C CA . ARG B 1 169 ? -1.640 53.731 23.317 1.00 19.92 168 ARG B CA 1
ATOM 2964 C C . ARG B 1 169 ? -1.493 55.089 23.991 1.00 23.38 168 ARG B C 1
ATOM 2965 O O . ARG B 1 169 ? -0.678 55.243 24.904 1.00 21.51 168 ARG B O 1
ATOM 2973 N N . GLU B 1 170 ? -2.274 56.076 23.547 1.00 24.59 169 GLU B N 1
ATOM 2974 C CA A GLU B 1 170 ? -2.225 57.418 24.120 0.46 23.18 169 GLU B CA 1
ATOM 2975 C CA B GLU B 1 170 ? -2.174 57.411 24.124 0.54 23.16 169 GLU B CA 1
ATOM 2976 C C . GLU B 1 170 ? -2.433 57.403 25.629 1.00 24.30 169 GLU B C 1
ATOM 2977 O O . GLU B 1 170 ? -1.647 57.961 26.392 1.00 22.84 169 GLU B O 1
ATOM 2988 N N . VAL B 1 171 ? -3.525 56.778 26.055 1.00 20.10 170 VAL B N 1
ATOM 2989 C CA . VAL B 1 171 ? -3.842 56.687 27.473 1.00 20.90 170 VAL B CA 1
ATOM 2990 C C . VAL B 1 171 ? -2.773 55.922 28.239 1.00 18.91 170 VAL B C 1
ATOM 2991 O O . VAL B 1 171 ? -2.371 56.316 29.328 1.00 23.33 170 VAL B O 1
ATOM 2995 N N . PHE B 1 172 ? -2.332 54.806 27.678 1.00 19.38 171 PHE B N 1
ATOM 2996 C CA . PHE B 1 172 ? -1.341 53.974 28.348 1.00 18.63 171 PHE B CA 1
ATOM 2997 C C . PHE B 1 172 ? -0.029 54.737 28.567 1.00 18.35 171 PHE B C 1
ATOM 2998 O O . PHE B 1 172 ? 0.586 54.633 29.623 1.00 19.89 171 PHE B O 1
ATOM 3006 N N . LEU B 1 173 ? 0.385 55.510 27.568 1.00 20.90 172 LEU B N 1
ATOM 3007 C CA . LEU B 1 173 ? 1.601 56.318 27.673 1.00 20.95 172 LEU B CA 1
ATOM 3008 C C . LEU B 1 173 ? 1.427 57.470 28.653 1.00 26.66 172 LEU B C 1
ATOM 3009 O O . LEU B 1 173 ? 2.309 57.767 29.451 1.00 23.45 172 LEU B O 1
ATOM 3014 N N . GLU B 1 174 ? 0.269 58.116 28.587 1.00 26.78 173 GLU B N 1
ATOM 3015 C CA . GLU B 1 174 ? 0.000 59.277 29.410 1.00 26.76 173 GLU B CA 1
ATOM 3016 C C . GLU B 1 174 ? -0.190 58.855 30.863 1.00 25.07 173 GLU B C 1
ATOM 3017 O O . GLU B 1 174 ? 0.053 59.639 31.769 1.00 28.68 173 GLU B O 1
ATOM 3023 N N . ALA B 1 175 ? -0.608 57.608 31.078 1.00 28.49 174 ALA B N 1
ATOM 3024 C CA . ALA B 1 175 ? -0.773 57.066 32.426 1.00 22.50 174 ALA B CA 1
ATOM 3025 C C . ALA B 1 175 ? 0.565 56.849 33.130 1.00 35.88 174 ALA B C 1
ATOM 3026 O O . ALA B 1 175 ? 0.616 56.643 34.343 1.00 35.25 174 ALA B O 1
ATOM 3028 N N . MET B 1 176 ? 1.647 56.865 32.361 1.00 31.11 175 MET B N 1
ATOM 3029 C CA . MET B 1 176 ? 2.973 56.692 32.933 1.00 34.25 175 MET B CA 1
ATOM 3030 C C . MET B 1 176 ? 3.418 57.964 33.661 1.00 36.14 175 MET B C 1
ATOM 3031 O O . MET B 1 176 ? 4.488 57.998 34.267 1.00 37.86 175 MET B O 1
ATOM 3036 N N . ASN B 1 177 ? 2.589 59.005 33.593 1.00 30.90 176 ASN B N 1
ATOM 3037 C CA . ASN B 1 177 ? 2.857 60.266 34.285 1.00 35.09 176 ASN B CA 1
ATOM 3038 C C . ASN B 1 177 ? 4.293 60.735 34.104 1.00 44.33 176 ASN B C 1
ATOM 3039 O O . ASN B 1 177 ? 5.041 60.885 35.071 1.00 39.88 176 ASN B O 1
ATOM 3044 N N . VAL B 1 178 ? 4.666 60.976 32.857 1.00 38.73 177 VAL B N 1
ATOM 3045 C CA . VAL B 1 178 ? 6.036 61.304 32.524 1.00 45.50 177 VAL B CA 1
ATOM 3046 C C . VAL B 1 178 ? 6.030 62.358 31.415 1.00 48.21 177 VAL B C 1
ATOM 3047 O O . VAL B 1 178 ? 7.053 62.637 30.788 1.00 50.61 177 VAL B O 1
ATOM 3051 N N . GLY B 1 179 ? 4.858 62.956 31.204 1.00 43.63 178 GLY B N 1
ATOM 3052 C CA . GLY B 1 179 ? 4.684 64.018 30.228 1.00 47.61 178 GLY B CA 1
ATOM 3053 C C . GLY B 1 179 ? 3.744 63.635 29.100 1.00 54.41 178 GLY B C 1
ATOM 3054 O O . GLY B 1 179 ? 2.914 62.740 29.249 1.00 54.53 178 GLY B O 1
ATOM 3055 N N . PRO B 1 180 ? 3.862 64.318 27.956 1.00 54.05 179 PRO B N 1
ATOM 3056 C CA . PRO B 1 180 ? 3.106 63.909 26.770 1.00 56.91 179 PRO B CA 1
ATOM 3057 C C . PRO B 1 180 ? 3.527 62.499 26.373 1.00 56.10 179 PRO B C 1
ATOM 3058 O O . PRO B 1 180 ? 4.562 62.028 26.848 1.00 49.41 179 PRO B O 1
ATOM 3062 N N . PRO B 1 181 ? 2.741 61.831 25.514 1.00 53.67 180 PRO B N 1
ATOM 3063 C CA . PRO B 1 181 ? 3.148 60.505 25.041 1.00 47.34 180 PRO B CA 1
ATOM 3064 C C . PRO B 1 181 ? 4.531 60.558 24.401 1.00 47.07 180 PRO B C 1
ATOM 3065 O O . PRO B 1 181 ? 5.263 59.568 24.440 1.00 39.45 180 PRO B O 1
ATOM 3069 N N . GLU B 1 182 ? 4.881 61.704 23.822 1.00 47.04 181 GLU B N 1
ATOM 3070 C CA . GLU B 1 182 ? 6.174 61.863 23.166 1.00 49.53 181 GLU B CA 1
ATOM 3071 C C . GLU B 1 182 ? 7.309 61.810 24.181 1.00 49.64 181 GLU B C 1
ATOM 3072 O O . GLU B 1 182 ? 8.407 61.331 23.884 1.00 49.15 181 GLU B O 1
ATOM 3078 N N . GLN B 1 183 ? 7.039 62.292 25.387 1.00 45.23 182 GLN B N 1
ATOM 3079 C CA . GLN B 1 183 ? 8.035 62.239 26.442 1.00 43.79 182 GLN B CA 1
ATOM 3080 C C . GLN B 1 183 ? 8.094 60.844 27.055 1.00 36.33 182 GLN B C 1
ATOM 3081 O O . GLN B 1 183 ? 9.165 60.375 27.453 1.00 30.85 182 GLN B O 1
ATOM 3087 N N . ALA B 1 184 ? 6.937 60.190 27.129 1.00 35.38 183 ALA B N 1
ATOM 3088 C CA . ALA B 1 184 ? 6.861 58.825 27.630 1.00 32.89 183 ALA B CA 1
ATOM 3089 C C . ALA B 1 184 ? 7.741 57.947 26.757 1.00 28.10 183 ALA B C 1
ATOM 3090 O O . ALA B 1 184 ? 8.478 57.088 27.247 1.00 25.19 183 ALA B O 1
ATOM 3092 N N . VAL B 1 185 ? 7.663 58.186 25.453 1.00 26.81 184 VAL B N 1
ATOM 3093 C CA . VAL B 1 185 ? 8.449 57.447 24.480 1.00 31.39 184 VAL B CA 1
ATOM 3094 C C . VAL B 1 185 ? 9.946 57.654 24.704 1.00 32.27 184 VAL B C 1
ATOM 3095 O O . VAL B 1 185 ? 10.734 56.707 24.601 1.00 25.64 184 VAL B O 1
ATOM 3099 N N . GLN B 1 186 ? 10.338 58.883 25.028 1.00 27.02 185 GLN B N 1
ATOM 3100 C CA . GLN B 1 186 ? 11.739 59.158 25.352 1.00 32.93 185 GLN B CA 1
ATOM 3101 C C . GLN B 1 186 ? 12.166 58.431 26.624 1.00 27.60 185 GLN B C 1
ATOM 3102 O O . GLN B 1 186 ? 13.276 57.905 26.703 1.00 23.16 185 GLN B O 1
ATOM 3108 N N . MET B 1 187 ? 11.282 58.403 27.617 1.00 21.36 186 MET B N 1
ATOM 3109 C CA . MET B 1 187 ? 11.561 57.696 28.858 1.00 28.04 186 MET B CA 1
ATOM 3110 C C . MET B 1 187 ? 11.799 56.214 28.561 1.00 24.26 186 MET B C 1
ATOM 3111 O O . MET B 1 187 ? 12.744 55.605 29.069 1.00 22.36 186 MET B O 1
ATOM 3116 N N . LEU B 1 188 ? 10.950 55.636 27.722 1.00 24.45 187 LEU B N 1
ATOM 3117 C CA . LEU B 1 188 ? 11.105 54.232 27.348 1.00 21.90 187 LEU B CA 1
ATOM 3118 C C . LEU B 1 188 ? 12.458 53.978 26.676 1.00 27.10 187 LEU B C 1
ATOM 3119 O O . LEU B 1 188 ? 13.092 52.943 26.903 1.00 24.34 187 LEU B O 1
ATOM 3124 N N . GLY B 1 189 ? 12.895 54.926 25.854 1.00 22.48 188 GLY B N 1
ATOM 3125 C CA . GLY B 1 189 ? 14.192 54.843 25.210 1.00 24.28 188 GLY B CA 1
ATOM 3126 C C . GLY B 1 189 ? 15.353 54.885 26.196 1.00 25.49 188 GLY B C 1
ATOM 3127 O O . GLY B 1 189 ? 16.447 54.406 25.903 1.00 23.28 188 GLY B O 1
ATOM 3128 N N . GLU B 1 190 ? 15.115 55.450 27.373 1.00 26.71 189 GLU B N 1
ATOM 3129 C CA . GLU B 1 190 ? 16.151 55.544 28.392 1.00 27.11 189 GLU B CA 1
ATOM 3130 C C . GLU B 1 190 ? 16.272 54.248 29.184 1.00 23.44 189 GLU B C 1
ATOM 3131 O O . GLU B 1 190 ? 17.372 53.824 29.530 1.00 22.53 189 GLU B O 1
ATOM 3133 N N . ALA B 1 191 ? 15.141 53.609 29.459 1.00 19.62 190 ALA B N 1
ATOM 3134 C CA . ALA B 1 191 ? 15.130 52.414 30.299 1.00 22.59 190 ALA B CA 1
ATOM 3135 C C . ALA B 1 191 ? 15.367 51.129 29.509 1.00 20.19 190 ALA B C 1
ATOM 3136 O O . ALA B 1 191 ? 15.975 50.183 30.011 1.00 16.68 190 ALA B O 1
ATOM 3138 N N . LEU B 1 192 ? 14.877 51.096 28.273 1.00 17.57 191 LEU B N 1
ATOM 3139 C CA . LEU B 1 192 ? 14.963 49.892 27.453 1.00 19.38 191 LEU B CA 1
ATOM 3140 C C . LEU B 1 192 ? 16.368 49.294 27.343 1.00 15.87 191 LEU B C 1
ATOM 3141 O O . LEU B 1 192 ? 16.520 48.076 27.385 1.00 16.79 191 LEU B O 1
ATOM 3146 N N . PRO B 1 193 ? 17.400 50.136 27.191 1.00 16.68 192 PRO B N 1
ATOM 3147 C CA . PRO B 1 193 ? 18.743 49.556 27.056 1.00 15.19 192 PRO B CA 1
ATOM 3148 C C . PRO B 1 193 ? 19.192 48.754 28.288 1.00 12.43 192 PRO B C 1
ATOM 3149 O O . PRO B 1 193 ? 19.928 47.780 28.147 1.00 13.40 192 PRO B O 1
ATOM 3153 N N . PHE B 1 194 ? 18.760 49.146 29.480 1.00 12.58 193 PHE B N 1
ATOM 3154 C CA . PHE B 1 194 ? 19.156 48.403 30.672 1.00 10.05 193 PHE B CA 1
ATOM 3155 C C . PHE B 1 194 ? 18.453 47.055 30.715 1.00 9.83 193 PHE B C 1
ATOM 3156 O O . PHE B 1 194 ? 19.060 46.042 31.056 1.00 9.81 193 PHE B O 1
ATOM 3164 N N . ILE B 1 195 ? 17.172 47.048 30.356 1.00 10.67 194 ILE B N 1
ATOM 3165 C CA . ILE B 1 195 ? 16.411 45.804 30.292 1.00 13.18 194 ILE B CA 1
ATOM 3166 C C . ILE B 1 195 ? 17.008 44.888 29.233 1.00 9.87 194 ILE B C 1
ATOM 3167 O O . ILE B 1 195 ? 17.199 43.697 29.459 1.00 11.67 194 ILE B O 1
ATOM 3172 N N . GLN B 1 196 ? 17.326 45.455 28.078 1.00 10.85 195 GLN B N 1
ATOM 3173 C CA . GLN B 1 196 ? 17.913 44.683 26.995 1.00 11.81 195 GLN B CA 1
ATOM 3174 C C . GLN B 1 196 ? 19.230 44.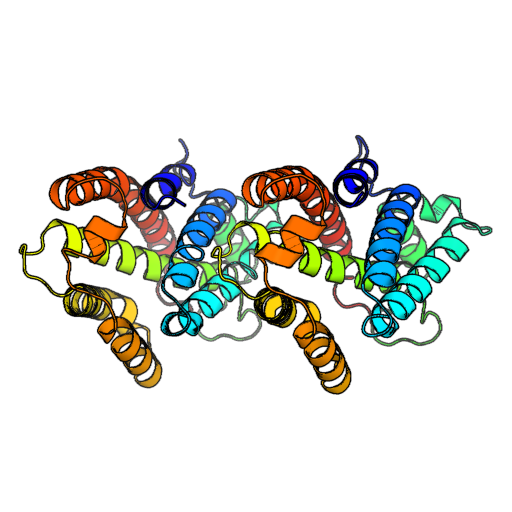043 27.428 1.00 11.52 195 GLN B C 1
ATOM 3175 O O . GLN B 1 196 ? 19.516 42.889 27.098 1.00 10.54 195 GLN B O 1
ATOM 3181 N N . ARG B 1 197 ? 20.028 44.787 28.180 1.00 11.77 196 ARG B N 1
ATOM 3182 C CA . ARG B 1 197 ? 21.319 44.274 28.600 1.00 10.61 196 ARG B CA 1
ATOM 3183 C C . ARG B 1 197 ? 21.170 43.131 29.622 1.00 12.54 196 ARG B C 1
ATOM 3184 O O . ARG B 1 197 ? 21.834 42.096 29.504 1.00 11.51 196 ARG B O 1
ATOM 3192 N N . VAL B 1 198 ? 20.300 43.314 30.608 1.00 9.06 197 VAL B N 1
ATOM 3193 C CA . VAL B 1 198 ? 20.018 42.245 31.553 1.00 8.95 197 VAL B CA 1
ATOM 3194 C C . VAL B 1 198 ? 19.524 41.007 30.810 1.00 9.97 197 VAL B C 1
ATOM 3195 O O . VAL B 1 198 ? 20.020 39.912 31.033 1.00 8.88 197 VAL B O 1
ATOM 3199 N N . TYR B 1 199 ? 18.561 41.192 29.914 1.00 9.38 198 TYR B N 1
ATOM 3200 C CA . TYR B 1 199 ? 18.065 40.058 29.136 1.00 12.76 198 TYR B CA 1
ATOM 3201 C C . TYR B 1 199 ? 19.192 39.348 28.361 1.00 9.45 198 TYR B C 1
ATOM 3202 O O . TYR B 1 199 ? 19.304 38.119 28.384 1.00 8.65 198 TYR B O 1
ATOM 3211 N N . ASN B 1 200 ? 20.006 40.122 27.655 1.00 11.67 199 ASN B N 1
ATOM 3212 C CA . ASN B 1 200 ? 21.068 39.547 26.829 1.00 12.29 199 ASN B CA 1
ATOM 3213 C C . ASN B 1 200 ? 22.104 38.756 27.627 1.00 10.70 199 ASN B C 1
ATOM 3214 O O . ASN B 1 200 ? 22.595 37.718 27.166 1.00 10.11 199 ASN B O 1
ATOM 3219 N N . VAL B 1 201 ? 22.469 39.269 28.797 1.00 7.73 200 VAL B N 1
ATOM 3220 C CA . VAL B 1 201 ? 23.444 38.594 29.640 1.00 10.64 200 VAL B CA 1
ATOM 3221 C C . VAL B 1 201 ? 22.834 37.293 30.173 1.00 12.47 200 VAL B C 1
ATOM 3222 O O . VAL B 1 201 ? 23.507 36.252 30.190 1.00 7.80 200 VAL B O 1
ATOM 3226 N N . SER B 1 202 ? 21.563 37.360 30.586 1.00 7.80 201 SER B N 1
ATOM 3227 C CA . SER B 1 202 ? 20.844 36.197 31.111 1.00 8.53 201 SER B CA 1
ATOM 3228 C C . SER B 1 202 ? 20.630 35.147 30.014 1.00 9.06 201 SER B C 1
ATOM 3229 O O . SER B 1 202 ? 20.752 33.948 30.246 1.00 9.37 201 SER B O 1
ATOM 3232 N N . GLN B 1 203 ? 20.300 35.610 28.819 1.00 7.31 202 GLN B N 1
ATOM 3233 C CA . GLN B 1 203 ? 20.079 34.711 27.676 1.00 7.63 202 GLN B CA 1
ATOM 3234 C C . GLN B 1 203 ? 21.349 33.953 27.296 1.00 8.87 202 GLN B C 1
ATOM 3235 O O . GLN B 1 203 ? 21.296 32.769 27.000 1.00 9.23 202 GLN B O 1
ATOM 3241 N N . LYS B 1 204 ? 22.492 34.628 27.312 1.00 10.10 203 LYS B N 1
ATOM 3242 C CA . LYS B 1 204 ? 23.745 33.958 26.967 1.00 8.73 203 LYS B CA 1
ATOM 3243 C C . LYS B 1 204 ? 24.088 32.888 27.999 1.00 10.69 203 LYS B C 1
ATOM 3244 O O . LYS B 1 204 ? 24.546 31.785 27.665 1.00 10.26 203 LYS B O 1
ATOM 3250 N N . LEU B 1 205 ? 23.865 33.223 29.265 1.00 10.72 204 LEU B N 1
ATOM 3251 C CA . LEU B 1 205 ? 24.085 32.269 30.348 1.00 11.40 204 LEU B CA 1
ATOM 3252 C C . LEU B 1 205 ? 23.270 30.989 30.135 1.00 8.32 204 LEU B C 1
ATOM 3253 O O . LEU B 1 205 ? 23.811 29.877 30.161 1.00 10.44 204 LEU B O 1
ATOM 3258 N N . TYR B 1 206 ? 21.966 31.133 29.929 1.00 8.76 205 TYR B N 1
ATOM 3259 C CA . TYR B 1 206 ? 21.100 29.968 29.738 1.00 10.65 205 TYR B CA 1
ATOM 3260 C C . TYR B 1 206 ? 21.414 29.249 28.428 1.00 13.03 205 TYR B C 1
ATOM 3261 O O . TYR B 1 206 ? 21.444 28.016 28.375 1.00 9.92 205 TYR B O 1
ATOM 3270 N N . ALA B 1 207 ? 21.649 30.021 27.374 1.00 8.66 206 ALA B N 1
ATOM 3271 C CA . ALA B 1 207 ? 21.878 29.421 26.064 1.00 11.02 206 ALA B CA 1
ATOM 3272 C C . ALA B 1 207 ? 23.148 28.560 26.024 1.00 10.03 206 ALA B C 1
ATOM 3273 O O . ALA B 1 207 ? 23.146 27.464 25.461 1.00 10.11 206 ALA B O 1
ATOM 3275 N N . GLU B 1 208 ? 24.224 29.064 26.609 1.00 10.01 207 GLU B N 1
ATOM 3276 C CA . GLU B 1 208 ? 25.520 28.403 26.541 1.00 13.35 207 GLU B CA 1
ATOM 3277 C C . GLU B 1 208 ? 25.584 27.152 27.393 1.00 14.94 207 GLU B C 1
ATOM 3278 O O . GLU B 1 208 ? 26.513 26.361 27.249 1.00 13.77 207 GLU B O 1
ATOM 3284 N N . HIS B 1 209 ? 24.613 26.995 28.291 1.00 11.36 208 HIS B N 1
ATOM 3285 C CA . HIS B 1 209 ? 24.506 25.812 29.132 1.00 11.16 208 HIS B CA 1
ATOM 3286 C C . HIS B 1 209 ? 23.350 24.914 28.715 1.00 8.68 208 HIS B C 1
ATOM 3287 O O . HIS B 1 209 ? 23.012 23.994 29.431 1.00 11.88 208 HIS B O 1
ATOM 3294 N N . SER B 1 210 ? 22.748 25.205 27.559 1.00 10.38 209 SER B N 1
ATOM 3295 C CA . SER B 1 210 ? 21.629 24.430 27.017 1.00 13.00 209 SER B CA 1
ATOM 3296 C C . SER B 1 210 ? 20.440 24.321 27.970 1.00 10.79 209 SER B C 1
ATOM 3297 O O . SER B 1 210 ? 19.828 23.250 28.104 1.00 10.32 209 SER B O 1
ATOM 3300 N N . LEU B 1 211 ? 20.100 25.447 28.596 1.00 11.69 210 LEU B N 1
ATOM 3301 C CA . LEU B 1 211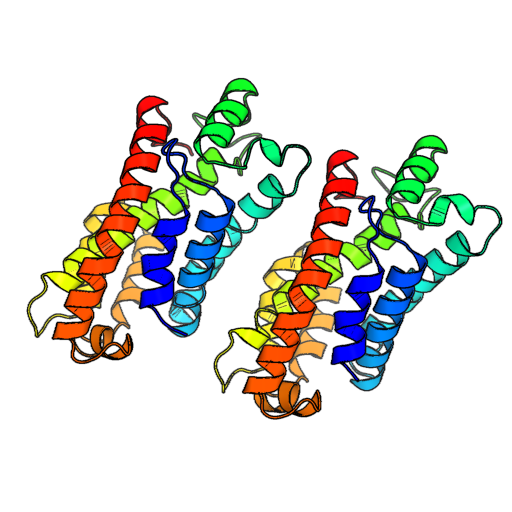 ? 19.051 25.502 29.614 1.00 11.21 210 LEU B CA 1
ATOM 3302 C C . LEU B 1 211 ? 17.781 26.233 29.148 1.00 10.20 210 LEU B C 1
ATOM 3303 O O . LEU B 1 211 ? 16.905 26.544 29.953 1.00 10.81 210 LEU B O 1
ATOM 3308 N N . LEU B 1 212 ? 17.670 26.491 27.845 1.00 9.71 211 LEU B N 1
ATOM 3309 C CA . LEU B 1 212 ? 16.573 27.320 27.334 1.00 12.28 211 LEU B CA 1
ATOM 3310 C C . LEU B 1 212 ? 15.221 26.633 27.349 1.00 11.43 211 LEU B C 1
ATOM 3311 O O . LEU B 1 212 ? 14.198 27.283 27.183 1.00 10.70 211 LEU B O 1
ATOM 3316 N N . ASP B 1 213 ? 15.221 25.317 27.531 1.00 10.46 212 ASP B N 1
ATOM 3317 C CA . ASP B 1 213 ? 13.978 24.559 27.519 1.00 13.37 212 ASP B CA 1
ATOM 3318 C C . ASP B 1 213 ? 13.720 23.728 28.782 1.00 13.78 212 ASP B C 1
ATOM 3319 O O . ASP B 1 213 ? 13.099 22.659 28.707 1.00 15.27 212 ASP B O 1
ATOM 3324 N N . LEU B 1 214 ? 14.167 24.223 29.934 1.00 11.62 213 LEU B N 1
ATOM 3325 C CA . LEU B 1 214 ? 13.905 23.540 31.207 1.00 12.23 213 LEU B CA 1
ATOM 3326 C C . LEU B 1 214 ? 12.417 23.397 31.461 1.00 16.98 213 LEU B C 1
ATOM 3327 O O . LEU B 1 214 ? 11.659 24.365 31.312 1.00 14.37 213 LEU B O 1
ATOM 3332 N N . PRO B 1 215 ? 11.994 22.187 31.846 1.00 16.80 214 PRO B N 1
ATOM 3333 C CA . PRO B 1 215 ? 10.583 21.922 32.126 1.00 18.12 214 PRO B CA 1
ATOM 3334 C C . PRO B 1 215 ? 10.156 22.599 33.421 1.00 23.25 214 PRO B C 1
ATOM 3335 O O . PRO B 1 215 ? 10.990 22.945 34.281 1.00 17.11 214 PRO B O 1
#

Sequence (413 aa):
NLKVVLVSFKQCLDEKEEVLLDPYIASWKGLVRFLNSLGTIFSFISKDVVSKLRIMERLRGGPQSEHYRSLQAMVAHELSNRLVDLERRSHHPESGCRTVLRLHRALHWLQLFLEEGLRTSPEDARTSALCADSYNASLAAYHPWVVRRAVTVAFCTLPTREVFLEAMNVGPPEQAVQMLGEALPFIQRVYNVSQKLYAEHSLLDLPFNLKVVLVSFKQCLDEKEEEVLLDPYIASWKGLVRRFLNSLGTIFSFISKDVVSKLRRIMERLRGGPQSEHYRRSLQAMVAHELSNRLVDLERRSHHPESGCRTVLRLHRALHWLQLFLEGLRTSPEDARTSALCADSYNASLAAYHPWVVRRAVTVAFCTLPTREEVFLEAMNVGPPEQAVQMLGEALPFIQRVYNVSQKLYAEHSLLDLP

B-factor: mean 22.14, std 10.45, range [5.53, 75.96]

GO terms:
  GO:0005543 phospholipid binding (F, IDA)
  GO:1902389 ceramide 1-phosphate transport (P, IDA)
  GO:1902387 ceramide 1-phosphate binding (F, IDA)
  GO:1902388 ceramide 1-phosphate transfer activity (F, IDA)
  GO:0005640 nuclear outer membrane (C, EXP)
  GO:0005886 plasma membrane (C, EXP)
  GO:0010008 endosome membrane (C, EXP)
  GO:0010507 negative regulation of autophagy (P, IMP)
  GO:1900226 negative regulation of NLRP3 inflammasome complex assembly (P, IMP)
  GO:0032691 negative regulation of interleukin-1 beta production (P, IMP)
  GO:0035627 ceramide transport (P, TAS)
  GO:0005829 cytosol (C, TAS)
  GO:1902388 ceramide 1-phosphate transfer activity (F, TAS)
  GO:0005829 cytosol (C, IDA)
  GO:0005829 cytosol (C, EXP)
  GO:0032588 trans-Golgi network membrane (C, EXP)

InterPro domains:
  IPR014830 Glycolipid transfer protein domain [PF08718] (28-176)
  IPR014830 Glycolipid transfer protein domain [PTHR10219] (2-200)
  IPR036497 Glycolipid transfer protein superfamily [G3DSA:1.10.3520.10] (1-214)
  IPR036497 Glycolipid transfer protein superfamily [SSF110004] (17-213)

Nearest PDB structures (foldseek):
  4k80-assembly2_A  TM=9.881E-01  e=5.797E-29  Homo sapiens
  4k80-assembly2_A-2  TM=9.881E-01  e=5.797E-29  Homo sapiens
  4k85-assembly1_A  TM=9.767E-01  e=8.768E-28  Homo sapiens
  4kbr-assembly10_B  TM=9.551E-01  e=1.067E-23  Mus musculus
  4kbr-assembly9_A  TM=9.467E-01  e=1.255E-22  Mus musculus

Foldseek 3Di:
DVLCLLQLLLVQQDPVRFRFVVSVLVSLVVVLVVQVVVHDLSVVVSVLSVVLSVLLCCCCVDPNVVQRRTPLSLVVVCVVVVQADAPDDDPRNRRNLVSVLVVLQVLQLVLQLLVCLLVDDPFAFSLVSSLVSCVVTVVVVDDPVVNVSSSVSSVVGGTSQVVQVVVVQDGSNRSSVSSVNSNVSSVSSSVSSVVSCVVVVNNDGD/DFPLCLLQLLLVLQDPVRFRFDVSVLVSLVVVLVVQVVVDDLSVVVSVLSVVLSVLLVCCCPDPNVVQSRTPLSLVVVCVVVVLADAPDDDPRVNRNLVSVLVVLLVLQLVLQLLVLLLPDDPFAASLVSSVVSCVVTVVVVDDPVVVVSVSVSSVPGGTSQCVQVVSVQDGSNRSSVSSVVSSVSSVSSSVSSCCSCVVVVNNDGD

Secondary structure (DSSP, 8-state):
-HHHHHHGGGGGB-TT--BBHHHHHHHHHHHHHHHHHH-GGGHHHHHHHHHHHHHHHHHHHSTTGGGGSBHHHHHHHHHHTT---SSS-SS-TT-HHHHHHHHHHHHHHHHHHHHHHHHS-TT-BHHHHHHHHHHHTGGGGS-HHHHHHHHHHHTT--BHHHHHHHT-SSSHHHHHHHHHHHHHHHHHHHHHHHHHHHHTT-TT--/--HHHHHHGGGGGB-TT--BBHHHHHHHHHHHHHHHHHH-GGGHHHHHHHHHHHHHHHHHHTSTTGGGGSBHHHHHHHHHHTT-S-SSS-SS-TT-HHHHHHHHHHHHHHHHHHHHHHHHS-TT-BHHHHHHHHHHHTGGGGS-HHHHHHHHHHHTT--BHHHHHHTT-SSSHHHHHHHHHHHHHHHHHHHHHHHHHHHHTT-TT--